Protein 8D2Y (pdb70)

Nearest PDB structures (foldseek):
  8d2y-assembly1_A-2  TM=1.002E+00  e=7.415E-95  Salmonella enterica subsp. enterica serovar Typhimurium
  8d4i-assembly1_C  TM=1.000E+00  e=2.898E-93  Salmonella enterica subsp. enterica serovar Typhimurium
  8d5r-assembly1_B  TM=9.984E-01  e=2.448E-92  Salmonella enterica subsp. enterica serovar Typhimurium
  8d88-assembly1_B  TM=1.001E+00  e=4.468E-92  Salmonella enterica subsp. enterica serovar Typhimurium
  6n2h-assembly1_A-2  TM=1.001E+00  e=3.792E-92  Salmonella enterica subsp. enterica serovar Typhimurium

Organism: Salmonella typhimurium (strain LT2 / SGSC1412 / ATCC 700720) (NCBI:txid99287)

Structure (mmCIF, N/CA/C/O backbone):
data_8D2Y
#
_entry.id   8D2Y
#
_cell.length_a   139.740
_cell.length_b   50.740
_cell.length_c   73.320
_cell.angle_alpha   90.000
_cell.angle_beta   120.800
_cell.angle_gamma   90.000
#
_symmetry.space_group_name_H-M   'C 1 2 1'
#
loop_
_entity.id
_entity.type
_entity.pdbx_description
1 polymer 'D-ornithine/D-lysine decarboxylase'
2 non-polymer 'DIMETHYL SULFOXIDE'
3 non-polymer 1,2-ETHANEDIOL
4 non-polymer '4-(2-HYDROXYETHYL)-1-PIPERAZINE ETHANESULFONIC ACID'
5 non-polymer 'ACETATE ION'
6 non-polymer GLYCEROL
7 non-polymer 'CHLORIDE ION'
8 non-polymer 'POTASSIUM ION'
9 water water
#
loop_
_atom_site.group_PDB
_atom_site.id
_atom_site.type_symbol
_atom_site.label_atom_id
_atom_site.label_alt_id
_atom_site.label_comp_id
_atom_site.label_asym_id
_atom_site.label_entity_id
_atom_site.label_seq_id
_atom_site.pdbx_PDB_ins_code
_atom_site.Cartn_x
_atom_site.Cartn_y
_atom_site.Cartn_z
_atom_site.occupancy
_atom_site.B_iso_or_equiv
_atom_site.auth_seq_id
_atom_site.auth_comp_id
_atom_site.auth_asym_id
_atom_site.auth_atom_id
_atom_site.pdbx_PDB_model_num
ATOM 1 N N . MET A 1 1 ? -18.27173 -32.79899 16.87664 1.000 77.26328 1 MET A N 1
ATOM 2 C CA . MET A 1 1 ? -19.46109 -31.99885 16.61732 1.000 82.19458 1 MET A CA 1
ATOM 3 C C . MET A 1 1 ? -19.12106 -30.57899 16.19666 1.000 87.31339 1 MET A C 1
ATOM 4 O O . MET A 1 1 ? -18.12562 -30.00089 16.65015 1.000 52.00517 1 MET A O 1
ATOM 9 N N . THR A 1 2 ? -19.97092 -30.01980 15.32948 1.000 99.67079 2 THR A N 1
ATOM 10 C CA . THR A 1 2 ? -20.00308 -28.57169 15.17247 1.000 83.85876 2 THR A CA 1
ATOM 11 C C . THR A 1 2 ? -20.71903 -27.90602 16.34253 1.000 71.20165 2 THR A C 1
ATOM 12 O O . THR A 1 2 ? -20.40882 -26.75913 16.67147 1.000 32.44120 2 THR A O 1
ATOM 23 N N . ASP A 1 3 ? -21.67268 -28.59700 16.98069 1.000 75.70943 3 ASP A N 1
ATOM 24 C CA . ASP A 1 3 ? -22.22906 -28.08922 18.23381 1.000 54.22536 3 ASP A CA 1
ATOM 25 C C . ASP A 1 3 ? -21.12100 -27.83974 19.25528 1.000 37.72482 3 ASP A C 1
ATOM 26 O O . ASP A 1 3 ? -21.08860 -26.78839 19.90557 1.000 36.04442 3 ASP A O 1
ATOM 35 N N . SER A 1 4 ? -20.18045 -28.78215 19.38420 1.000 36.42911 4 SER A N 1
ATOM 36 C CA A SER A 1 4 ? -19.07089 -28.60479 20.31373 0.428 36.26370 4 SER A CA 1
ATOM 37 C CA B SER A 1 4 ? -19.07083 -28.60258 20.31521 0.572 36.25723 4 SER A CA 1
ATOM 38 C C . SER A 1 4 ? -18.17327 -27.44447 19.89828 1.000 31.41358 4 SER A C 1
ATOM 39 O O . SER A 1 4 ? -17.70555 -26.67928 20.74758 1.000 28.95040 4 SER A O 1
ATOM 52 N N . ILE A 1 5 ? -17.89537 -27.31448 18.59747 1.000 30.91215 5 ILE A N 1
ATOM 53 C CA . ILE A 1 5 ? -17.11492 -26.16897 18.13235 1.000 31.11507 5 ILE A CA 1
ATOM 54 C C . ILE A 1 5 ? -17.85494 -24.87719 18.45311 1.000 25.63110 5 ILE A C 1
ATOM 55 O O . ILE A 1 5 ? -17.25462 -23.89153 18.89832 1.000 25.19082 5 ILE A O 1
ATOM 71 N N . MET A 1 6 ? -19.17373 -24.87067 18.25753 1.000 25.93638 6 MET A N 1
ATOM 72 C CA . MET A 1 6 ? -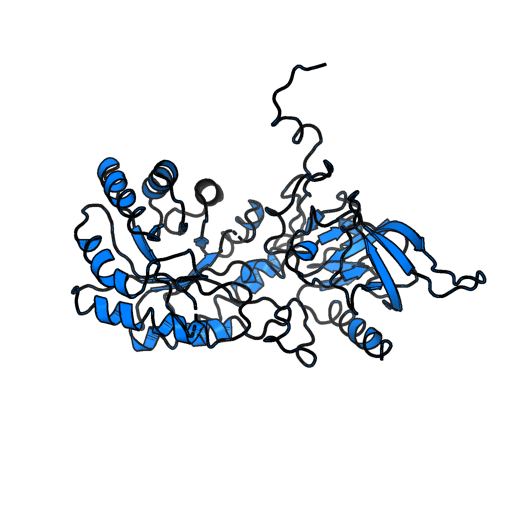19.95429 -23.67205 18.53469 1.000 25.93476 6 MET A CA 1
ATOM 73 C C . MET A 1 6 ? -19.97171 -23.37600 20.02753 1.000 27.02188 6 MET A C 1
ATOM 74 O O . MET A 1 6 ? -19.84139 -22.21566 20.44068 1.000 24.69335 6 MET A O 1
ATOM 88 N N . GLN A 1 7 ? -20.10798 -24.41534 20.85285 1.000 27.08494 7 GLN A N 1
ATOM 89 C CA . GLN A 1 7 ? -20.09010 -24.21483 22.29664 1.000 27.58521 7 GLN A CA 1
ATOM 90 C C . GLN A 1 7 ? -18.75722 -23.63132 22.73021 1.000 27.93899 7 GLN A C 1
ATOM 91 O O . GLN A 1 7 ? -18.69842 -22.68590 23.52563 1.000 26.55910 7 GLN A O 1
ATOM 105 N N . ASN A 1 8 ? -17.66877 -24.19325 22.21182 1.000 25.85794 8 ASN A N 1
ATOM 106 C CA . ASN A 1 8 ? -16.34554 -23.70947 22.57051 1.000 24.95634 8 ASN A CA 1
ATOM 107 C C . ASN A 1 8 ? -16.14919 -22.26039 22.15044 1.000 24.48708 8 ASN A C 1
ATOM 108 O O . ASN A 1 8 ? -15.58481 -21.46318 22.91016 1.000 22.93080 8 ASN A O 1
ATOM 119 N N . TYR A 1 9 ? -16.60632 -21.89529 20.94641 1.000 23.21986 9 TYR A N 1
ATOM 120 C CA . TYR A 1 9 ? -16.40548 -20.52587 20.48735 1.000 22.58021 9 TYR A CA 1
ATOM 121 C C . TYR A 1 9 ? -17.18210 -19.54887 21.35989 1.000 21.50292 9 TYR A C 1
ATOM 122 O O . TYR A 1 9 ? -16.69844 -18.44974 21.65292 1.000 21.99485 9 TYR A O 1
ATOM 140 N N . ASN A 1 10 ? -18.36984 -19.94054 21.81710 1.000 22.55849 10 ASN A N 1
ATOM 141 C CA . ASN A 1 10 ? -19.12781 -19.03490 22.67177 1.000 23.07967 10 ASN A CA 1
ATOM 142 C C . ASN A 1 10 ? -18.55284 -18.95081 24.07447 1.000 24.29372 10 ASN A C 1
ATOM 143 O O . ASN A 1 10 ? -18.67575 -17.90591 24.71822 1.000 24.11682 10 ASN A O 1
ATOM 154 N N . GLN A 1 11 ? -17.91505 -20.01705 24.56060 1.000 23.88692 11 GLN A N 1
ATOM 155 C CA A GLN A 1 11 ? -17.13896 -19.90112 25.79231 0.600 24.58661 11 GLN A CA 1
ATOM 156 C CA B GLN A 1 11 ? -17.13405 -19.90397 25.79025 0.400 24.63193 11 GLN A CA 1
ATOM 157 C C . GLN A 1 11 ? -15.98516 -18.91190 25.62203 1.000 22.98749 11 GLN A C 1
ATOM 158 O O . GLN A 1 11 ? -15.72683 -18.08654 26.50337 1.000 23.25754 11 GLN A O 1
ATOM 185 N N . LEU A 1 12 ? -15.27763 -18.97255 24.49014 1.000 22.63213 12 LEU A N 1
ATOM 186 C CA . LEU A 1 12 ? -14.23981 -17.98035 24.22720 1.000 22.44593 12 LEU A CA 1
ATOM 187 C C . LEU A 1 12 ? -14.82250 -16.57009 24.18862 1.000 21.85176 12 LEU A C 1
ATOM 188 O O . LEU A 1 12 ? -14.23640 -15.62588 24.72227 1.000 20.48973 12 LEU A O 1
ATOM 204 N N . ARG A 1 13 ? -15.99071 -16.41007 23.56826 1.000 21.23206 13 ARG A N 1
ATOM 205 C CA . ARG A 1 13 ? -16.61185 -15.09048 23.49454 1.000 22.74266 13 ARG A CA 1
ATOM 206 C C . ARG A 1 13 ? -16.91792 -14.55193 24.88468 1.000 22.38086 13 ARG A C 1
ATOM 207 O O . ARG A 1 13 ? -16.64407 -13.38166 25.18334 1.000 22.38031 13 ARG A O 1
ATOM 228 N N . GLU A 1 14 ? -17.48547 -15.39339 25.74171 1.000 22.82534 14 GLU A N 1
ATOM 229 C CA . GLU A 1 14 ? -17.76677 -14.97674 27.11094 1.000 23.69610 14 GLU A CA 1
ATOM 230 C C . GLU A 1 14 ? -16.49430 -14.58227 27.83852 1.000 24.16095 14 GLU A C 1
ATOM 231 O O . GLU A 1 14 ? -16.49431 -13.63971 28.63853 1.000 23.81696 14 GLU A O 1
ATOM 243 N N . GLN A 1 15 ? -15.39805 -15.29361 27.57832 1.000 22.81967 15 GLN A N 1
ATOM 244 C CA A GLN A 1 15 ? -14.13256 -14.97540 28.23199 0.553 24.02770 15 GLN A CA 1
ATOM 245 C CA B GLN A 1 15 ? -14.13300 -14.96354 28.22985 0.447 24.09493 15 GLN A CA 1
ATOM 246 C C . GLN A 1 15 ? -13.58637 -13.62926 27.76022 1.000 24.63008 15 GLN A C 1
ATOM 247 O O . GLN A 1 15 ? -12.92708 -12.92979 28.53322 1.000 25.82813 15 GLN A O 1
ATOM 272 N N . VAL A 1 16 ? -13.85070 -13.24664 26.50893 1.000 21.57717 16 VAL A N 1
ATOM 273 C CA . VAL A 1 16 ? -13.45329 -11.91582 26.06169 1.000 21.49880 16 VAL A CA 1
ATOM 274 C C . VAL A 1 16 ? -14.09362 -10.86162 26.94182 1.000 24.27797 16 VAL A C 1
ATOM 275 O O . VAL A 1 16 ? -13.44732 -9.89623 27.36796 1.000 25.18686 16 VAL A O 1
ATOM 288 N N . ILE A 1 17 ? -15.39630 -10.99371 27.18447 1.000 23.36525 17 ILE A N 1
ATOM 289 C CA . ILE A 1 17 ? -16.10168 -9.90939 27.84520 1.000 23.69794 17 ILE A CA 1
ATOM 290 C C . ILE A 1 17 ? -16.15975 -10.07832 29.35247 1.000 27.88019 17 ILE A C 1
ATOM 291 O O . ILE A 1 17 ? -16.64980 -9.17084 30.03623 1.000 28.31935 17 ILE A O 1
ATOM 307 N N A ASN A 1 18 ? -15.66036 -11.18145 29.94400 0.472 25.78870 18 ASN A N 1
ATOM 308 N N B ASN A 1 18 ? -15.69985 -11.23328 29.85274 0.528 25.58384 18 ASN A N 1
ATOM 309 C CA A ASN A 1 18 ? -15.67281 -11.26210 31.41570 0.472 27.20274 18 ASN A CA 1
ATOM 310 C CA B ASN A 1 18 ? -15.61997 -11.56839 31.25292 0.528 24.44360 18 ASN A CA 1
ATOM 311 C C A ASN A 1 18 ? -14.32371 -11.52284 32.08423 0.472 32.18835 18 ASN A C 1
ATOM 312 C C B ASN A 1 18 ? -14.37445 -12.45058 31.43070 0.528 23.99442 18 ASN A C 1
ATOM 313 O O A ASN A 1 18 ? -14.21701 -11.33783 33.30661 0.472 37.60402 18 ASN A O 1
ATOM 314 O O B ASN A 1 18 ? -14.44435 -13.67417 31.58151 0.528 24.43713 18 ASN A O 1
ATOM 335 N N A GLY A 1 19 ? -13.29931 -11.92752 31.33235 0.472 24.18856 19 GLY A N 1
ATOM 336 N N B GLY A 1 19 ? -13.21126 -11.81822 31.43164 0.528 24.63930 19 GLY A N 1
ATOM 337 C CA A GLY A 1 19 ? -12.02446 -12.31305 31.91302 0.472 26.25262 19 GLY A CA 1
ATOM 338 C CA B GLY A 1 19 ? -12.00090 -12.56828 31.67585 0.528 23.04003 19 GLY A CA 1
ATOM 339 C C A GLY A 1 19 ? -10.77109 -11.72636 31.28507 0.472 22.68227 19 GLY A C 1
ATOM 340 C C B GLY A 1 19 ? -10.80160 -12.09255 30.89494 0.528 24.34079 19 GLY A C 1
ATOM 341 O O A GLY A 1 19 ? -9.66583 -11.95387 31.77849 0.472 23.09281 19 GLY A O 1
ATOM 342 O O B GLY A 1 19 ? -9.75787 -12.74900 30.90004 0.528 27.86768 19 GLY A O 1
ATOM 349 N N . ASP A 1 20 ? -10.91757 -10.96018 30.21750 1.000 24.39881 20 ASP A N 1
ATOM 350 C CA . ASP A 1 20 ? -9.80683 -10.43414 29.43863 1.000 22.19298 20 ASP A CA 1
ATOM 351 C C . ASP A 1 20 ? -9.45264 -9.04129 29.92667 1.000 21.29003 20 ASP A C 1
ATOM 352 O O . ASP A 1 20 ? -10.31909 -8.17409 30.02265 1.000 22.95168 20 ASP A O 1
ATOM 362 N N . ARG A 1 21 ? -8.16372 -8.81748 30.18958 1.000 20.66322 21 ARG A N 1
ATOM 363 C CA . ARG A 1 21 ? -7.74788 -7.52807 30.72966 1.000 22.33034 21 ARG A CA 1
ATOM 364 C C . ARG A 1 21 ? -8.07593 -6.36072 29.80333 1.000 21.72581 21 ARG A C 1
ATOM 365 O O . ARG A 1 21 ? -8.10909 -5.21406 30.26383 1.000 23.70873 21 ARG A O 1
ATOM 386 N N . ARG A 1 22 ? -8.31915 -6.61648 28.51998 1.000 19.49607 22 ARG A N 1
ATOM 387 C CA . ARG A 1 22 ? -8.53047 -5.53792 27.56526 1.000 20.16493 22 ARG A CA 1
ATOM 388 C C . ARG A 1 22 ? -9.98792 -5.12339 27.39447 1.000 20.18111 22 ARG A C 1
ATOM 389 O O . ARG A 1 22 ? -10.24311 -4.00571 26.92339 1.000 20.07075 22 ARG A O 1
ATOM 410 N N . PHE A 1 23 ? -10.93362 -6.00221 27.69858 1.000 19.64563 23 PHE A N 1
ATOM 411 C CA . PHE A 1 23 ? -12.29106 -5.84690 27.18751 1.000 19.98269 23 PHE A CA 1
ATOM 412 C C . PHE A 1 23 ? -13.35234 -5.93286 28.27897 1.000 21.48192 23 PHE A C 1
ATOM 413 O O . PHE A 1 23 ? -13.14991 -6.52479 29.34294 1.000 24.06914 23 PHE A O 1
ATOM 430 N N . GLN A 1 24 ? -14.49546 -5.32487 27.97689 1.000 20.60023 24 GLN A N 1
ATOM 431 C CA . GLN A 1 24 ? -15.67811 -5.32956 28.82772 1.000 23.96940 24 GLN A CA 1
ATOM 432 C C . GLN A 1 24 ? -16.88623 -5.32921 27.89983 1.000 21.75279 24 GLN A C 1
ATOM 433 O O . GLN A 1 24 ? -16.74352 -5.38006 26.66835 1.000 20.87736 24 GLN A O 1
ATOM 447 N N . HIS A 1 25 ? -18.08619 -5.22568 28.47153 1.000 22.77514 25 HIS A N 1
ATOM 448 C CA . HIS A 1 25 ? -19.29581 -5.04615 27.67701 1.000 23.24375 25 HIS A CA 1
ATOM 449 C C . HIS A 1 25 ? -20.13499 -3.94257 28.29774 1.000 23.73351 25 HIS A C 1
ATOM 450 O O . HIS A 1 25 ? -20.12171 -3.72851 29.51820 1.000 24.57166 25 HIS A O 1
ATOM 464 N N . LYS A 1 26 ? -20.87283 -3.24374 27.44360 1.000 24.98358 26 LYS A N 1
ATOM 465 C CA . LYS A 1 26 ? -21.78483 -2.19066 27.86305 1.000 27.23993 26 LYS A CA 1
ATOM 466 C C . LYS A 1 26 ? -22.81425 -2.01199 26.76429 1.000 24.52449 26 LYS A C 1
ATOM 467 O O . LYS A 1 26 ? -22.46332 -1.95580 25.58487 1.000 23.96474 26 LYS A O 1
ATOM 486 N N . ASP A 1 27 ? -24.08461 -1.90965 27.13774 1.000 25.29703 27 ASP A N 1
ATOM 487 C CA . ASP A 1 27 ? -25.15470 -1.69753 26.16165 1.000 26.05582 27 ASP A CA 1
ATOM 488 C C . ASP A 1 27 ? -25.18515 -2.80399 25.10946 1.000 24.99514 27 ASP A C 1
ATOM 489 O O . ASP A 1 27 ? -25.61861 -2.58866 23.97169 1.000 25.70780 27 ASP A O 1
ATOM 498 N N . GLY A 1 28 ? -24.76600 -4.00777 25.50098 1.000 24.73807 28 GLY A N 1
ATOM 499 C CA . GLY A 1 28 ? -24.67725 -5.12277 24.58077 1.000 24.18183 28 GLY A CA 1
ATOM 500 C C . GLY A 1 28 ? -23.48607 -5.09063 23.64548 1.000 22.83820 28 GLY A C 1
ATOM 501 O O . GLY A 1 28 ? -23.41097 -5.93478 22.74625 1.000 24.61120 28 GLY A O 1
ATOM 505 N N . HIS A 1 29 ? -22.53662 -4.17827 23.85520 1.000 22.30432 29 HIS A N 1
ATOM 506 C CA . HIS A 1 29 ? -21.46887 -3.92530 22.90421 1.000 21.24416 29 HIS A CA 1
ATOM 507 C C . HIS A 1 29 ? -20.11881 -4.28849 23.50171 1.000 22.03206 29 HIS A C 1
ATOM 508 O O . HIS A 1 29 ? -19.89955 -4.18212 24.71140 1.000 21.88602 29 HIS A O 1
ATOM 522 N N . LEU A 1 30 ? -19.20322 -4.68783 22.63288 1.000 19.91981 30 LEU A N 1
ATOM 523 C CA . LEU A 1 30 ? -17.81648 -4.87638 23.02810 1.000 19.19360 30 LEU A CA 1
ATOM 524 C C . LEU A 1 30 ? -17.18887 -3.53136 23.36194 1.000 20.27602 30 LEU A C 1
ATOM 525 O O . LEU A 1 30 ? -17.26937 -2.58941 22.56328 1.000 20.20034 30 LEU A O 1
ATOM 541 N N . CYS A 1 31 ? -16.50469 -3.45839 24.51119 1.000 19.86392 31 CYS A N 1
ATOM 542 C CA . CYS A 1 31 ? -15.74223 -2.28758 24.90963 1.000 19.59865 31 CYS A CA 1
ATOM 543 C C . CYS A 1 31 ? -14.26968 -2.66511 25.03938 1.000 20.17038 31 CYS A C 1
ATOM 544 O O . CYS A 1 31 ? -13.94337 -3.77387 25.45087 1.000 20.52908 31 CYS A O 1
ATOM 552 N N . PHE A 1 32 ? -13.39184 -1.72509 24.69500 1.000 19.67064 32 PHE A N 1
ATOM 553 C CA . PHE A 1 32 ? -11.93517 -1.88340 24.72816 1.000 18.61201 32 PHE A CA 1
ATOM 554 C C . PHE A 1 32 ? -11.44789 -0.75750 25.61838 1.000 19.19276 32 PHE A C 1
ATOM 555 O O . PHE A 1 32 ? -11.63671 0.41671 25.28494 1.000 19.22377 32 PHE A O 1
ATOM 572 N N . GLU A 1 33 ? -10.84495 -1.10209 26.76092 1.000 20.70612 33 GLU A N 1
ATOM 573 C CA . GLU A 1 33 ? -10.39640 -0.10272 27.72462 1.000 21.97521 33 GLU A CA 1
ATOM 574 C C . GLU A 1 33 ? -11.52041 0.86757 28.07522 1.000 24.66362 33 GLU A C 1
ATOM 575 O O . GLU A 1 33 ? -11.30730 2.07624 28.19958 1.000 24.08132 33 GLU A O 1
ATOM 587 N N . GLY A 1 34 ? -12.73154 0.33796 28.19542 1.000 21.41540 34 GLY A N 1
ATOM 588 C CA . GLY A 1 34 ? -13.88389 1.13656 28.55643 1.000 24.05877 34 GLY A CA 1
ATOM 589 C C . GLY A 1 34 ? -14.54753 1.86843 27.41228 1.000 23.76202 34 GLY A C 1
ATOM 590 O O . GLY A 1 34 ? -15.58089 2.51901 27.62946 1.000 25.58086 34 GLY A O 1
ATOM 594 N N . VAL A 1 35 ? -14.00112 1.77039 26.20400 1.000 21.31060 35 VAL A N 1
ATOM 595 C CA . VAL A 1 35 ? -14.52347 2.46361 25.03310 1.000 23.08038 35 VAL A CA 1
ATOM 596 C C . VAL A 1 35 ? -15.47215 1.52173 24.29382 1.000 20.15603 35 VAL A C 1
ATOM 597 O O . VAL A 1 35 ? -15.05763 0.45679 23.82528 1.000 20.99679 35 VAL A O 1
ATOM 610 N N . ASP A 1 36 ? -16.75139 1.90336 24.20281 1.000 21.58801 36 ASP A N 1
ATOM 611 C CA . ASP A 1 36 ? -17.74875 1.15637 23.44438 1.000 19.72446 36 ASP A CA 1
ATOM 612 C C . ASP A 1 36 ? -17.37251 1.21022 21.96682 1.000 19.70426 36 ASP A C 1
ATOM 613 O O . ASP A 1 36 ? -17.36411 2.28484 21.35871 1.000 20.16277 36 ASP A O 1
ATOM 622 N N . LEU A 1 37 ? -17.03579 0.05668 21.38295 1.000 18.50894 37 LEU A N 1
ATOM 623 C CA . LEU A 1 37 ? -16.55644 0.02017 20.00279 1.000 17.99085 37 LEU A CA 1
ATOM 624 C C . LEU A 1 37 ? -17.66375 0.13369 18.96930 1.000 18.90430 37 LEU A C 1
ATOM 625 O O . LEU A 1 37 ? -17.39897 0.55019 17.83267 1.000 19.70286 37 LEU A O 1
ATOM 641 N N . ASP A 1 38 ? -18.89578 -0.22654 19.31362 1.000 18.98278 38 ASP A N 1
ATOM 642 C CA . ASP A 1 38 ? -20.00066 0.10007 18.42623 1.000 19.37855 38 ASP A CA 1
ATOM 643 C C . ASP A 1 38 ? -20.13810 1.60955 18.29307 1.000 21.35338 38 ASP A C 1
ATOM 644 O O . ASP A 1 38 ? -20.17199 2.14625 17.18516 1.000 22.58007 38 ASP A O 1
ATOM 653 N N . ALA A 1 39 ? -20.17029 2.31458 19.42595 1.000 21.34130 39 ALA A N 1
ATOM 654 C CA . ALA A 1 39 ? -20.26605 3.77141 19.39556 1.000 20.27302 39 ALA A CA 1
ATOM 655 C C . ALA A 1 39 ? -19.06823 4.39764 18.68958 1.000 19.75864 39 ALA A C 1
ATOM 656 O O . ALA A 1 39 ? -19.23072 5.32180 17.87865 1.000 23.25263 39 ALA A O 1
ATOM 663 N N . LEU A 1 40 ? -17.86353 3.90321 18.96307 1.000 19.29568 40 LEU A N 1
ATOM 664 C CA . LEU A 1 40 ? -16.68681 4.45562 18.30554 1.000 21.71598 40 LEU A CA 1
ATOM 665 C C . LEU A 1 40 ? -16.80429 4.35100 16.79033 1.000 19.52095 40 LEU A C 1
ATOM 666 O O . LEU A 1 40 ? -16.41305 5.27458 16.06720 1.000 19.76306 40 LEU A O 1
ATOM 682 N N . ALA A 1 41 ? -17.33197 3.23089 16.28813 1.000 19.49457 41 ALA A N 1
ATOM 683 C CA . ALA A 1 41 ? -17.45156 2.99851 14.85159 1.000 18.24058 41 ALA A CA 1
ATOM 684 C C . ALA A 1 41 ? -18.60424 3.76687 14.22875 1.000 22.37640 41 ALA A C 1
ATOM 685 O O . ALA A 1 41 ? -18.78401 3.69534 12.99868 1.000 27.16050 41 ALA A O 1
ATOM 692 N N . ARG A 1 42 ? -19.38626 4.49018 15.02690 1.000 21.84842 42 ARG A N 1
ATOM 693 C CA A ARG A 1 42 ? -20.34010 5.45578 14.49574 0.759 22.49494 42 ARG A CA 1
ATOM 694 C CA B ARG A 1 42 ? -20.33547 5.45267 14.49039 0.241 22.75544 42 ARG A CA 1
ATOM 695 C C . ARG A 1 42 ? -19.77580 6.86838 14.46747 1.000 29.71400 42 ARG A C 1
ATOM 696 O O . ARG A 1 42 ? -20.33026 7.73307 13.77888 1.000 33.77436 42 ARG A O 1
ATOM 735 N N . GLN A 1 43 ? -18.70620 7.12245 15.21713 1.000 25.01702 43 GLN A N 1
ATOM 736 C CA A GLN A 1 43 ? -18.05115 8.42324 15.22649 0.484 29.64256 43 GLN A CA 1
ATOM 737 C CA B GLN A 1 43 ? -18.06260 8.42408 15.21696 0.516 29.61521 43 GLN A CA 1
ATOM 738 C C . GLN A 1 43 ? -17.02228 8.55407 14.11787 1.000 24.97116 43 GLN A C 1
ATOM 739 O O . GLN A 1 43 ? -16.80682 9.65797 13.60481 1.000 31.71075 43 GLN A O 1
ATOM 766 N N . TYR A 1 44 ? -16.35392 7.45266 13.76619 1.000 23.65913 44 TYR A N 1
ATOM 767 C CA . TYR A 1 44 ? -15.39687 7.40478 12.68958 1.000 22.24684 44 TYR A CA 1
ATOM 768 C C . TYR A 1 44 ? -15.86756 6.43710 11.61320 1.000 23.63328 44 TYR A C 1
ATOM 769 O O . TYR A 1 44 ? -16.41833 5.37601 11.93249 1.000 24.29848 44 TYR A O 1
ATOM 787 N N . PRO A 1 45 ? -15.64845 6.75861 10.34245 1.000 23.04337 45 PRO A N 1
ATOM 788 C CA . PRO A 1 45 ? -16.05677 5.83965 9.27173 1.000 23.89522 45 PRO A CA 1
ATOM 789 C C . PRO A 1 45 ? -15.21925 4.56894 9.24637 1.000 23.35742 45 PRO A C 1
ATOM 790 O O . PRO A 1 45 ? -13.98685 4.59646 9.33966 1.000 21.60937 45 PRO A O 1
ATOM 801 N N . THR A 1 46 ? -15.91439 3.45689 9.10745 1.000 19.29483 46 THR A N 1
ATOM 802 C CA . THR A 1 46 ? -15.30375 2.15697 8.97100 1.000 17.20393 46 THR A CA 1
ATOM 803 C C . THR A 1 46 ? -14.82403 1.96037 7.54406 1.000 17.00166 46 THR A C 1
ATOM 804 O O . THR A 1 46 ? -15.32576 2.59177 6.60087 1.000 16.83051 46 THR A O 1
ATOM 815 N N . PRO A 1 47 ? -13.85304 1.08419 7.35345 1.000 13.08824 47 PRO A N 1
ATOM 816 C CA . PRO A 1 47 ? -13.14824 0.33112 8.39875 1.000 13.72704 47 PRO A CA 1
ATOM 817 C C . PRO A 1 47 ? -12.00419 1.12717 8.99249 1.000 13.49798 47 PRO A C 1
ATOM 818 O O . PRO A 1 47 ? -11.39352 1.94319 8.29824 1.000 13.46893 47 PRO A O 1
ATOM 829 N N . PHE A 1 48 ? -11.67550 0.90694 10.25353 1.000 12.80583 48 PHE A N 1
ATOM 830 C CA . PHE A 1 48 ? -10.51204 1.53705 10.86320 1.000 13.18249 48 PHE A CA 1
ATOM 831 C C . PHE A 1 48 ? -9.98054 0.64157 11.96890 1.000 14.20434 48 PHE A C 1
ATOM 832 O O . PHE A 1 48 ? -10.67775 -0.23406 12.48970 1.000 14.38313 48 PHE A O 1
ATOM 849 N N . TYR A 1 49 ? -8.71746 0.85323 12.29141 1.000 12.66888 49 TYR A N 1
ATOM 850 C CA . TYR A 1 49 ? -8.06602 0.19197 13.41307 1.000 12.95995 49 TYR A CA 1
ATOM 851 C C . TYR A 1 49 ? -8.09578 1.08589 14.64484 1.000 13.95753 49 TYR A C 1
ATOM 852 O O . TYR A 1 49 ? -7.89303 2.30029 14.55256 1.000 15.95587 49 TYR A O 1
ATOM 870 N N . VAL A 1 50 ? -8.30686 0.47503 15.80364 1.000 14.16226 50 VAL A N 1
ATOM 871 C CA . VAL A 1 50 ? -8.21380 1.18028 17.07881 1.000 14.69331 50 VAL A CA 1
ATOM 872 C C . VAL A 1 50 ? -7.15345 0.50765 17.93891 1.000 14.66130 50 VAL A C 1
ATOM 873 O O . VAL A 1 50 ? -7.24750 -0.69371 18.22200 1.000 15.04395 50 VAL A O 1
ATOM 886 N N . PHE A 1 51 ? -6.14888 1.27939 18.33656 1.000 14.59284 51 PHE A N 1
ATOM 887 C CA . PHE A 1 51 ? -5.06946 0.81183 19.20040 1.000 15.32695 51 PHE A CA 1
ATOM 888 C C . PHE A 1 51 ? -5.32479 1.22980 20.64207 1.000 16.16969 51 PHE A C 1
ATOM 889 O O . PHE A 1 51 ? -6.02078 2.20864 20.92363 1.000 17.89169 51 PHE A O 1
ATOM 906 N N . SER A 1 52 ? -4.71459 0.48426 21.56462 1.000 16.07833 52 SER A N 1
ATOM 907 C CA . SER A 1 52 ? -4.80133 0.74878 22.99490 1.000 16.74137 52 SER A CA 1
ATOM 908 C C . SER A 1 52 ? -3.41682 1.03672 23.55538 1.000 17.43972 52 SER A C 1
ATOM 909 O O . SER A 1 52 ? -2.55866 0.14248 23.61487 1.000 17.11269 52 SER A O 1
ATOM 917 N N . GLU A 1 53 ? -3.18830 2.27498 23.97845 1.000 17.17970 53 GLU A N 1
ATOM 918 C CA . GLU A 1 53 ? -1.94584 2.56198 24.69308 1.000 17.19330 53 GLU A CA 1
ATOM 919 C C . GLU A 1 53 ? -1.85417 1.73941 25.97396 1.000 17.45865 53 GLU A C 1
ATOM 920 O O . GLU A 1 53 ? -0.77899 1.19086 26.25428 1.000 18.20995 53 GLU A O 1
ATOM 932 N N . PRO A 1 54 ? -2.92439 1.55178 26.74921 1.000 16.53409 54 PRO A N 1
ATOM 933 C CA . PRO A 1 54 ? -2.78836 0.68382 27.93636 1.000 17.70314 54 PRO A CA 1
ATOM 934 C C . PRO A 1 54 ? -2.30023 -0.72410 27.62007 1.000 19.21787 54 PRO A C 1
ATOM 935 O O . PRO A 1 54 ? -1.46213 -1.26572 28.35190 1.000 17.94962 54 PRO A O 1
ATOM 946 N N . GLU A 1 55 ? -2.77522 -1.33674 26.53770 1.000 18.27626 55 GLU A N 1
ATOM 947 C CA . GLU A 1 55 ? -2.33756 -2.70044 26.25685 1.000 16.60343 55 GLU A CA 1
ATOM 948 C C . GLU A 1 55 ? -0.90546 -2.75337 25.73240 1.000 16.95730 55 GLU A C 1
ATOM 949 O O . GLU A 1 55 ? -0.17755 -3.69657 26.06164 1.000 16.97818 55 GLU A O 1
ATOM 961 N N . ILE A 1 56 ? -0.46846 -1.75641 24.95393 1.000 16.35426 56 ILE A N 1
ATOM 962 C CA . ILE A 1 56 ? 0.94361 -1.66680 24.57108 1.000 16.25272 56 ILE A CA 1
ATOM 963 C C . ILE A 1 56 ? 1.80862 -1.64848 25.81750 1.000 17.81447 56 ILE A C 1
ATOM 964 O O . ILE A 1 56 ? 2.81587 -2.36052 25.91840 1.000 17.56146 56 ILE A O 1
ATOM 980 N N . ILE A 1 57 ? 1.41463 -0.83967 26.79816 1.000 17.33211 57 ILE A N 1
ATOM 981 C CA . ILE A 1 57 ? 2.16595 -0.74340 28.04743 1.000 18.89899 57 IL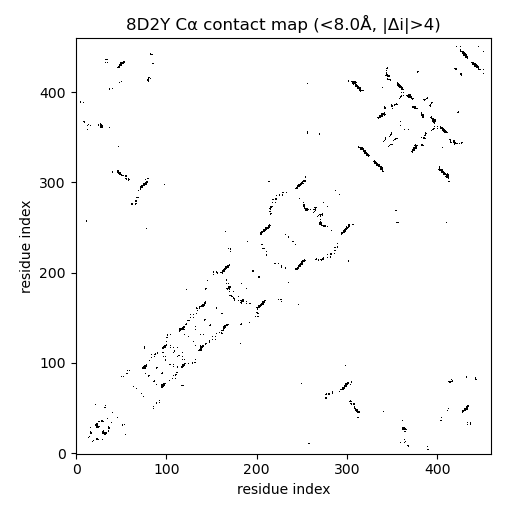E A CA 1
ATOM 982 C C . ILE A 1 57 ? 2.19325 -2.08084 28.77340 1.000 17.61911 57 ILE A C 1
ATOM 983 O O . ILE A 1 57 ? 3.23417 -2.49126 29.30363 1.000 18.25356 57 ILE A O 1
ATOM 999 N N . ARG A 1 58 ? 1.05726 -2.78446 28.82600 1.000 18.08290 58 ARG A N 1
ATOM 1000 C CA . ARG A 1 58 ? 1.04290 -4.08855 29.47884 1.000 18.59249 58 ARG A CA 1
ATOM 1001 C C . ARG A 1 58 ? 1.95759 -5.07712 28.76521 1.000 17.62316 58 ARG A C 1
ATOM 1002 O O . ARG A 1 58 ? 2.65135 -5.87534 29.41660 1.000 17.59245 58 ARG A O 1
ATOM 1023 N N . ASN A 1 59 ? 1.99641 -5.03419 27.43006 1.000 17.99354 59 ASN A N 1
ATOM 1024 C CA . ASN A 1 59 ? 2.85918 -5.94823 26.69276 1.000 17.24784 59 ASN A CA 1
ATOM 1025 C C . ASN A 1 59 ? 4.32841 -5.64443 26.96111 1.000 18.03968 59 ASN A C 1
ATOM 1026 O O . ASN A 1 59 ? 5.14691 -6.55988 27.14528 1.000 17.65870 59 ASN A O 1
ATOM 1037 N N . ILE A 1 60 ? 4.69022 -4.36026 26.97019 1.000 17.55988 60 ILE A N 1
ATOM 1038 C CA . ILE A 1 60 ? 6.07422 -3.97631 27.26653 1.000 16.86181 60 ILE A CA 1
ATOM 1039 C C . ILE A 1 60 ? 6.45915 -4.42777 28.66724 1.000 19.26735 60 ILE A C 1
ATOM 1040 O O . ILE A 1 60 ? 7.57627 -4.90964 28.89603 1.000 18.44234 60 ILE A O 1
ATOM 1056 N N . HIS A 1 61 ? 5.53543 -4.31618 29.60869 1.000 17.93664 61 HIS A N 1
ATOM 1057 C CA . HIS A 1 61 ? 5.79703 -4.79397 30.95736 1.000 19.23167 61 HIS A CA 1
ATOM 1058 C C . HIS A 1 61 ? 6.06792 -6.29781 30.98577 1.000 18.68882 61 HIS A C 1
ATOM 1059 O O . HIS A 1 61 ? 6.98634 -6.74475 31.67920 1.000 20.28070 61 HIS A O 1
ATOM 1073 N N A GLU A 1 62 ? 5.26973 -7.08946 30.26433 0.713 19.35827 62 GLU A N 1
ATOM 1074 N N B GLU A 1 62 ? 5.30995 -7.10098 30.23055 0.287 19.53126 62 GLU A N 1
ATOM 1075 C CA A GLU A 1 62 ? 5.54825 -8.51979 30.20007 0.713 19.23497 62 GLU A CA 1
ATOM 1076 C CA B GLU A 1 62 ? 5.58747 -8.53893 30.24948 0.287 19.21461 62 GLU A CA 1
ATOM 1077 C C A GLU A 1 62 ? 6.97866 -8.75736 29.73965 0.713 18.20645 62 GLU A C 1
ATOM 1078 C C B GLU A 1 62 ? 6.95294 -8.85509 29.64948 0.287 17.72090 62 GLU A C 1
ATOM 1079 O O A GLU A 1 62 ? 7.73192 -9.51648 30.36734 0.713 20.21514 62 GLU A O 1
ATOM 1080 O O B GLU A 1 62 ? 7.61820 -9.81354 30.06638 0.287 17.62069 62 GLU A O 1
ATOM 1103 N N . ILE A 1 63 ? 7.37864 -8.07591 28.66329 1.000 18.53065 63 ILE A N 1
ATOM 1104 C CA . ILE A 1 63 ? 8.70062 -8.27100 28.09381 1.000 17.68858 63 ILE A CA 1
ATOM 1105 C C . ILE A 1 63 ? 9.77529 -7.88395 29.09853 1.000 19.38629 63 ILE A C 1
ATOM 1106 O O . ILE A 1 63 ? 10.72324 -8.63718 29.34672 1.000 20.35470 63 ILE A O 1
ATOM 1123 N N . GLN A 1 64 ? 9.66309 -6.69307 29.67988 1.000 19.62900 64 GLN A N 1
ATOM 1124 C CA . GLN A 1 64 ? 10.73320 -6.23906 30.56541 1.000 20.90586 64 GLN A CA 1
ATOM 1125 C C . GLN A 1 64 ? 10.78153 -7.05789 31.84369 1.000 21.79162 64 GLN A C 1
ATOM 1126 O O . GLN A 1 64 ? 11.87566 -7.37179 32.34063 1.000 23.21911 64 GLN A O 1
ATOM 1140 N N . GLN A 1 65 ? 9.62655 -7.42311 32.39850 1.000 21.57702 65 GLN A N 1
ATOM 1141 C CA A GLN A 1 65 ? 9.63300 -8.25699 33.59458 0.609 22.23560 65 GLN A CA 1
ATOM 1142 C CA B GLN A 1 65 ? 9.63078 -8.25924 33.59264 0.391 22.29311 65 GLN A CA 1
ATOM 1143 C C . GLN A 1 65 ? 10.25251 -9.61596 33.30757 1.000 22.31219 65 GLN A C 1
ATOM 1144 O O . GLN A 1 65 ? 10.92326 -10.18894 34.18125 1.000 21.59966 65 GLN A O 1
ATOM 1169 N N . ALA A 1 66 ? 10.05119 -10.13865 32.08625 1.000 21.15249 66 ALA A N 1
ATOM 1170 C CA . ALA A 1 66 ? 10.64987 -11.41954 31.72879 1.000 19.53508 66 ALA A CA 1
ATOM 1171 C C . ALA A 1 66 ? 12.16536 -11.38007 31.86504 1.000 22.25308 66 ALA A C 1
ATOM 1172 O O . ALA A 1 66 ? 12.76952 -12.40325 32.18831 1.000 21.19743 66 ALA A O 1
ATOM 1179 N N . PHE A 1 67 ? 12.78506 -10.21257 31.65770 1.000 21.04391 67 PHE A N 1
ATOM 1180 C CA . PHE A 1 67 ? 14.24135 -10.06758 31.70006 1.000 19.84042 67 PHE A CA 1
ATOM 1181 C C . PHE A 1 67 ? 14.75349 -9.59166 33.05954 1.000 25.34698 67 PHE A C 1
ATOM 1182 O O . PHE A 1 67 ? 15.90291 -9.15150 33.16742 1.000 22.41239 67 PHE A O 1
ATOM 1199 N N . ALA A 1 68 ? 13.95708 -9.75131 34.11601 1.000 24.25108 68 ALA A N 1
ATOM 1200 C CA . ALA A 1 68 ? 14.36242 -9.25617 35.42592 1.000 24.57172 68 ALA A CA 1
ATOM 1201 C C . ALA A 1 68 ? 15.69077 -9.84226 35.89169 1.000 23.36802 68 ALA A C 1
ATOM 1202 O O . ALA A 1 68 ? 16.41015 -9.20043 36.67237 1.000 25.84014 68 ALA A O 1
ATOM 1209 N N . ALA A 1 69 ? 16.03579 -11.06106 35.47327 1.000 23.70504 69 ALA A N 1
ATOM 1210 C CA . ALA A 1 69 ? 17.28072 -11.66357 35.93878 1.000 27.74593 69 ALA A CA 1
ATOM 1211 C C . ALA A 1 69 ? 18.52499 -11.08194 35.27199 1.000 22.43451 69 ALA A C 1
ATOM 1212 O O . ALA A 1 69 ? 19.64319 -11.40258 35.69304 1.000 25.45511 69 ALA A O 1
ATOM 1219 N N . HIS A 1 70 ? 18.35815 -10.25055 34.24569 1.000 22.40859 70 HIS A N 1
ATOM 1220 C CA . HIS A 1 70 ? 19.48259 -9.60588 33.57029 1.000 22.48532 70 HIS A CA 1
ATOM 1221 C C . HIS A 1 70 ? 19.24743 -8.09476 33.54075 1.000 22.62729 70 HIS A C 1
ATOM 1222 O O . HIS A 1 70 ? 18.52990 -7.58630 32.67437 1.000 23.81171 70 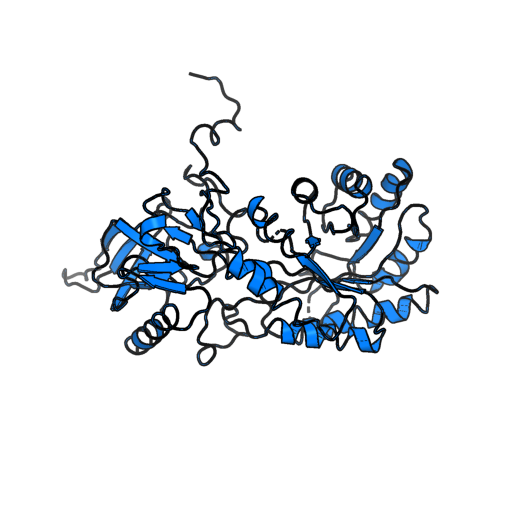HIS A O 1
ATOM 1236 N N . LYS A 1 71 ? 19.92382 -7.37701 34.44630 1.000 26.84719 71 LYS A N 1
ATOM 1237 C CA . LYS A 1 71 ? 19.69883 -5.94038 34.59173 1.000 28.37303 71 LYS A CA 1
ATOM 1238 C C . LYS A 1 71 ? 20.01147 -5.18962 33.30633 1.000 23.85651 71 LYS A C 1
ATOM 1239 O O . LYS A 1 71 ? 19.27619 -4.27467 32.91140 1.000 27.60175 71 LYS A O 1
ATOM 1258 N N A ASN A 1 72 ? 21.13084 -5.51637 32.66598 0.573 23.65116 72 ASN A N 1
ATOM 1259 N N B ASN A 1 72 ? 21.05139 -5.61136 32.60725 0.427 22.82903 72 ASN A N 1
ATOM 1260 C CA A ASN A 1 72 ? 21.58871 -4.76775 31.49757 0.573 21.35917 72 ASN A CA 1
ATOM 1261 C CA B ASN A 1 72 ? 21.58424 -4.85682 31.48402 0.427 21.78762 72 ASN A CA 1
ATOM 1262 C C A ASN A 1 72 ? 20.95453 -5.35359 30.23721 0.573 19.24631 72 ASN A C 1
ATOM 1263 C C B ASN A 1 72 ? 20.94588 -5.31401 30.17541 0.427 19.45739 72 ASN A C 1
ATOM 1264 O O A ASN A 1 72 ? 21.62888 -5.95596 29.39710 0.573 18.31268 72 ASN A O 1
ATOM 1265 O O B ASN A 1 72 ? 21.60141 -5.75358 29.23029 0.427 19.51190 72 ASN A O 1
ATOM 1286 N N . THR A 1 73 ? 19.63398 -5.18650 30.13655 1.000 18.33660 73 THR A N 1
ATOM 1287 C CA . THR A 1 73 ? 18.85245 -5.53781 28.95581 1.000 18.31530 73 THR A CA 1
ATOM 1288 C C . THR A 1 73 ? 18.30317 -4.25969 28.32635 1.000 18.86859 73 THR A C 1
ATOM 1289 O O . THR A 1 73 ? 17.73899 -3.41102 29.02889 1.000 23.71650 73 THR A O 1
ATOM 1301 N N . LYS A 1 74 ? 18.44214 -4.13694 27.00742 1.000 16.62550 74 LYS A N 1
ATOM 1302 C CA . LYS A 1 74 ? 17.94515 -2.99606 26.25134 1.000 17.65897 74 LYS A CA 1
ATOM 1303 C C . LYS A 1 74 ? 16.95425 -3.52562 25.22788 1.000 15.87001 74 LYS A C 1
ATOM 1304 O O . LYS A 1 74 ? 17.26197 -4.47870 24.49972 1.000 16.11210 74 LYS A O 1
ATOM 1323 N N . THR A 1 75 ? 15.76865 -2.92239 25.16809 1.000 15.68412 75 THR A N 1
ATOM 1324 C CA . THR A 1 75 ? 14.65676 -3.43788 24.37727 1.000 15.32531 75 THR A CA 1
ATOM 1325 C C . THR A 1 75 ? 14.35289 -2.47586 23.23728 1.000 14.88392 75 THR A C 1
ATOM 1326 O O . THR A 1 75 ? 14.03913 -1.29967 23.47908 1.000 16.95691 75 THR A O 1
ATOM 1337 N N . PHE A 1 76 ? 14.43579 -2.96995 21.99961 1.000 14.27305 76 PHE A N 1
ATOM 1338 C CA . PHE A 1 76 ? 14.21343 -2.16910 20.79880 1.000 13.43131 76 PHE A CA 1
ATOM 1339 C C . PHE A 1 76 ? 12.97029 -2.66932 20.06348 1.000 14.91379 76 PHE A C 1
ATOM 1340 O O . PHE A 1 76 ? 12.97606 -3.77272 19.51467 1.000 16.20758 76 PHE A O 1
ATOM 1357 N N . PHE A 1 77 ? 11.90077 -1.88278 20.06915 1.000 12.31316 77 PHE A N 1
ATOM 1358 C CA . PHE A 1 77 ? 10.70902 -2.27815 19.32797 1.000 13.70480 77 PHE A CA 1
ATOM 1359 C C . PHE A 1 77 ? 10.99053 -2.31788 17.83398 1.000 11.15141 77 PHE A C 1
ATOM 1360 O O . PHE A 1 77 ? 11.45381 -1.32898 17.26881 1.000 12.36560 77 PHE A O 1
ATOM 1377 N N . ALA A 1 78 ? 10.68694 -3.45421 17.20211 1.000 12.15710 78 ALA A N 1
ATOM 1378 C CA . ALA A 1 78 ? 10.90367 -3.64842 15.76204 1.000 11.57163 78 ALA A CA 1
ATOM 1379 C C . ALA A 1 78 ? 9.82740 -2.86048 15.02075 1.000 11.78500 78 ALA A C 1
ATOM 1380 O O . ALA A 1 78 ? 8.67689 -3.30990 14.87134 1.000 12.47172 78 ALA A O 1
ATOM 1387 N N A SER A 1 79 ? 10.21198 -1.66512 14.56018 0.418 13.03100 79 SER A N 1
ATOM 1388 N N B SER A 1 79 ? 10.16944 -1.67097 14.55055 0.582 13.00498 79 SER A N 1
ATOM 1389 C CA A SER A 1 79 ? 9.29436 -0.66391 14.01462 0.418 11.87914 79 SER A CA 1
ATOM 1390 C CA B SER A 1 79 ? 9.12750 -0.75663 14.09129 0.582 12.81240 79 SER A CA 1
ATOM 1391 C C A SER A 1 79 ? 8.47419 -1.16775 12.82424 0.418 12.87195 79 SER A C 1
ATOM 1392 C C B SER A 1 79 ? 8.49239 -1.09003 12.73413 0.582 11.02666 79 SER A C 1
ATOM 1393 O O A SER A 1 79 ? 7.34077 -0.72181 12.62193 0.418 12.15419 79 SER A O 1
ATOM 1394 O O B SER A 1 79 ? 7.53576 -0.43912 12.32486 0.582 12.94354 79 SER A O 1
ATOM 1451 N N . THR A 1 81 ? 6.82265 -3.54476 12.56080 1.000 11.95503 81 THR A N 1
ATOM 1452 C CA . THR A 1 81 ? 5.57576 -4.11083 13.07190 1.000 12.56538 81 THR A CA 1
ATOM 1453 C C . THR A 1 81 ? 4.42175 -3.11304 12.98457 1.000 12.06423 81 THR A C 1
ATOM 1454 O O . THR A 1 81 ? 3.26863 -3.48264 12.69624 1.000 12.51937 81 THR A O 1
ATOM 1465 N N . CYS A 1 82 ? 4.72868 -1.85131 13.26230 1.000 11.64670 82 CYS A N 1
ATOM 1466 C CA . CYS A 1 82 ? 3.76920 -0.75843 13.18836 1.000 13.80775 82 CYS A CA 1
ATOM 1467 C C . CYS A 1 82 ? 4.51786 0.53477 13.44724 1.000 12.97605 82 CYS A C 1
ATOM 1468 O O . CYS A 1 82 ? 5.09117 0.69515 14.53168 1.000 15.51038 82 CYS A O 1
ATOM 1476 N N . SER A 1 83 ? 4.52347 1.46589 12.49329 1.000 13.48608 83 SER A N 1
ATOM 1477 C CA . SER A 1 83 ? 5.23175 2.72813 12.64914 1.000 14.18813 83 SER A CA 1
ATOM 1478 C C . SER A 1 83 ? 4.32832 3.94765 12.51720 1.000 14.47526 83 SER A C 1
ATOM 1479 O O . SER A 1 83 ? 4.81585 5.05294 12.27459 1.000 14.54133 83 SER A O 1
ATOM 1487 N N . VAL A 1 84 ? 3.01455 3.79591 12.71092 1.000 13.60991 84 VAL A N 1
ATOM 1488 C CA . VAL A 1 84 ? 2.17890 4.98080 12.84020 1.000 15.03355 84 VAL A CA 1
ATOM 1489 C C . VAL A 1 84 ? 2.75828 5.85026 13.94864 1.000 13.48329 84 VAL A C 1
ATOM 1490 O O . VAL A 1 84 ? 3.10696 5.34495 15.02805 1.000 13.96825 84 VAL A O 1
ATOM 1503 N N . MET A 1 85 ? 2.87303 7.16083 13.70988 1.000 13.11797 85 MET A N 1
ATOM 1504 C CA . MET A 1 85 ? 3.65389 7.99510 14.62348 1.000 15.56097 85 MET A CA 1
ATOM 1505 C C . MET A 1 85 ? 3.08467 7.96657 16.03660 1.000 15.23822 85 MET A C 1
ATOM 1506 O O . MET A 1 85 ? 3.84803 7.89960 17.00124 1.000 16.54991 85 MET A O 1
ATOM 1520 N N . GLY A 1 86 ? 1.75877 7.96341 16.19444 1.000 15.92266 86 GLY A N 1
ATOM 1521 C CA . GLY A 1 86 ? 1.21760 7.89938 17.54706 1.000 16.84215 86 GLY A CA 1
ATOM 1522 C C . GLY A 1 86 ? 1.43841 6.57448 18.24861 1.000 14.14979 86 GLY A C 1
ATOM 1523 O O . GLY A 1 86 ? 1.47425 6.54079 19.49518 1.000 16.08573 86 GLY A O 1
ATOM 1527 N N . VAL A 1 87 ? 1.59435 5.49028 17.48917 1.000 15.10508 87 VAL A N 1
ATOM 1528 C CA . VAL A 1 87 ? 1.97132 4.20992 18.07963 1.000 14.25493 87 VAL A CA 1
ATOM 1529 C C . VAL A 1 87 ? 3.42191 4.25304 18.53116 1.000 13.82224 87 VAL A C 1
ATOM 1530 O O . VAL A 1 87 ? 3.74122 3.87607 19.66538 1.000 15.13801 87 VAL A O 1
ATOM 1543 N N . LEU A 1 88 ? 4.31778 4.76566 17.68313 1.000 14.40040 88 LEU A N 1
ATOM 1544 C CA . LEU A 1 88 ? 5.70714 4.92496 18.10283 1.000 14.90426 88 LEU A CA 1
ATOM 1545 C C . LEU A 1 88 ? 5.82492 5.82985 19.32739 1.000 16.25244 88 LEU A C 1
ATOM 1546 O O . LEU A 1 88 ? 6.65155 5.58103 20.21598 1.000 15.07904 88 LEU A O 1
ATOM 1562 N N . LYS A 1 89 ? 5.01412 6.88970 19.40033 1.000 15.41320 89 LYS A N 1
ATOM 1563 C CA A LYS A 1 89 ? 5.06815 7.79797 20.53999 0.345 17.89815 89 LYS A CA 1
ATOM 1564 C CA B LYS A 1 89 ? 5.07367 7.79501 20.54239 0.655 17.79479 89 LYS A CA 1
ATOM 1565 C C . LYS A 1 89 ? 4.68684 7.08280 21.82993 1.000 15.74221 89 LYS A C 1
ATOM 1566 O O . LYS A 1 89 ? 5.31932 7.28417 22.87314 1.000 16.36580 89 LYS A O 1
ATOM 1601 N N . ALA A 1 90 ? 3.64676 6.25837 21.78319 1.000 16.59810 90 ALA A N 1
ATOM 1602 C CA . ALA A 1 90 ? 3.26165 5.49206 22.96202 1.000 17.55862 90 ALA A CA 1
ATOM 1603 C C . ALA A 1 90 ? 4.39506 4.57253 23.40381 1.000 16.99106 90 ALA A C 1
ATOM 1604 O O . ALA A 1 90 ? 4.64558 4.41919 24.60327 1.000 17.58898 90 ALA A O 1
ATOM 1611 N N . ILE A 1 91 ? 5.08536 3.95458 22.44513 1.000 16.48891 91 ILE A N 1
ATOM 1612 C CA . ILE A 1 91 ? 6.17691 3.04152 22.76172 1.000 16.29015 91 ILE A CA 1
ATOM 1613 C C . ILE A 1 91 ? 7.35954 3.80760 23.34946 1.000 14.35041 91 ILE A C 1
ATOM 1614 O O . ILE A 1 91 ? 7.95377 3.38766 24.34900 1.000 16.37809 91 ILE A O 1
ATOM 1630 N N A ARG A 1 92 ? 7.71355 4.94174 22.73665 0.382 15.66232 92 ARG A N 1
ATOM 1631 N N B ARG A 1 92 ?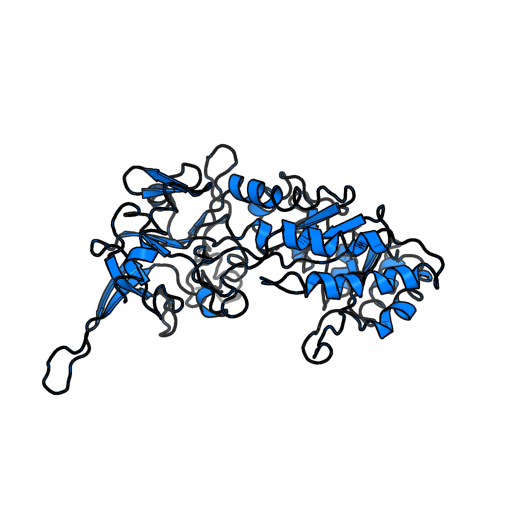 7.68106 4.97537 22.78207 0.618 15.74206 92 ARG A N 1
ATOM 1632 C CA A ARG A 1 92 ? 8.71812 5.83858 23.29843 0.382 16.86646 92 ARG A CA 1
ATOM 1633 C CA B ARG A 1 92 ? 8.74825 5.81114 23.32795 0.618 16.90522 92 ARG A CA 1
ATOM 1634 C C A ARG A 1 92 ? 8.38825 6.19245 24.74372 0.382 16.50425 92 ARG A C 1
ATOM 1635 C C B ARG A 1 92 ? 8.41762 6.29024 24.73951 0.618 16.28558 92 ARG A C 1
ATOM 1636 O O A ARG A 1 92 ? 9.21326 6.01708 25.64797 0.382 15.38082 92 ARG A O 1
ATOM 1637 O O B ARG A 1 92 ? 9.28959 6.32531 25.61759 0.618 17.68879 92 ARG A O 1
ATOM 1678 N N . ASP A 1 93 ? 7.16223 6.65352 24.98151 1.000 15.47707 93 ASP A N 1
ATOM 1679 C CA . ASP A 1 93 ? 6.74867 7.14928 26.28822 1.000 16.90953 93 ASP A CA 1
ATOM 1680 C C . ASP A 1 93 ? 6.70310 6.01994 27.31222 1.000 16.96846 93 ASP A C 1
ATOM 1681 O O . ASP A 1 93 ? 6.76992 6.28338 28.51879 1.000 18.78021 93 ASP A O 1
ATOM 1690 N N . ALA A 1 94 ? 6.60581 4.76602 26.85508 1.000 17.53755 94 ALA A N 1
ATOM 1691 C CA . ALA A 1 94 ? 6.63885 3.61573 27.75314 1.000 17.44171 94 ALA A CA 1
ATOM 1692 C C . ALA A 1 94 ? 8.05407 3.23553 28.14441 1.000 16.49774 94 ALA A C 1
ATOM 1693 O O . ALA A 1 94 ? 8.23175 2.36599 29.00785 1.000 20.58005 94 ALA A O 1
ATOM 1700 N N . GLY A 1 95 ? 9.05215 3.86176 27.53452 1.000 17.32118 95 GLY A N 1
ATOM 1701 C CA . GLY A 1 95 ? 10.40389 3.81645 28.04429 1.000 18.17332 95 GLY A CA 1
ATOM 1702 C C . GLY A 1 95 ? 11.37377 2.89413 27.34353 1.000 18.73052 95 GLY A C 1
ATOM 1703 O O . GLY A 1 95 ? 12.48037 2.69558 27.87164 1.000 19.28808 95 GLY A O 1
ATOM 1707 N N . ILE A 1 96 ? 11.02012 2.33197 26.18607 1.000 16.00557 96 ILE A N 1
ATOM 1708 C CA . ILE A 1 96 ? 11.92270 1.44198 25.45607 1.000 16.81579 96 ILE A CA 1
ATOM 1709 C C . ILE A 1 96 ? 12.48368 2.13520 24.21640 1.000 16.17393 96 ILE A C 1
ATOM 1710 O O . ILE A 1 96 ? 12.24979 3.32849 23.99176 1.000 16.77689 96 ILE A O 1
ATOM 1726 N N . CYS A 1 97 ? 13.25805 1.39765 23.44319 1.000 14.84684 97 CYS A N 1
ATOM 1727 C CA . CYS A 1 97 ? 13.99071 1.90988 22.29305 1.000 14.53674 97 CYS A CA 1
ATOM 1728 C C . CYS A 1 97 ? 13.34380 1.40968 21.00307 1.000 14.70481 97 CYS A C 1
ATOM 1729 O O . CYS A 1 97 ? 12.25942 0.81892 21.03555 1.000 14.27509 97 CYS A O 1
ATOM 1737 N N . ALA A 1 98 ? 14.02141 1.62584 19.87271 1.000 13.29940 98 ALA A N 1
ATOM 1738 C CA . ALA A 1 98 ? 13.44182 1.33117 18.57389 1.000 13.24873 98 ALA A CA 1
ATOM 1739 C C . ALA A 1 98 ? 14.43957 0.70507 17.60738 1.000 13.09353 98 ALA A C 1
ATOM 1740 O O . ALA A 1 98 ? 15.58879 1.14278 17.51502 1.000 13.90211 98 ALA A O 1
ATOM 1747 N N . GLU A 1 99 ? 13.98093 -0.31659 16.90458 1.000 11.92852 99 GLU A N 1
ATOM 1748 C CA . GLU A 1 99 ? 14.69905 -0.92189 15.79618 1.000 12.31485 99 GLU A CA 1
ATOM 1749 C C . GLU A 1 99 ? 14.03075 -0.47438 14.51076 1.000 12.60890 99 GLU A C 1
ATOM 1750 O O . GLU A 1 99 ? 12.80082 -0.34415 14.43690 1.000 12.71080 99 GLU A O 1
ATOM 1762 N N . ALA A 1 100 ? 14.84945 -0.17228 13.53094 1.000 12.96742 100 ALA A N 1
ATOM 1763 C CA . ALA A 1 100 ? 14.40554 0.39861 12.27315 1.000 11.95274 100 ALA A CA 1
ATOM 1764 C C . ALA A 1 100 ? 14.95881 -0.39924 11.10156 1.000 12.22579 100 ALA A C 1
ATOM 1765 O O . ALA A 1 100 ? 16.05740 -0.94940 11.17370 1.000 12.68238 100 ALA A O 1
ATOM 1772 N N . ASN A 1 101 ? 14.20988 -0.38394 9.99550 1.000 12.88961 101 ASN A N 1
ATOM 1773 C CA . ASN A 1 101 ? 14.37691 -1.31793 8.88502 1.000 12.27658 101 ASN A CA 1
ATOM 1774 C C . ASN A 1 101 ? 14.50573 -0.62276 7.53112 1.000 13.30711 101 ASN A C 1
ATOM 1775 O O . ASN A 1 101 ? 14.42713 -1.29257 6.49500 1.000 14.90808 101 ASN A O 1
ATOM 1786 N N . SER A 1 102 ? 14.70839 0.68597 7.52985 1.000 12.86129 102 SER A N 1
ATOM 1787 C CA . SER A 1 102 ? 14.94704 1.46585 6.32305 1.000 12.50425 102 SER A CA 1
ATOM 1788 C C . SER A 1 102 ? 15.38264 2.85397 6.76342 1.000 12.96773 102 SER A C 1
ATOM 1789 O O . SER A 1 102 ? 15.24942 3.23650 7.93487 1.000 13.46544 102 SER A O 1
ATOM 1797 N N . GLN A 1 103 ? 15.90904 3.61560 5.80703 1.000 13.56004 103 GLN A N 1
ATOM 1798 C CA . GLN A 1 103 ? 16.25271 5.00645 6.06779 1.000 14.61178 103 GLN A CA 1
ATOM 1799 C C . GLN A 1 103 ? 15.04923 5.79326 6.58899 1.000 13.38879 103 GLN A C 1
ATOM 1800 O O . GLN A 1 103 ? 15.16551 6.56270 7.54841 1.000 13.68229 103 GLN A O 1
ATOM 1814 N N . TYR A 1 104 ? 13.88032 5.62765 5.96947 1.000 13.52449 104 TYR A N 1
ATOM 1815 C CA . TYR A 1 104 ? 12.72330 6.40262 6.41325 1.000 12.64264 104 TYR A CA 1
ATOM 1816 C C . TYR A 1 104 ? 12.22735 5.95556 7.78959 1.000 14.04050 104 TYR A C 1
ATOM 1817 O O . TYR A 1 104 ? 11.70326 6.78549 8.54525 1.000 14.76166 104 TYR A O 1
ATOM 1835 N N . GLU A 1 105 ? 12.36344 4.66792 8.14196 1.000 13.13377 105 GLU A N 1
ATOM 1836 C CA . GLU A 1 105 ? 12.07510 4.25122 9.51453 1.000 13.82726 105 GLU A CA 1
ATOM 1837 C C . GLU A 1 105 ? 13.01719 4.91755 10.49880 1.000 15.50329 105 GLU A C 1
ATOM 1838 O O . GLU A 1 105 ? 12.59618 5.34582 11.58049 1.000 16.02308 105 GLU A O 1
ATOM 1850 N N . VAL A 1 106 ? 14.31823 4.94225 10.20275 1.000 13.61407 106 VAL A N 1
ATOM 1851 C CA . VAL A 1 106 ? 15.24428 5.65772 11.07574 1.000 15.34222 106 VAL A CA 1
ATOM 1852 C C . VAL A 1 106 ? 14.77753 7.09654 11.25968 1.000 15.39087 106 VAL A C 1
ATOM 1853 O O . VAL A 1 106 ? 14.69941 7.61809 12.38548 1.000 15.24712 106 VAL A O 1
ATOM 1866 N N . ARG A 1 107 ? 14.45230 7.76308 10.15267 1.000 14.32764 107 ARG A N 1
ATOM 1867 C CA . ARG A 1 107 ? 14.07209 9.16479 10.21867 1.000 14.55265 107 ARG A CA 1
ATOM 1868 C C . ARG A 1 107 ? 12.80847 9.37145 11.04137 1.000 16.46674 107 ARG A C 1
ATOM 1869 O O . ARG A 1 107 ? 12.73194 10.31138 11.84160 1.000 15.93802 107 ARG A O 1
ATOM 1890 N N . LYS A 1 108 ? 11.79716 8.52396 10.87329 1.000 14.88537 108 LYS A N 1
ATOM 1891 C CA A LYS A 1 108 ? 10.58093 8.76368 11.63840 0.597 16.46182 108 LYS A CA 1
ATOM 1892 C CA B LYS A 1 108 ? 10.56671 8.71513 11.64138 0.403 16.31854 108 LYS A CA 1
ATOM 1893 C C . LYS A 1 108 ? 10.79817 8.47218 13.11931 1.000 16.95048 108 LYS A C 1
ATOM 1894 O O . LYS A 1 108 ? 10.19380 9.14172 13.96655 1.000 15.69528 108 LYS A O 1
ATOM 1929 N N . CYS A 1 109 ? 11.64770 7.50422 13.45267 1.000 14.61719 109 CYS A N 1
ATOM 1930 C CA . CYS A 1 109 ? 11.95059 7.26205 14.85794 1.000 13.28241 109 CYS A CA 1
ATOM 1931 C C . CYS A 1 109 ? 12.63903 8.46206 15.48380 1.000 15.02346 109 CYS A C 1
ATOM 1932 O O . CYS A 1 109 ? 12.32464 8.85236 16.61249 1.000 16.21009 109 CYS A O 1
ATOM 1940 N N . LEU A 1 110 ? 13.60399 9.05695 14.78394 1.000 15.11518 110 LEU A N 1
ATOM 1941 C CA . LEU A 1 110 ? 14.21903 10.28399 15.26734 1.000 17.06043 110 LEU A CA 1
ATOM 1942 C C . LEU A 1 110 ? 13.18622 11.39795 15.39992 1.000 17.29270 110 LEU A C 1
ATOM 1943 O O . LEU A 1 110 ? 13.17456 12.13135 16.39559 1.000 18.36318 110 LEU A O 1
ATOM 1959 N N A GLU A 1 111 ? 12.31168 11.53283 14.40312 0.539 15.94271 111 GLU A N 1
ATOM 1960 N N B GLU A 1 111 ? 12.28781 11.52823 14.42121 0.461 16.06220 111 GLU A N 1
ATOM 1961 C CA A GLU A 1 111 ? 11.33763 12.61450 14.41911 0.539 17.18800 111 GLU A CA 1
ATOM 1962 C CA B GLU A 1 111 ? 11.34231 12.64252 14.42612 0.461 17.09888 111 GLU A CA 1
ATOM 1963 C C A GLU A 1 111 ? 10.40228 12.50696 15.62204 0.539 18.49000 111 GLU A C 1
ATOM 1964 C C B GLU A 1 111 ? 10.25687 12.51193 15.49455 0.461 17.73989 111 GLU A C 1
ATOM 1965 O O A GLU A 1 111 ? 10.10951 13.51225 16.27586 0.539 16.84482 111 GLU A O 1
ATOM 1966 O O B GLU A 1 111 ? 9.67498 13.52443 15.88621 0.461 22.48996 111 GLU A O 1
ATOM 1989 N N . ILE A 1 112 ? 9.91938 11.29384 15.92571 1.000 16.73582 112 ILE A N 1
ATOM 1990 C CA . ILE A 1 112 ? 8.98327 11.11144 17.04441 1.000 17.81086 112 ILE A CA 1
ATOM 1991 C C . ILE A 1 112 ? 9.65371 11.18232 18.39897 1.000 19.94412 112 ILE A C 1
ATOM 1992 O O . ILE A 1 112 ? 8.95453 11.23712 19.42084 1.000 21.70510 112 ILE A O 1
ATOM 2008 N N . GLY A 1 113 ? 10.97840 11.21130 18.43668 1.000 17.55244 113 GLY A N 1
ATOM 2009 C CA . GLY A 1 113 ? 11.67317 11.48633 19.67159 1.000 20.30927 113 GLY A CA 1
ATOM 2010 C C . GLY A 1 113 ? 12.55928 10.38324 20.20737 1.000 19.24030 113 GLY A C 1
ATOM 2011 O O . GLY A 1 113 ? 13.09503 10.53845 21.31205 1.000 20.99117 113 GLY A O 1
ATOM 2015 N N . PHE A 1 114 ? 12.73722 9.27576 19.48509 1.000 18.41789 114 PHE A N 1
ATOM 2016 C CA . PHE A 1 114 ? 13.79692 8.34529 19.86165 1.000 17.78347 114 PHE A CA 1
ATOM 2017 C C . PHE A 1 114 ? 15.14386 9.00678 19.57602 1.000 18.33712 114 PHE A C 1
ATOM 2018 O O . PHE A 1 114 ? 15.35297 9.58240 18.50393 1.000 19.09575 114 PHE A O 1
ATOM 2035 N N . ARG A 1 115 ? 16.05730 8.95444 20.53347 1.000 18.12602 115 ARG A N 1
ATOM 2036 C CA A ARG A 1 115 ? 17.39006 9.47956 20.29067 0.574 18.75274 115 ARG A CA 1
ATOM 2037 C CA B ARG A 1 115 ? 17.39328 9.47925 20.28735 0.426 18.79458 115 ARG A CA 1
ATOM 2038 C C . ARG A 1 115 ? 18.19333 8.50589 19.43335 1.000 16.18554 115 ARG A C 1
ATOM 2039 O O . ARG A 1 115 ? 17.89050 7.31626 19.34842 1.000 16.83576 115 ARG A O 1
ATOM 2078 N N . GLY A 1 116 ? 19.25817 9.03086 18.81468 1.000 18.69382 116 GLY A N 1
ATOM 2079 C CA . GLY A 1 116 ? 20.15966 8.16397 18.06956 1.000 18.64254 116 GLY A CA 1
ATOM 2080 C C . GLY A 1 116 ? 20.61276 6.97092 18.89026 1.000 16.45775 116 GLY A C 1
ATOM 2081 O O . GLY A 1 116 ? 20.63930 5.83763 18.39625 1.000 15.97314 116 GLY A O 1
ATOM 2085 N N . ASP A 1 117 ? 20.94958 7.20195 20.15886 1.000 18.43389 117 ASP A N 1
ATOM 2086 C CA . ASP A 1 117 ? 21.40806 6.12469 21.03104 1.000 17.72316 117 ASP A CA 1
ATOM 2087 C C . ASP A 1 117 ? 20.30233 5.17426 21.46131 1.000 18.20562 117 ASP A C 1
ATOM 2088 O O . ASP A 1 117 ? 20.57059 4.24518 22.23387 1.000 18.21446 117 ASP A O 1
ATOM 2097 N N . GLN A 1 118 ? 19.08551 5.36430 20.96145 1.000 15.09470 118 GLN A N 1
ATOM 2098 C CA . GLN A 1 118 ? 17.99635 4.43275 21.18282 1.000 15.87862 118 GLN A CA 1
ATOM 2099 C C . GLN A 1 118 ? 17.56226 3.73873 19.89592 1.000 15.49959 118 GLN A C 1
ATOM 2100 O O . GLN A 1 118 ? 16.47668 3.15507 19.87038 1.000 14.85970 118 GLN A O 1
ATOM 2114 N N . ILE A 1 119 ? 18.35684 3.79288 18.82482 1.000 14.00448 119 ILE A N 1
ATOM 2115 C CA . ILE A 1 119 ? 17.95748 3.23619 17.53724 1.000 13.92094 119 ILE A CA 1
ATOM 2116 C C . ILE A 1 119 ? 18.99069 2.23729 17.01336 1.000 13.63255 119 ILE A C 1
ATOM 2117 O O . ILE A 1 119 ? 20.20318 2.51239 17.03036 1.000 14.25594 119 ILE A O 1
ATOM 2133 N N A VAL A 1 120 ? 18.49491 1.10736 16.50993 0.241 14.56982 120 VAL A N 1
ATOM 2134 N N B VAL A 1 120 ? 18.50483 1.04973 16.64893 0.759 13.44988 120 VAL A N 1
ATOM 2135 C CA A VAL A 1 120 ? 19.30025 0.08334 15.84895 0.241 12.56724 120 VAL A CA 1
ATOM 2136 C CA B VAL A 1 120 ? 19.22951 0.05675 15.85847 0.759 12.23628 120 VAL A CA 1
ATOM 2137 C C A VAL A 1 120 ? 18.76123 -0.11870 14.43575 0.241 10.77350 120 VAL A C 1
ATOM 2138 C C B VAL A 1 120 ? 18.70445 0.10830 14.42558 0.759 11.93231 120 VAL A C 1
ATOM 2139 O O A VAL A 1 120 ? 17.59755 -0.50844 14.25288 0.241 10.19750 120 VAL A O 1
ATOM 2140 O O B VAL A 1 120 ? 17.48442 0.09433 14.20662 0.759 13.04191 120 VAL A O 1
ATOM 2165 N N . PHE A 1 121 ? 19.60527 0.15764 13.44335 1.000 12.62990 121 PHE A N 1
ATOM 2166 C CA . PHE A 1 121 ? 19.25553 0.08974 12.02137 1.000 11.88201 121 PHE A CA 1
ATOM 2167 C C . PHE A 1 121 ? 19.76051 -1.22353 11.43924 1.000 12.53370 121 PHE A C 1
ATOM 2168 O O . PHE A 1 121 ? 20.98136 -1.44351 11.36704 1.000 13.45809 121 PHE A O 1
ATOM 2186 N N . ASN A 1 122 ? 18.83540 -2.07280 11.01270 1.000 12.24655 122 ASN A N 1
ATOM 2187 C CA . ASN A 1 122 ? 19.15315 -3.35325 10.40112 1.000 12.60928 122 ASN A CA 1
ATOM 2188 C C . ASN A 1 122 ? 18.77159 -3.37631 8.92680 1.000 12.71846 122 ASN A C 1
ATOM 2189 O O . ASN A 1 122 ? 17.86457 -2.66894 8.47213 1.000 13.33622 122 ASN A O 1
ATOM 2200 N N . GLY A 1 123 ? 19.44390 -4.24714 8.18881 1.000 13.21221 123 GLY A N 1
ATOM 2201 C CA . GLY A 1 123 ? 19.07548 -4.42185 6.80080 1.000 14.60773 123 GLY A CA 1
ATOM 2202 C C . GLY A 1 123 ? 20.00196 -5.31318 6.01564 1.000 13.48440 123 GLY A C 1
ATOM 2203 O O . GLY A 1 123 ? 21.15345 -5.50253 6.38994 1.000 15.31511 123 GLY A O 1
ATOM 2207 N N . VAL A 1 124 ? 19.50892 -5.82725 4.90418 1.000 12.26819 124 VAL A N 1
ATOM 2208 C CA . VAL A 1 124 ? 20.31915 -6.54853 3.92202 1.000 14.17010 124 VAL A CA 1
ATOM 2209 C C . VAL A 1 124 ? 20.72106 -5.64428 2.75570 1.000 13.91275 124 VAL A C 1
ATOM 2210 O O . VAL A 1 124 ? 21.70921 -5.94187 2.06600 1.000 14.55578 124 VAL A O 1
ATOM 2223 N N . VAL A 1 125 ? 19.98385 -4.56005 2.51229 1.000 13.36814 125 VAL A N 1
ATOM 2224 C CA . VAL A 1 125 ? 20.30159 -3.59743 1.45928 1.000 13.55409 125 VAL A CA 1
ATOM 2225 C C . VAL A 1 125 ? 20.34699 -2.23113 2.13384 1.000 14.18759 125 VAL A C 1
ATOM 2226 O O . VAL A 1 125 ? 19.32336 -1.54339 2.25770 1.000 15.09221 125 VAL A O 1
ATOM 2239 N N . LYS A 1 126 ? 21.52010 -1.85411 2.61470 1.000 14.14363 126 LYS A N 1
ATOM 2240 C CA A LYS A 1 126 ? 21.74483 -0.52509 3.17801 0.566 15.23890 126 LYS A CA 1
ATOM 2241 C CA B LYS A 1 126 ? 21.78127 -0.53643 3.18123 0.434 15.22774 126 LYS A CA 1
ATOM 2242 C C . LYS A 1 126 ? 22.65647 0.19732 2.18010 1.000 13.98139 126 LYS A C 1
ATOM 2243 O O . LYS A 1 126 ? 23.87640 0.04202 2.17890 1.000 16.60263 126 LYS A O 1
ATOM 2280 N N . LYS A 1 127 ? 22.03859 0.97614 1.29310 1.000 14.71147 127 LYS A N 1
ATOM 2281 C CA . LYS A 1 127 ? 22.77394 1.67693 0.25605 1.000 16.52029 127 LYS A CA 1
ATOM 2282 C C . LYS A 1 127 ? 23.61564 2.79950 0.86417 1.000 16.19334 127 LYS A C 1
ATOM 2283 O O . LYS A 1 127 ? 23.37018 3.23077 1.98620 1.000 15.34906 127 LYS A O 1
ATOM 2302 N N . PRO A 1 128 ? 24.59895 3.30453 0.12535 1.000 16.10378 128 PRO A N 1
ATOM 2303 C CA . PRO A 1 128 ? 25.38456 4.44516 0.63998 1.000 16.71278 128 PRO A CA 1
ATOM 2304 C C . PRO A 1 128 ? 24.54947 5.57119 1.22819 1.000 17.61630 128 PRO A C 1
ATOM 2305 O O . PRO A 1 128 ? 24.87890 6.05282 2.31941 1.000 18.19902 128 PRO A O 1
ATOM 2316 N N . ALA A 1 129 ? 23.44617 5.97339 0.58959 1.000 17.20910 129 ALA A N 1
ATOM 2317 C CA . ALA A 1 129 ? 22.67004 7.07416 1.15167 1.000 18.46971 129 ALA A CA 1
ATOM 2318 C C . ALA A 1 129 ? 22.05968 6.69097 2.49303 1.000 17.93180 129 ALA A C 1
ATOM 2319 O O . ALA A 1 129 ? 21.96229 7.52638 3.40394 1.000 18.42160 129 ALA A O 1
ATOM 2326 N N . ASP A 1 130 ? 21.60990 5.43533 2.62463 1.000 15.15549 130 ASP A N 1
ATOM 2327 C CA . ASP A 1 130 ? 21.05618 4.96617 3.88877 1.000 14.68456 130 ASP A CA 1
ATOM 2328 C C . ASP A 1 130 ? 22.11718 4.97847 4.98438 1.000 15.33209 130 ASP A C 1
ATOM 2329 O O . ASP A 1 130 ? 21.84228 5.34925 6.13370 1.000 15.81389 130 ASP A O 1
ATOM 2338 N N . LEU A 1 131 ? 23.31818 4.50773 4.65226 1.000 14.90936 131 LEU A N 1
ATOM 2339 C CA . LEU A 1 131 ? 24.39017 4.40151 5.63896 1.000 16.06139 131 LEU A CA 1
ATOM 2340 C C . LEU A 1 131 ? 24.87713 5.77692 6.05093 1.000 17.63075 131 LEU A C 1
ATOM 2341 O O . LEU A 1 131 ? 25.15818 6.01243 7.24030 1.000 17.15573 131 LEU A O 1
ATOM 2357 N N . GLU A 1 132 ? 24.97080 6.69801 5.09530 1.000 16.98127 132 GLU A N 1
ATOM 2358 C CA . GLU A 1 132 ? 25.38595 8.05595 5.41650 1.000 18.51161 132 GLU A CA 1
ATOM 2359 C C . GLU A 1 132 ? 24.40634 8.70134 6.38664 1.000 17.25439 132 GLU A C 1
ATOM 2360 O O . GLU A 1 132 ? 24.81646 9.31405 7.37957 1.000 19.44001 132 GLU A O 1
ATOM 2372 N N . TYR A 1 133 ? 23.10511 8.52471 6.15068 1.000 17.19013 133 TYR A N 1
ATOM 2373 C CA . TYR A 1 133 ? 22.10764 9.10386 7.04141 1.000 17.97656 133 TYR A CA 1
ATOM 2374 C C . TYR A 1 133 ? 22.19709 8.50918 8.43794 1.000 16.02051 133 TYR A C 1
ATOM 2375 O O . TYR A 1 133 ? 22.16634 9.23567 9.44759 1.000 17.33903 133 TYR A O 1
ATOM 2393 N N . ALA A 1 134 ? 22.31549 7.18413 8.52121 1.000 15.46809 134 ALA A N 1
ATOM 2394 C CA . ALA A 1 134 ? 22.43234 6.51542 9.81121 1.000 15.46892 134 ALA A CA 1
ATOM 2395 C C . ALA A 1 134 ? 23.69404 6.93936 10.56500 1.000 16.01891 134 ALA A C 1
ATOM 2396 O O . ALA A 1 134 ? 23.63731 7.24858 11.76116 1.000 16.84245 134 ALA A O 1
ATOM 2403 N N . ILE A 1 135 ? 24.84999 6.92266 9.89325 1.000 15.30357 135 ILE A N 1
ATOM 2404 C CA . ILE A 1 135 ? 26.10092 7.24371 10.57773 1.000 16.21646 135 ILE A CA 1
ATOM 2405 C C . ILE A 1 135 ? 26.08802 8.68892 11.04934 1.000 16.60741 135 ILE A C 1
ATOM 2406 O O . ILE A 1 135 ? 26.54243 9.00679 12.16091 1.000 17.40162 135 ILE A O 1
ATOM 2422 N N . ALA A 1 136 ? 25.54433 9.58749 10.22563 1.000 17.33632 136 ALA A N 1
ATOM 2423 C CA . ALA A 1 136 ? 25.47253 10.99258 10.58661 1.000 17.15620 136 ALA A CA 1
ATOM 2424 C C . ALA A 1 136 ? 24.60001 11.22459 11.80822 1.000 18.52458 136 ALA A C 1
ATOM 2425 O O . ALA A 1 136 ? 24.77850 12.23198 12.50288 1.000 21.61606 136 ALA A O 1
ATOM 2432 N N . ASN A 1 137 ? 23.68214 10.30741 12.10139 1.000 17.17664 137 ASN A N 1
ATOM 2433 C CA . ASN A 1 137 ? 22.77452 10.45110 13.22705 1.000 17.24101 137 ASN A CA 1
ATOM 2434 C C . ASN A 1 137 ? 23.19275 9.65226 14.45564 1.000 19.73224 137 ASN A C 1
ATOM 2435 O O . ASN A 1 137 ? 22.40648 9.53336 15.39853 1.000 19.12998 137 ASN A O 1
ATOM 2446 N N . ASP A 1 138 ? 24.42619 9.15247 14.49277 1.000 17.80988 138 ASP A N 1
ATOM 2447 C CA A ASP A 1 138 ? 24.99621 8.59232 15.72446 0.769 17.10277 138 ASP A CA 1
ATOM 2448 C CA B ASP A 1 138 ? 24.99759 8.59062 15.71967 0.231 17.26708 138 ASP A CA 1
ATOM 2449 C C . ASP A 1 138 ? 24.12557 7.46647 16.28134 1.000 17.29635 138 ASP A C 1
ATOM 2450 O O . ASP A 1 138 ? 23.84986 7.40298 17.48064 1.000 18.91992 138 ASP A O 1
ATOM 2465 N N . LEU A 1 139 ? 23.70152 6.55307 15.40896 1.000 16.26321 139 LEU A N 1
ATOM 2466 C CA . LEU A 1 139 ? 22.84713 5.47075 15.87207 1.000 13.90050 139 LEU A CA 1
ATOM 2467 C C . LEU A 1 139 ? 23.57711 4.53195 16.82738 1.000 15.62800 139 LEU A C 1
ATOM 2468 O O . LEU A 1 139 ? 24.78990 4.31566 16.73328 1.000 15.38281 139 LEU A O 1
ATOM 2484 N N . TYR A 1 140 ? 22.80880 3.95562 17.75157 1.000 15.40145 140 TYR A N 1
ATOM 2485 C CA . TYR A 1 140 ? 23.36276 3.02346 18.72705 1.000 14.12130 140 TYR A CA 1
ATOM 2486 C C . TYR A 1 140 ? 23.99521 1.82191 18.03883 1.000 14.06371 140 TYR A C 1
ATOM 2487 O O . TYR A 1 140 ? 25.06989 1.36908 18.44149 1.000 14.69576 140 TYR A O 1
ATOM 2505 N N . LEU A 1 141 ? 23.32621 1.29174 17.02145 1.000 13.34820 141 LEU A N 1
ATOM 2506 C CA . LEU A 1 141 ? 23.82391 0.17640 16.23354 1.000 13.20256 141 LEU A CA 1
ATOM 2507 C C . LEU A 1 141 ? 23.35201 0.29224 14.79656 1.000 13.67463 141 LEU A C 1
ATOM 2508 O O . LEU A 1 141 ? 22.21187 0.67769 14.52953 1.000 13.56024 141 LEU A O 1
ATOM 2524 N N . ILE A 1 142 ? 24.25017 -0.06513 13.88434 1.000 12.73103 142 ILE A N 1
ATOM 2525 C CA . ILE A 1 142 ? 23.95851 -0.39781 12.49942 1.000 12.86764 142 ILE A CA 1
ATOM 2526 C C . ILE A 1 142 ? 24.45489 -1.83151 12.31746 1.000 12.88016 142 ILE A C 1
ATOM 2527 O O . ILE A 1 142 ? 25.63180 -2.11000 12.58372 1.000 13.63056 142 ILE A O 1
ATOM 2543 N N . ASN A 1 143 ? 23.60255 -2.74699 11.89133 1.000 13.22539 143 ASN A N 1
ATOM 2544 C CA . ASN A 1 143 ? 24.11139 -4.11274 11.75671 1.000 14.07722 143 ASN A CA 1
ATOM 2545 C C . ASN A 1 143 ? 24.94142 -4.26271 10.48409 1.000 11.89375 143 ASN A C 1
ATOM 2546 O O . ASN A 1 143 ? 24.83016 -3.47246 9.53372 1.000 13.98302 143 ASN A O 1
ATOM 2557 N N . VAL A 1 144 ? 25.86937 -5.21185 10.51678 1.000 14.21920 144 VAL A N 1
ATOM 2558 C CA . VAL A 1 144 ? 26.69604 -5.57014 9.37024 1.000 13.36507 144 VAL A CA 1
ATOM 2559 C C . VAL A 1 144 ? 26.16467 -6.90106 8.86825 1.000 14.31694 144 VAL A C 1
ATOM 2560 O O . VAL A 1 144 ? 26.20670 -7.91540 9.57022 1.000 14.65043 144 VAL A O 1
ATOM 2573 N N . ASP A 1 145 ? 25.58811 -6.88772 7.67108 1.000 13.52752 145 ASP A N 1
ATOM 2574 C CA . ASP A 1 145 ? 24.91013 -8.05158 7.12158 1.000 14.75155 145 ASP A CA 1
ATOM 2575 C C . ASP A 1 145 ? 25.72403 -8.79347 6.06869 1.000 12.90617 145 ASP A C 1
ATOM 2576 O O . ASP A 1 145 ? 25.47206 -9.98500 5.83181 1.000 14.31918 145 ASP A O 1
ATOM 2585 N N . SER A 1 146 ? 26.71483 -8.12981 5.46366 1.000 13.35184 146 SER A N 1
ATOM 2586 C CA . SER A 1 146 ? 27.52182 -8.71327 4.40527 1.000 14.02909 146 SER A CA 1
ATOM 2587 C C . SER A 1 146 ? 28.86107 -7.99281 4.35007 1.000 14.52180 146 SER A C 1
ATOM 2588 O O . SER A 1 146 ? 28.99034 -6.84200 4.78204 1.000 15.40200 146 SER A O 1
ATOM 2596 N N . LEU A 1 147 ? 29.82493 -8.66722 3.73699 1.000 15.49133 147 LEU A N 1
ATOM 2597 C CA . LEU A 1 147 ? 31.13208 -8.07102 3.49869 1.000 16.23519 147 LEU A CA 1
ATOM 2598 C C . LEU A 1 147 ? 31.04775 -6.90990 2.51644 1.000 19.24624 147 LEU A C 1
ATOM 2599 O O . LEU A 1 147 ? 31.78327 -5.92146 2.65675 1.000 18.08412 147 LEU A O 1
ATOM 2615 N N . TYR A 1 148 ? 30.17374 -7.01114 1.50703 1.000 16.49922 148 TYR A N 1
ATOM 2616 C CA . TYR A 1 148 ? 30.02779 -5.92505 0.54508 1.000 16.73977 148 TYR A CA 1
ATOM 2617 C C . TYR A 1 148 ? 29.58907 -4.64857 1.25332 1.000 16.08513 148 TYR A C 1
ATOM 2618 O O . TYR A 1 148 ? 30.18558 -3.57655 1.07917 1.000 17.77118 148 TYR A O 1
ATOM 2636 N N . GLU A 1 149 ? 28.54995 -4.75020 2.07251 1.000 15.97265 149 GLU A N 1
ATOM 2637 C CA . GLU A 1 149 ? 28.04985 -3.60439 2.81631 1.000 16.58223 149 GLU A CA 1
ATOM 2638 C C . GLU A 1 149 ? 29.11319 -3.02915 3.73774 1.000 17.14644 149 GLU A C 1
ATOM 2639 O O . GLU A 1 149 ? 29.19915 -1.80344 3.92313 1.000 17.01306 149 GLU A O 1
ATOM 2651 N N . LEU A 1 150 ? 29.89988 -3.89619 4.37561 1.000 16.89888 150 LEU A N 1
ATOM 2652 C CA . LEU A 1 150 ? 30.92337 -3.42519 5.29975 1.000 17.25705 150 LEU A CA 1
ATOM 2653 C C . LEU A 1 150 ? 31.89004 -2.46033 4.62383 1.000 18.12026 150 LEU A C 1
ATOM 2654 O O . LEU A 1 150 ? 32.36359 -1.49945 5.24832 1.000 17.14150 150 LEU A O 1
ATOM 2670 N N . GLU A 1 151 ? 32.20233 -2.68441 3.35552 1.000 17.32814 151 GLU A N 1
ATOM 2671 C CA A GLU A 1 151 ? 33.10187 -1.76378 2.66946 0.532 17.54920 151 GLU A CA 1
ATOM 2672 C CA B GLU A 1 151 ? 33.09680 -1.76521 2.65555 0.468 17.50362 151 GLU A CA 1
ATOM 2673 C C . GLU A 1 151 ? 32.49665 -0.36662 2.58848 1.000 17.91861 151 GLU A C 1
ATOM 2674 O O . GLU A 1 151 ? 33.21171 0.63436 2.72999 1.000 19.11069 151 GLU A O 1
ATOM 2695 N N . HIS A 1 152 ? 31.18213 -0.27109 2.38121 1.000 17.51609 152 HIS A N 1
ATOM 2696 C CA . HIS A 1 152 ? 30.55301 1.04233 2.38373 1.000 17.93997 152 HIS A CA 1
ATOM 2697 C C . HIS A 1 152 ? 30.58102 1.66824 3.77991 1.000 17.38501 152 HIS A C 1
ATOM 2698 O O . HIS A 1 152 ? 30.79692 2.87992 3.90885 1.000 16.63205 152 HIS A O 1
ATOM 2712 N N . ILE A 1 153 ? 30.36476 0.86892 4.82813 1.000 15.83592 153 ILE A N 1
ATOM 2713 C CA . ILE A 1 153 ? 30.42152 1.40927 6.19133 1.000 15.86285 153 ILE A CA 1
ATOM 2714 C C . ILE A 1 153 ? 31.79997 2.00252 6.47795 1.000 15.84756 153 ILE A C 1
ATOM 2715 O O . ILE A 1 153 ? 31.91255 3.10366 7.02427 1.000 17.04196 153 ILE A O 1
ATOM 2731 N N . ASP A 1 154 ? 32.86570 1.29582 6.09943 1.000 17.01762 154 ASP A N 1
ATOM 2732 C CA . ASP A 1 154 ? 34.22467 1.80943 6.29368 1.000 17.39359 154 ASP A CA 1
ATOM 2733 C C . ASP A 1 154 ? 34.43014 3.10795 5.52767 1.000 18.43932 154 ASP A C 1
ATOM 2734 O O . ASP A 1 154 ? 34.87611 4.11599 6.08403 1.000 19.33981 154 ASP A O 1
ATOM 2743 N N . ALA A 1 155 ? 34.08327 3.11078 4.23892 1.000 17.48902 155 ALA A N 1
ATOM 2744 C CA . ALA A 1 155 ? 34.35138 4.28308 3.42011 1.000 17.85760 155 ALA A CA 1
ATOM 2745 C C . ALA A 1 155 ? 33.55197 5.49448 3.88434 1.000 18.96579 155 ALA A C 1
ATOM 2746 O O . ALA A 1 155 ? 34.06684 6.61749 3.89022 1.000 19.36216 155 ALA A O 1
ATOM 2753 N N . ILE A 1 156 ? 32.29124 5.29615 4.25885 1.000 17.40372 156 ILE A N 1
ATOM 2754 C CA . ILE A 1 156 ? 31.43764 6.43065 4.59885 1.000 18.77430 156 ILE A CA 1
ATOM 2755 C C . ILE A 1 156 ? 31.75633 6.97999 5.98357 1.000 18.12528 156 ILE A C 1
ATOM 2756 O O . ILE A 1 156 ? 31.77077 8.19870 6.19114 1.000 18.83512 156 ILE A O 1
ATOM 2772 N N . SER A 1 157 ? 32.01015 6.10471 6.95753 1.000 18.43553 157 SER A N 1
ATOM 2773 C CA . SER A 1 157 ? 32.44406 6.57843 8.26779 1.000 18.47916 157 SER A CA 1
ATOM 2774 C C . SER A 1 157 ? 33.73244 7.38795 8.15827 1.000 20.66168 157 SER A C 1
ATOM 2775 O O . SER A 1 157 ? 33.87405 8.42590 8.81087 1.000 19.19076 157 SER A O 1
ATOM 2783 N N . ARG A 1 158 ? 34.66168 6.96229 7.29885 1.000 19.75921 158 ARG A N 1
ATOM 2784 C CA . ARG A 1 158 ? 35.87232 7.74944 7.07432 1.000 20.51371 158 ARG A CA 1
ATOM 2785 C C . ARG A 1 158 ? 35.54685 9.12054 6.48455 1.000 20.59403 158 ARG A C 1
ATOM 2786 O O . ARG A 1 158 ? 36.09879 10.14062 6.91126 1.000 22.73419 158 ARG A O 1
ATOM 2807 N N . LYS A 1 159 ? 34.64729 9.15923 5.50442 1.000 23.03104 159 LYS A N 1
ATOM 2808 C CA . LYS A 1 159 ? 34.31639 10.42031 4.84835 1.000 21.52193 159 LYS A CA 1
ATOM 2809 C C . LYS A 1 159 ? 33.70175 11.40341 5.83229 1.000 20.59981 159 LYS A C 1
ATOM 2810 O O . LYS A 1 159 ? 34.04470 12.59248 5.83073 1.000 23.70753 159 LYS A O 1
ATOM 2829 N N . LEU A 1 160 ? 32.77827 10.92146 6.66900 1.000 20.65645 160 LEU A N 1
ATOM 2830 C CA . LEU A 1 160 ? 32.07448 11.76279 7.62619 1.000 23.01291 160 LEU A CA 1
ATOM 2831 C C . LEU A 1 160 ? 32.90233 12.07496 8.86436 1.000 24.96281 160 LEU A C 1
ATOM 2832 O O . LEU A 1 160 ? 32.56660 13.01817 9.58959 1.000 24.83621 160 LEU A O 1
ATOM 2848 N N . LYS A 1 161 ? 33.98022 11.32625 9.10271 1.000 22.50776 161 LYS A N 1
ATOM 2849 C CA A LYS A 1 161 ? 34.74156 11.41146 10.35132 0.399 22.70863 161 LYS A CA 1
ATOM 2850 C CA B LYS A 1 161 ? 34.73775 11.40862 10.35407 0.601 22.71455 161 LYS A CA 1
ATOM 2851 C C . LYS A 1 161 ? 33.80720 11.25531 11.54938 1.000 25.66526 161 LYS A C 1
ATOM 2852 O O . LYS A 1 161 ? 33.81345 12.05080 12.49459 1.000 29.34114 161 LYS A O 1
ATOM 2887 N N . LYS A 1 162 ? 32.99471 10.21173 11.48632 1.000 23.87215 162 LYS A N 1
ATOM 2888 C CA A LYS A 1 162 ? 32.03758 9.89637 12.53309 0.610 23.88871 162 LYS A CA 1
ATOM 2889 C CA B LYS A 1 162 ? 32.03129 9.89711 12.52467 0.390 23.93817 162 LYS A CA 1
ATOM 2890 C C . LYS A 1 162 ? 32.05649 8.39494 12.73589 1.000 22.63583 162 LYS A C 1
ATOM 2891 O O . LYS A 1 162 ? 32.01733 7.62949 11.76496 1.000 21.02533 162 LYS A O 1
ATOM 2928 N N . VAL A 1 163 ? 32.11795 7.98325 13.99666 1.000 22.34909 163 VAL A N 1
ATOM 2929 C CA . VAL A 1 163 ? 32.21121 6.56806 14.29974 1.000 19.65252 163 VAL A CA 1
ATOM 2930 C C . VAL A 1 163 ? 30.87204 5.90769 14.04746 1.000 18.18486 163 VAL A C 1
ATOM 2931 O O . VAL A 1 163 ? 29.83604 6.36192 14.55566 1.000 20.32281 163 VAL A O 1
ATOM 2944 N N . ALA A 1 164 ? 30.89666 4.81752 13.27441 1.000 17.46489 164 ALA A N 1
ATOM 2945 C CA . ALA A 1 164 ? 29.74574 3.95077 13.06316 1.000 16.19500 164 ALA A CA 1
ATOM 2946 C C . ALA A 1 164 ? 29.79060 2.81506 14.08081 1.000 16.58852 164 ALA A C 1
ATOM 2947 O O . ALA A 1 164 ? 30.76936 2.06709 14.14066 1.000 16.81512 164 ALA A O 1
ATOM 2954 N N . ASN A 1 165 ? 28.73194 2.67945 14.87245 1.000 15.24002 165 ASN A N 1
ATOM 2955 C CA . ASN A 1 165 ? 28.64930 1.63304 15.87958 1.000 15.38646 165 ASN A CA 1
ATOM 2956 C C . ASN A 1 165 ? 27.96793 0.42838 15.26052 1.000 14.40623 165 ASN A C 1
ATOM 2957 O O . ASN A 1 165 ? 26.83920 0.55128 14.77510 1.000 14.77466 165 ASN A O 1
ATOM 2968 N N . VAL A 1 166 ? 28.62144 -0.73292 15.28125 1.000 13.74158 166 VAL A N 1
ATOM 2969 C CA . VAL A 1 166 ? 28.09578 -1.87965 14.55819 1.000 13.56347 166 VAL A CA 1
ATOM 2970 C C . VAL A 1 166 ? 27.97865 -3.15167 15.39287 1.000 13.30080 166 VAL A C 1
ATOM 2971 O O . VAL A 1 166 ? 28.68437 -3.37215 16.37019 1.000 14.28113 166 VAL A O 1
ATOM 2984 N N . CYS A 1 167 ? 27.06321 -4.01123 14.95940 1.000 13.06834 167 CYS A N 1
ATOM 2985 C CA . CYS A 1 167 ? 26.96681 -5.38950 15.41177 1.000 14.65717 167 CYS A CA 1
ATOM 2986 C C . CYS A 1 167 ? 26.95947 -6.27809 14.17953 1.000 14.34006 167 CYS A C 1
ATOM 2987 O O . CYS A 1 167 ? 26.25758 -5.98562 13.19916 1.000 15.70888 167 CYS A O 1
ATOM 2995 N N . VAL A 1 168 ? 27.70749 -7.36415 14.21375 1.000 13.46610 168 VAL A N 1
ATOM 2996 C CA . VAL A 1 168 ? 27.86386 -8.24357 13.05393 1.000 13.96847 168 VAL A CA 1
ATOM 2997 C C . VAL A 1 168 ? 26.78621 -9.32119 13.12504 1.000 13.71437 168 VAL A C 1
ATOM 2998 O O . VAL A 1 168 ? 26.72781 -10.09930 14.08561 1.000 13.04637 168 VAL A O 1
ATOM 3011 N N . ARG A 1 169 ? 25.92493 -9.37871 12.10714 1.000 12.45944 169 ARG A N 1
ATOM 3012 C CA . ARG A 1 169 ? 24.86286 -10.37411 12.11928 1.000 12.83002 169 ARG A CA 1
ATOM 3013 C C . ARG A 1 169 ? 25.39689 -11.70641 11.61777 1.000 14.01267 169 ARG A C 1
ATOM 3014 O O . ARG A 1 169 ? 25.96202 -11.78391 10.51731 1.000 14.26673 169 ARG A O 1
ATOM 3035 N N . VAL A 1 170 ? 25.20046 -12.75494 12.41287 1.000 14.26973 170 VAL A N 1
ATOM 3036 C CA . VAL A 1 170 ? 25.66806 -14.10510 12.13553 1.000 16.19979 170 VAL A CA 1
ATOM 3037 C C . VAL A 1 170 ? 24.45842 -15.00889 12.21547 1.000 25.09406 170 VAL A C 1
ATOM 3038 O O . VAL A 1 170 ? 23.81181 -15.08249 13.26887 1.000 25.00486 170 VAL A O 1
ATOM 3051 N N . GLU A 1 171 ? 24.14994 -15.70419 11.12605 1.000 20.38659 171 GLU A N 1
ATOM 3052 C CA . GLU A 1 171 ? 23.01694 -16.60983 11.17341 1.000 22.58803 171 GLU A CA 1
ATOM 3053 C C . GLU A 1 171 ? 23.48873 -18.04841 11.28431 1.000 25.72770 171 GLU A C 1
ATOM 3054 O O . GLU A 1 171 ? 24.08063 -18.59072 10.33011 1.000 25.59022 171 GLU A O 1
ATOM 3066 N N . PRO A 1 172 ? 23.29591 -18.67184 12.44525 1.000 25.96230 172 PRO A N 1
ATOM 3067 C CA . PRO A 1 172 ? 23.78456 -20.03112 12.66551 1.000 29.68110 172 PRO A CA 1
ATOM 3068 C C . PRO A 1 172 ? 23.00491 -21.04702 11.86211 1.000 31.80427 172 PRO A C 1
ATOM 3069 O O . PRO A 1 172 ? 21.79096 -20.93118 11.67469 1.000 35.01503 172 PRO A O 1
ATOM 3080 N N . ASN A 1 173 ? 23.71576 -22.07962 11.43312 1.000 29.74397 173 ASN A N 1
ATOM 3081 C CA . ASN A 1 173 ? 23.09508 -23.26854 10.86057 1.000 39.64923 173 ASN A CA 1
ATOM 3082 C C . ASN A 1 173 ? 22.67345 -24.16076 12.02374 1.000 44.17560 173 ASN A C 1
ATOM 3083 O O . ASN A 1 173 ? 23.48225 -24.91380 12.56889 1.000 55.09062 173 ASN A O 1
ATOM 3094 N N . VAL A 1 174 ? 21.41174 -24.05944 12.42883 1.000 54.63702 174 VAL A N 1
ATOM 3095 C CA . VAL A 1 174 ? 20.84494 -24.89525 13.48081 1.000 80.08093 174 VAL A CA 1
ATOM 3096 C C . VAL A 1 174 ? 19.93246 -25.92362 12.81162 1.000 88.39389 174 VAL A C 1
ATOM 3097 O O . VAL A 1 174 ? 18.86648 -25.55691 12.29225 1.000 93.92350 174 VAL A O 1
ATOM 3110 N N . PRO A 1 175 ? 20.30938 -27.21654 12.77771 1.000 76.65779 175 PRO A N 1
ATOM 3111 C CA . PRO A 1 175 ? 19.45124 -28.24379 12.16810 1.000 80.49535 175 PRO A CA 1
ATOM 3112 C C . PRO A 1 175 ? 18.09961 -28.39671 12.86172 1.000 72.85261 175 PRO A C 1
ATOM 3113 O O . PRO A 1 175 ? 18.05929 -28.90107 13.98430 1.000 78.70299 175 PRO A O 1
ATOM 3124 N N . VAL A 1 183 ? 17.83106 -25.41152 5.77189 1.000 59.65701 183 VAL A N 1
ATOM 3125 C CA . VAL A 1 183 ? 19.23385 -25.23041 5.39845 1.000 77.99862 183 VAL A CA 1
ATOM 3126 C C . VAL A 1 183 ? 19.59999 -23.74198 5.27694 1.000 68.24708 183 VAL A C 1
ATOM 3127 O O . VAL A 1 183 ? 19.10490 -23.04064 4.39589 1.000 43.04396 183 VAL A O 1
ATOM 3139 N N . THR A 1 184 ? 20.48393 -23.26649 6.16050 1.000 59.92620 184 THR A N 1
ATOM 3140 C CA . THR A 1 184 ? 20.68617 -21.82424 6.30168 1.000 53.36428 184 THR A CA 1
ATOM 3141 C C . THR A 1 184 ? 21.16820 -21.18712 4.99945 1.000 56.98763 184 THR A C 1
ATOM 3142 O O . THR A 1 184 ? 20.69357 -20.10785 4.62152 1.000 41.16395 184 THR A O 1
ATOM 3153 N N . ALA A 1 185 ? 22.08641 -21.84502 4.28115 1.000 49.67598 185 ALA A N 1
ATOM 3154 C CA . ALA A 1 185 ? 22.62385 -21.23167 3.06879 1.000 36.06363 185 ALA A CA 1
ATOM 3155 C C . ALA A 1 185 ? 21.52985 -21.02158 2.03639 1.000 48.23329 185 ALA A C 1
ATOM 3156 O O . ALA A 1 185 ? 21.55637 -20.04583 1.27610 1.000 37.38179 185 ALA A O 1
ATOM 3163 N N . PHE A 1 186 ? 20.56844 -21.93986 1.98314 1.000 34.57014 186 PHE A N 1
ATOM 3164 C CA . PHE A 1 186 ? 19.52643 -21.88452 0.97513 1.000 36.94021 186 PHE A CA 1
ATOM 3165 C C . PHE A 1 186 ? 18.31487 -21.07349 1.40198 1.000 56.99215 186 PHE A C 1
ATOM 3166 O O . PHE A 1 186 ? 17.61793 -20.52047 0.54455 1.000 40.73599 186 PHE A O 1
ATOM 3183 N N . HIS A 1 187 ? 18.01242 -21.01544 2.69527 1.000 36.19189 187 HIS A N 1
ATOM 3184 C CA A HIS A 1 187 ? 16.77265 -20.41131 3.15127 0.772 50.43271 187 HIS A CA 1
ATOM 3185 C CA B HIS A 1 187 ? 16.77052 -20.41058 3.15839 0.228 50.78720 187 HIS A CA 1
ATOM 3186 C C . HIS A 1 187 ? 16.96087 -19.10731 3.91496 1.000 45.84121 187 HIS A C 1
ATOM 3187 O O . HIS A 1 187 ? 15.97982 -18.38207 4.10556 1.000 39.88243 187 HIS A O 1
ATOM 3212 N N . ALA A 1 188 ? 18.17834 -18.77123 4.33441 1.000 28.23536 188 ALA A N 1
ATOM 3213 C CA . ALA A 1 188 ? 18.39985 -17.54317 5.09310 1.000 24.00569 188 ALA A CA 1
ATOM 3214 C C . ALA A 1 188 ? 19.21522 -16.53976 4.28916 1.000 18.73225 188 ALA A C 1
ATOM 3215 O O . ALA A 1 188 ? 20.44124 -16.67079 4.18340 1.000 20.05339 188 ALA A O 1
ATOM 3222 N N . LYS A 1 189 ? 18.55747 -15.49396 3.79354 1.000 17.49852 189 LYS A N 1
ATOM 3223 C CA . LYS A 1 189 ? 19.27647 -14.48230 3.02614 1.000 16.78074 189 LYS A CA 1
ATOM 3224 C C . LYS A 1 189 ? 20.12964 -13.58969 3.91738 1.000 16.48609 189 LYS A C 1
ATOM 3225 O O . LYS A 1 189 ? 21.09309 -12.97984 3.43606 1.000 15.68480 189 LYS A O 1
ATOM 3244 N N . SER A 1 190 ? 19.78572 -13.47618 5.19466 1.000 15.53147 190 SER A N 1
ATOM 3245 C CA . SER A 1 190 ? 20.36005 -12.44975 6.05230 1.000 14.99043 190 SER A CA 1
ATOM 3246 C C . SER A 1 190 ? 21.59001 -12.93987 6.80557 1.000 15.87729 190 SER A C 1
ATOM 3247 O O . SER A 1 190 ? 21.74398 -14.12991 7.09367 1.000 15.58928 190 SER A O 1
ATOM 3255 N N . GLY A 1 191 ? 22.46722 -11.99390 7.12435 1.000 14.85189 191 GLY A N 1
ATOM 3256 C CA . GLY A 1 191 ? 23.61552 -12.25485 7.96632 1.000 14.71157 191 GLY A CA 1
ATOM 3257 C C . GLY A 1 191 ? 24.76427 -12.92540 7.23725 1.000 15.69539 191 GLY A C 1
ATOM 3258 O O . GLY A 1 191 ? 24.69475 -13.30651 6.06804 1.000 16.60129 191 GLY A O 1
ATOM 3262 N N . LEU A 1 192 ? 25.86548 -13.04268 7.97005 1.000 15.49315 192 LEU A N 1
ATOM 3263 C CA . LEU A 1 192 ? 27.05032 -13.77706 7.57731 1.000 15.69387 192 LEU A CA 1
ATOM 3264 C C . LEU A 1 192 ? 26.98305 -15.19588 8.12007 1.000 15.43203 192 LEU A C 1
ATOM 3265 O O . LEU A 1 192 ? 26.23567 -15.50011 9.05802 1.000 16.33575 192 LEU A O 1
ATOM 3281 N N . ASP A 1 193 ? 27.77873 -16.07177 7.51077 1.000 16.97883 193 ASP A N 1
ATOM 3282 C CA . ASP A 1 193 ? 27.99169 -17.39992 8.05298 1.000 17.32464 193 ASP A CA 1
ATOM 3283 C C . ASP A 1 193 ? 28.86194 -17.30089 9.30720 1.000 18.38662 193 ASP A C 1
ATOM 3284 O O . ASP A 1 193 ? 29.72203 -16.42068 9.42565 1.000 18.30726 193 ASP A O 1
ATOM 3293 N N . LEU A 1 194 ? 28.61891 -18.21956 10.25047 1.000 18.24226 194 LEU A N 1
ATOM 3294 C CA . LEU A 1 194 ? 29.44721 -18.30286 11.45178 1.000 17.75636 194 LEU A CA 1
ATOM 3295 C C . LEU A 1 194 ? 30.91697 -18.29478 11.08297 1.000 18.98262 194 LEU A C 1
ATOM 3296 O O . LEU A 1 194 ? 31.73067 -17.60733 11.71491 1.000 20.71855 194 LEU A O 1
ATOM 3312 N N . GLU A 1 195 ? 31.27658 -19.04631 10.04457 1.000 20.11317 195 GLU A N 1
ATOM 3313 C CA . GLU A 1 195 ? 32.66582 -19.16445 9.63256 1.000 21.52065 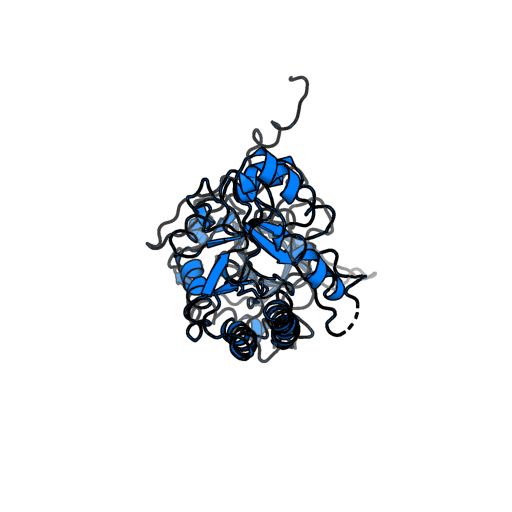195 GLU A CA 1
ATOM 3314 C C . GLU A 1 195 ? 33.28578 -17.83384 9.21083 1.000 24.61074 195 GLU A C 1
ATOM 3315 O O . GLU A 1 195 ? 34.51928 -17.72484 9.19127 1.000 24.51711 195 GLU A O 1
ATOM 3327 N N . GLN A 1 196 ? 32.48178 -16.83004 8.87280 1.000 20.71103 196 GLN A N 1
ATOM 3328 C CA . GLN A 1 196 ? 32.99633 -15.53012 8.45842 1.000 19.19756 196 GLN A CA 1
ATOM 3329 C C . GLN A 1 196 ? 33.11643 -14.53740 9.60383 1.000 20.19349 196 GLN A C 1
ATOM 3330 O O . GLN A 1 196 ? 33.64991 -13.44274 9.40358 1.000 22.00243 196 GLN A O 1
ATOM 3344 N N . ALA A 1 197 ? 32.65273 -14.88205 10.79959 1.000 20.51654 197 ALA A N 1
ATOM 3345 C CA . ALA A 1 197 ? 32.58490 -13.88005 11.86117 1.000 20.94765 197 ALA A CA 1
ATOM 3346 C C . ALA A 1 197 ? 33.96991 -13.40859 12.29885 1.000 20.30476 197 ALA A C 1
ATOM 3347 O O . ALA A 1 197 ? 34.16972 -12.21214 12.55011 1.000 20.76364 197 ALA A O 1
ATOM 3354 N N . GLU A 1 198 ? 34.93269 -14.32047 12.41817 1.000 20.50735 198 GLU A N 1
ATOM 3355 C CA . GLU A 1 198 ? 36.23652 -13.93468 12.95224 1.000 21.05431 198 GLU A CA 1
ATOM 3356 C C . GLU A 1 198 ? 36.91405 -12.90261 12.05918 1.000 24.89081 198 GLU A C 1
ATOM 3357 O O . GLU A 1 198 ? 37.34464 -11.84346 12.52742 1.000 24.55800 198 GLU A O 1
ATOM 3369 N N . GLU A 1 199 ? 37.03516 -13.19924 10.76930 1.000 27.46203 199 GLU A N 1
ATOM 3370 C CA . GLU A 1 199 ? 37.76055 -12.26951 9.90865 1.000 28.11504 199 GLU A CA 1
ATOM 3371 C C . GLU A 1 199 ? 37.01724 -10.94501 9.78405 1.000 26.58613 199 GLU A C 1
ATOM 3372 O O . GLU A 1 199 ? 37.65866 -9.88867 9.74138 1.000 28.56320 199 GLU A O 1
ATOM 3384 N N . THR A 1 200 ? 35.67985 -10.97296 9.78388 1.000 23.96633 200 THR A N 1
ATOM 3385 C CA . THR A 1 200 ? 34.90907 -9.73331 9.70023 1.000 22.22787 200 THR A CA 1
ATOM 3386 C C . THR A 1 200 ? 35.15643 -8.86180 10.92126 1.000 21.94025 200 THR A C 1
ATOM 3387 O O . THR A 1 200 ? 35.38869 -7.65447 10.79649 1.000 21.99444 200 THR A O 1
ATOM 3398 N N . CYS A 1 201 ? 35.14198 -9.46888 12.10580 1.000 19.95848 201 CYS A N 1
ATOM 3399 C CA . CYS A 1 201 ? 35.44347 -8.73142 13.32621 1.000 20.90296 201 CYS A CA 1
ATOM 3400 C C . CYS A 1 201 ? 36.87471 -8.20586 13.32447 1.000 22.34883 201 CYS A C 1
ATOM 3401 O O . CYS A 1 201 ? 37.11719 -7.05643 13.71015 1.000 19.40810 201 CYS A O 1
ATOM 3409 N N . ARG A 1 202 ? 37.84492 -9.03950 12.93391 1.000 22.43626 202 ARG A N 1
ATOM 3410 C CA A ARG A 1 202 ? 39.22864 -8.57785 12.88382 0.557 25.73091 202 ARG A CA 1
ATOM 3411 C CA B ARG A 1 202 ? 39.23135 -8.58417 12.86014 0.235 25.72590 202 ARG A CA 1
ATOM 3412 C CA C ARG A 1 202 ? 39.23234 -8.59139 12.87557 0.207 25.72053 202 ARG A CA 1
ATOM 3413 C C . ARG A 1 202 ? 39.34141 -7.34448 11.99638 1.000 26.81668 202 ARG A C 1
ATOM 3414 O O . ARG A 1 202 ? 40.00962 -6.37115 12.36125 1.000 28.49108 202 ARG A O 1
ATOM 3471 N N . ARG A 1 203 ? 38.68553 -7.36189 10.83818 1.000 25.33485 203 ARG A N 1
ATOM 3472 C CA A ARG A 1 203 ? 38.75612 -6.22643 9.92183 0.470 29.36008 203 ARG A CA 1
ATOM 3473 C CA B ARG A 1 203 ? 38.78623 -6.21808 9.94225 0.530 29.37125 203 ARG A CA 1
ATOM 3474 C C . ARG A 1 203 ? 38.14467 -4.97313 10.54105 1.000 24.74000 203 ARG A C 1
ATOM 3475 O O . ARG A 1 203 ? 38.68596 -3.87044 10.40178 1.000 23.63933 203 ARG A O 1
ATOM 3516 N N . ILE A 1 204 ? 36.99736 -5.11460 11.20654 1.000 20.46852 204 ILE A N 1
ATOM 3517 C CA . ILE A 1 204 ? 36.36177 -3.95314 11.81119 1.000 18.51610 204 ILE A CA 1
ATOM 3518 C C . ILE A 1 204 ? 37.26509 -3.33839 12.86977 1.000 18.78235 204 ILE A C 1
ATOM 3519 O O . ILE A 1 204 ? 37.37502 -2.11040 12.97945 1.000 18.47054 204 ILE A O 1
ATOM 3535 N N . LEU A 1 205 ? 37.93952 -4.17812 13.65826 1.000 20.08754 205 LEU A N 1
ATOM 3536 C CA . LEU A 1 205 ? 38.80030 -3.64157 14.70690 1.000 19.80829 205 LEU A CA 1
ATOM 3537 C C . LEU A 1 205 ? 39.83771 -2.69309 14.13347 1.000 21.67310 205 LEU A C 1
ATOM 3538 O O . LEU A 1 205 ? 40.20743 -1.70537 14.78062 1.000 24.22887 205 LEU A O 1
ATOM 3554 N N . ALA A 1 206 ? 40.30861 -2.96509 12.91994 1.000 23.20502 206 ALA A N 1
ATOM 3555 C CA . ALA A 1 206 ? 41.32339 -2.14757 12.26992 1.000 24.35137 206 ALA A CA 1
ATOM 3556 C C . ALA A 1 206 ? 40.77060 -0.89343 11.59575 1.000 24.20464 206 ALA A C 1
ATOM 3557 O O . ALA A 1 206 ? 41.55289 -0.02388 11.20779 1.000 26.12662 206 ALA A O 1
ATOM 3564 N N . MET A 1 207 ? 39.46077 -0.75346 11.46615 1.000 20.41569 207 MET A N 1
ATOM 3565 C CA . MET A 1 207 ? 38.91465 0.44448 10.83479 1.000 19.46346 207 MET A CA 1
ATOM 3566 C C . MET A 1 207 ? 38.90463 1.62809 11.80463 1.000 19.40562 207 MET A C 1
ATOM 3567 O O . MET A 1 207 ? 38.50385 1.47381 12.96455 1.000 20.86299 207 MET A O 1
ATOM 3581 N N . PRO A 1 208 ? 39.31861 2.81833 11.34819 1.000 19.75974 208 PRO A N 1
ATOM 3582 C CA . PRO A 1 208 ? 39.43466 3.95613 12.28086 1.000 19.73026 208 PRO A CA 1
ATOM 3583 C C . PRO A 1 208 ? 38.09930 4.47320 12.77658 1.000 20.31568 208 PRO A C 1
ATOM 3584 O O . PRO A 1 208 ? 38.00736 4.94185 13.92043 1.000 23.13071 208 PRO A O 1
ATOM 3595 N N . TYR A 1 209 ? 37.04941 4.38786 11.97060 1.000 18.10269 209 TYR A N 1
ATOM 3596 C CA A TYR A 1 209 ? 35.77489 5.00978 12.31101 0.620 18.36740 209 TYR A CA 1
ATOM 3597 C CA B TYR A 1 209 ? 35.77486 5.00539 12.29820 0.380 18.40240 209 TYR A CA 1
ATOM 3598 C C . TYR A 1 209 ? 34.63157 3.99599 12.37609 1.000 17.52480 209 TYR A C 1
ATOM 3599 O O . TYR A 1 209 ? 33.47306 4.35144 12.16797 1.000 18.17886 209 TYR A O 1
ATOM 3634 N N . VAL A 1 210 ? 34.93232 2.73571 12.67957 1.000 17.06622 210 VAL A N 1
ATOM 3635 C CA . VAL A 1 210 ? 33.90767 1.72296 12.92728 1.000 16.69579 210 VAL A CA 1
ATOM 3636 C C . VAL A 1 210 ? 34.20673 1.08721 14.27280 1.000 17.79508 210 VAL A C 1
ATOM 3637 O O . VAL A 1 210 ? 35.35486 0.69781 14.54023 1.000 19.66338 210 VAL A O 1
ATOM 3650 N N . HIS A 1 211 ? 33.19011 1.01330 15.13244 1.000 16.81627 211 HIS A N 1
ATOM 3651 C CA . HIS A 1 211 ? 33.30379 0.48589 16.48725 1.000 15.84440 211 HIS A CA 1
ATOM 3652 C C . HIS A 1 211 ? 32.50885 -0.81247 16.56047 1.000 15.52123 211 HIS A C 1
ATOM 3653 O O . HIS A 1 211 ? 31.27248 -0.79656 16.44348 1.000 15.31402 211 HIS A O 1
ATOM 3667 N N . LEU A 1 212 ? 33.20765 -1.93085 16.74117 1.000 16.20801 212 LEU A N 1
ATOM 3668 C CA . LEU A 1 212 ? 32.56178 -3.23136 16.91539 1.000 14.72576 212 LEU A CA 1
ATOM 3669 C C . LEU A 1 212 ? 31.97814 -3.38152 18.31564 1.000 14.11057 212 LEU A C 1
ATOM 3670 O O . LEU A 1 212 ? 32.71791 -3.40386 19.29368 1.000 16.50864 212 LEU A O 1
ATOM 3686 N N . ARG A 1 213 ? 30.66958 -3.58609 18.40687 1.000 15.68283 213 ARG A N 1
ATOM 3687 C CA A ARG A 1 213 ? 30.01570 -3.70237 19.69972 0.466 14.42071 213 ARG A CA 1
ATOM 3688 C CA B ARG A 1 213 ? 29.98717 -3.69783 19.69473 0.534 14.47323 213 ARG A CA 1
ATOM 3689 C C . ARG A 1 213 ? 29.58006 -5.11416 20.06289 1.000 13.26079 213 ARG A C 1
ATOM 3690 O O . ARG A 1 213 ? 29.44521 -5.39996 21.26319 1.000 14.56601 213 ARG A O 1
ATOM 3729 N N . GLY A 1 214 ? 29.40511 -6.00273 19.09249 1.000 13.90912 214 GLY A N 1
ATOM 3730 C CA . GLY A 1 214 ? 28.97939 -7.35709 19.38906 1.000 13.71746 214 GLY A CA 1
ATOM 3731 C C . GLY A 1 214 ? 28.41076 -8.02406 18.14815 1.000 13.87681 214 GLY A C 1
ATOM 3732 O O . GLY A 1 214 ? 28.50162 -7.50005 17.04150 1.000 14.81773 214 GLY A O 1
ATOM 3736 N N . LEU A 1 215 ? 27.80984 -9.19785 18.37132 1.000 13.92818 215 LEU A N 1
ATOM 3737 C CA . LEU A 1 215 ? 27.16165 -9.98274 17.32879 1.000 13.18022 215 LEU A CA 1
ATOM 3738 C C . LEU A 1 215 ? 25.63750 -9.88797 17.44697 1.000 14.03921 215 LEU A C 1
ATOM 3739 O O . LEU A 1 215 ? 25.09042 -9.54432 18.49656 1.000 14.16179 215 LEU A O 1
ATOM 3755 N N . HIS A 1 216 ? 24.96374 -10.22199 16.34650 1.000 13.54716 216 HIS A N 1
ATOM 3756 C CA . HIS A 1 216 ? 23.51245 -10.09797 16.20220 1.000 12.73150 216 HIS A CA 1
ATOM 3757 C C . HIS A 1 216 ? 22.96869 -11.32981 15.50706 1.000 13.15675 216 HIS A C 1
ATOM 3758 O O . HIS A 1 216 ? 23.59677 -11.87715 14.59592 1.000 13.42260 216 HIS A O 1
ATOM 3772 N N . MET A 1 217 ? 21.76843 -11.74612 15.92320 1.000 15.07590 217 MET A N 1
ATOM 3773 C CA A MET A 1 217 ? 20.99470 -12.70996 15.16716 0.537 13.62081 217 MET A CA 1
ATOM 3774 C CA B MET A 1 217 ? 20.99441 -12.70152 15.14509 0.463 13.79933 217 MET A CA 1
ATOM 3775 C C . MET A 1 217 ? 19.52048 -12.37576 15.33327 1.000 15.71047 217 MET A C 1
ATOM 3776 O O . MET A 1 217 ? 19.13604 -11.61340 16.22453 1.000 15.63985 217 MET A O 1
ATOM 3803 N N . HIS A 1 218 ? 18.69558 -12.98403 14.49847 1.000 14.65845 218 HIS A N 1
ATOM 3804 C CA . HIS A 1 218 ? 17.24398 -12.90932 14.65351 1.000 15.51879 218 HIS A CA 1
ATOM 3805 C C . HIS A 1 218 ? 16.68655 -14.21272 14.10241 1.000 16.31947 218 HIS A C 1
ATOM 3806 O O . HIS A 1 218 ? 16.91449 -14.52740 12.93033 1.000 16.77392 218 HIS A O 1
ATOM 3820 N N . VAL A 1 219 ? 15.98851 -14.97024 14.95860 1.000 15.15780 219 VAL A N 1
ATOM 3821 C CA . VAL A 1 219 ? 15.57286 -16.34222 14.66038 1.000 17.63156 219 VAL A CA 1
ATOM 3822 C C . VAL A 1 219 ? 14.38736 -16.38621 13.70507 1.000 17.11422 219 VAL A C 1
ATOM 3823 O O . VAL A 1 219 ? 14.30196 -17.28107 12.85897 1.000 19.52392 219 VAL A O 1
ATOM 3836 N N . GLY A 1 220 ? 13.41782 -15.50455 13.88298 1.000 16.71074 220 GLY A N 1
ATOM 3837 C CA . GLY A 1 220 ? 12.19851 -15.56473 13.09875 1.000 18.20221 220 GLY A CA 1
ATOM 3838 C C . GLY A 1 220 ? 11.04798 -14.92041 13.84469 1.000 16.27609 220 GLY A C 1
ATOM 3839 O O . GLY A 1 220 ? 11.25040 -14.16827 14.78439 1.000 17.17460 220 GLY A O 1
ATOM 3844 N N . ASP A 1 221 ? 9.83410 -15.23308 13.39188 1.000 17.32149 221 ASP A N 1
ATOM 3845 C CA . ASP A 1 221 ? 8.61340 -14.56641 13.82831 1.000 15.93405 221 ASP A CA 1
ATOM 3846 C C . ASP A 1 221 ? 7.62042 -15.60615 14.31961 1.000 17.04095 221 ASP A C 1
ATOM 3847 O O . ASP A 1 221 ? 7.51295 -16.69402 13.74321 1.000 20.59189 221 ASP A O 1
ATOM 3856 N N . GLN A 1 222 ? 6.86995 -15.26214 15.37087 1.000 18.14126 222 GLN A N 1
ATOM 3857 C CA . GLN A 1 222 ? 5.82239 -16.13869 15.90588 1.000 19.06490 222 GLN A CA 1
ATOM 3858 C C . GLN A 1 222 ? 6.39089 -17.53945 16.14332 1.000 19.86196 222 GLN A C 1
ATOM 3859 O O . GLN A 1 222 ? 5.86230 -18.55142 15.67689 1.000 25.00559 222 GLN A O 1
ATOM 3873 N N . VAL A 1 223 ? 7.49788 -17.57907 16.87066 1.000 22.36892 223 VAL A N 1
ATOM 3874 C CA . VAL A 1 223 ? 8.23596 -18.81900 17.10160 1.000 22.93158 223 VAL A CA 1
ATOM 3875 C C . VAL A 1 223 ? 7.57256 -19.61123 18.21999 1.000 20.97443 223 VAL A C 1
ATOM 3876 O O . VAL A 1 223 ? 7.41981 -19.09126 19.33412 1.000 25.24449 223 VAL A O 1
ATOM 3889 N N . PRO A 1 224 ? 7.14356 -20.87006 17.97979 1.000 28.27587 224 PRO A N 1
ATOM 3890 C CA . PRO A 1 224 ? 6.31719 -21.55156 18.98258 1.000 24.07959 224 PRO A CA 1
ATOM 3891 C C . PRO A 1 224 ? 7.09062 -22.47534 19.91660 1.000 28.54764 224 PRO A C 1
ATOM 3892 O O . PRO A 1 224 ? 6.46902 -23.30364 20.58442 1.000 27.13848 224 PRO A O 1
ATOM 3903 N N . GLU A 1 225 ? 8.41575 -22.35425 19.99763 1.000 28.60699 225 GLU A N 1
ATOM 3904 C CA A GLU A 1 225 ? 9.20175 -23.21337 20.86892 0.578 29.96938 225 GLU A CA 1
ATOM 3905 C CA B GLU A 1 225 ? 9.24145 -23.24117 20.81241 0.422 30.17477 225 GLU A CA 1
ATOM 3906 C C . GLU A 1 225 ? 10.42885 -22.44428 21.33461 1.000 26.58444 225 GLU A C 1
ATOM 3907 O O . GLU A 1 225 ? 10.89112 -21.51405 20.67309 1.000 25.79580 225 GLU A O 1
ATOM 3930 N N A SER A 1 226 ? 10.91721 -22.82391 22.52238 0.233 24.67789 226 SER A N 1
ATOM 3931 N N B SER A 1 226 ? 10.92141 -22.80278 22.51826 0.767 24.21110 226 SER A N 1
ATOM 3932 C CA A SER A 1 226 ? 12.04927 -22.13870 23.13404 0.233 24.56775 226 SER A CA 1
ATOM 3933 C CA B SER A 1 226 ? 12.07484 -22.09629 23.08454 0.767 24.47327 226 SER A CA 1
ATOM 3934 C C A SER A 1 226 ? 13.38129 -22.64568 22.59832 0.233 26.67977 226 SER A C 1
ATOM 3935 C C B SER A 1 226 ? 13.40301 -22.61895 22.52127 0.767 26.61529 226 SER A C 1
ATOM 3936 O O A SER A 1 226 ? 14.36908 -21.90429 22.59656 0.233 26.00400 226 SER A O 1
ATOM 3937 O O B SER A 1 226 ? 14.38119 -21.87406 22.41679 0.767 25.43441 226 SER A O 1
ATOM 3952 N N . GLU A 1 227 ? 13.42375 -23.89208 22.14044 1.000 29.37753 227 GLU A N 1
ATOM 3953 C CA A GLU A 1 227 ? 14.69048 -24.48391 21.70663 0.432 31.75524 227 GLU A CA 1
ATOM 3954 C CA C GLU A 1 227 ? 14.67487 -24.48646 21.70197 0.568 31.89831 227 GLU A CA 1
ATOM 3955 C C . GLU A 1 227 ? 15.37989 -23.69403 20.59930 1.000 30.46961 227 GLU A C 1
ATOM 3956 O O . GLU A 1 227 ? 16.60589 -23.50649 20.67617 1.000 29.61007 227 GLU A O 1
ATOM 3978 N N . PRO A 1 228 ? 14.68191 -23.19970 19.57081 1.000 26.03890 228 PRO A N 1
ATOM 3979 C CA . PRO A 1 228 ? 15.42214 -22.46055 18.52711 1.000 27.31601 228 PRO A CA 1
ATOM 3980 C C . PRO A 1 228 ? 16.18400 -21.26852 19.07238 1.000 28.77867 228 PRO A C 1
ATOM 3981 O O . PRO A 1 228 ? 17.26741 -20.92252 18.57473 1.000 25.62281 228 PRO A O 1
ATOM 3992 N N . PHE A 1 229 ? 15.60191 -20.59053 20.05837 1.000 22.03237 229 PHE A N 1
ATOM 3993 C CA . PHE A 1 229 ? 16.26721 -19.44065 20.63718 1.000 25.41843 229 PHE A CA 1
ATOM 3994 C C . PHE A 1 229 ? 17.45140 -19.89122 21.46839 1.000 22.64649 229 PHE A C 1
ATOM 3995 O O . PHE A 1 229 ? 18.51723 -19.27650 21.42292 1.000 24.04170 229 PHE A O 1
ATOM 4012 N N . ALA A 1 230 ? 17.27376 -20.95561 22.24256 1.000 20.89690 230 ALA A N 1
ATOM 4013 C CA . ALA A 1 230 ? 18.37582 -21.40954 23.08396 1.000 23.25023 230 ALA A CA 1
ATOM 4014 C C . ALA A 1 230 ? 19.54787 -21.87078 22.23510 1.000 24.50271 230 ALA A C 1
ATOM 4015 O O . ALA A 1 230 ? 20.69958 -21.50194 22.49131 1.000 21.73306 230 ALA A O 1
ATOM 4022 N N . LYS A 1 231 ? 19.27828 -22.69438 21.22248 1.000 24.03864 231 LYS A N 1
ATOM 4023 C CA . LYS A 1 231 ? 20.35864 -23.21695 20.39172 1.000 25.07446 231 LYS A CA 1
ATOM 4024 C C . LYS A 1 231 ? 21.06465 -22.10980 19.61884 1.000 24.99921 231 LYS A C 1
ATOM 4025 O O . LYS A 1 231 ? 22.29992 -22.09066 19.54287 1.000 22.57531 231 LYS A O 1
ATOM 4044 N N . ALA A 1 232 ? 20.30136 -21.19531 18.99972 1.000 22.55941 232 ALA A N 1
ATOM 4045 C CA . ALA A 1 232 ? 20.91531 -20.11648 18.22960 1.000 18.25695 232 ALA A CA 1
ATOM 4046 C C . ALA A 1 232 ? 21.68529 -19.15792 19.13529 1.000 19.75468 232 ALA A C 1
ATOM 4047 O O . ALA A 1 232 ? 22.78792 -18.72203 18.79022 1.000 18.98370 232 ALA A O 1
ATOM 4054 N N . THR A 1 233 ? 21.11521 -18.81981 20.29394 1.000 20.34035 233 THR A N 1
ATOM 4055 C CA . THR A 1 233 ? 21.82844 -17.96084 21.22848 1.000 18.16869 233 THR A CA 1
ATOM 4056 C C . THR A 1 233 ? 23.14483 -18.60166 21.66025 1.000 18.71824 233 THR A C 1
ATOM 4057 O O . THR A 1 233 ? 24.17997 -17.93050 21.69976 1.000 19.88423 233 THR A O 1
ATOM 4068 N N . LYS A 1 234 ? 23.12896 -19.90559 21.96834 1.000 19.55118 234 LYS A N 1
ATOM 4069 C CA . LYS A 1 234 ? 24.36796 -20.58128 22.35320 1.000 18.57684 234 LYS A CA 1
ATOM 4070 C C . LYS A 1 234 ? 25.42857 -20.44870 21.26402 1.000 18.33365 234 LYS A C 1
ATOM 4071 O O . LYS A 1 234 ? 26.59990 -20.21529 21.56043 1.000 19.78986 234 LYS A O 1
ATOM 4090 N N . VAL A 1 235 ? 25.03335 -20.57245 19.99002 1.000 19.21468 235 VAL A N 1
ATOM 4091 C CA . VAL A 1 235 ? 26.01978 -20.43874 18.92047 1.000 21.42778 235 VAL A CA 1
ATOM 4092 C C . VAL A 1 235 ? 26.66444 -19.05652 18.96761 1.000 18.30913 235 VAL A C 1
ATOM 4093 O O . VAL A 1 235 ? 27.89324 -18.91629 18.90502 1.000 19.26111 235 VAL A O 1
ATOM 4106 N N . LEU A 1 236 ? 25.83529 -18.01965 19.10540 1.000 18.98258 236 LEU A N 1
ATOM 4107 C CA A LEU A 1 236 ? 26.30515 -16.63695 19.12518 0.546 19.70010 236 LEU A CA 1
ATOM 4108 C CA B LEU A 1 236 ? 26.39082 -16.67634 19.08994 0.454 19.77924 236 LEU A CA 1
ATOM 4109 C C . LEU A 1 236 ? 27.14471 -16.35785 20.36460 1.000 18.21867 236 LEU A C 1
ATOM 4110 O O . LEU A 1 236 ? 28.13082 -15.62194 20.31202 1.000 19.84804 236 LEU A O 1
ATOM 4141 N N . VAL A 1 237 ? 26.71807 -16.91058 21.50161 1.000 17.69320 237 VAL A N 1
ATOM 4142 C CA . VAL A 1 237 ? 27.46884 -16.73799 22.74363 1.000 18.03659 237 VAL A CA 1
ATOM 4143 C C . VAL A 1 237 ? 28.81465 -17.43735 22.65253 1.000 19.18748 237 VAL A C 1
ATOM 4144 O O . VAL A 1 237 ? 29.84664 -16.88450 23.05186 1.000 18.93651 237 VAL A O 1
ATOM 4157 N N . ASP A 1 238 ? 28.82708 -18.68445 22.17044 1.000 18.35006 238 ASP A N 1
ATOM 4158 C CA . ASP A 1 238 ? 30.09710 -19.39036 22.06442 1.000 21.80746 238 ASP A CA 1
ATOM 4159 C C . ASP A 1 238 ? 31.06308 -18.64184 21.14961 1.000 21.39195 238 ASP A C 1
ATOM 4160 O O . ASP A 1 238 ? 32.25345 -18.53949 21.44633 1.000 20.58996 238 ASP A O 1
ATOM 4169 N N . GLU A 1 239 ? 30.56845 -18.09687 20.03511 1.000 18.96643 239 GLU A N 1
ATOM 4170 C CA . GLU A 1 239 ? 31.47411 -17.36228 19.15391 1.000 19.39182 239 GLU A CA 1
ATOM 4171 C C . GLU A 1 239 ? 31.88872 -16.02464 19.76349 1.000 18.67262 239 GLU A C 1
ATOM 4172 O O . GLU A 1 239 ? 33.03328 -15.59850 19.58050 1.000 19.98361 239 GLU A O 1
ATOM 4184 N N . SER A 1 240 ? 30.99602 -15.36761 20.50971 1.000 17.88031 240 SER A N 1
ATOM 4185 C CA . SER A 1 240 ? 31.38680 -14.14516 21.21181 1.000 18.30152 240 SER A CA 1
ATOM 4186 C C . SER A 1 240 ? 32.51151 -14.42962 22.20078 1.000 17.63105 240 SER A C 1
ATOM 4187 O O . SER A 1 240 ? 33.52302 -13.71705 22.23710 1.000 18.59147 240 SER A O 1
ATOM 4195 N N . ARG A 1 241 ? 32.34985 -15.47551 23.01739 1.000 18.64102 241 ARG A N 1
ATOM 4196 C CA . ARG A 1 241 ? 33.38921 -15.84404 23.97335 1.000 20.02370 241 ARG A CA 1
ATOM 4197 C C . ARG A 1 241 ? 34.69697 -16.13388 23.25500 1.000 19.80721 241 ARG A C 1
ATOM 4198 O O . ARG A 1 241 ? 35.77854 -15.70937 23.68820 1.000 20.74820 241 ARG A O 1
ATOM 4219 N N . ARG A 1 242 ? 34.61932 -16.89149 22.16886 1.000 21.65166 242 ARG A N 1
ATOM 4220 C CA . ARG A 1 242 ? 35.83070 -17.29153 21.47264 1.000 19.91577 242 ARG A CA 1
ATOM 4221 C C . ARG A 1 242 ? 36.55143 -16.08598 20.88564 1.000 21.01185 242 ARG A C 1
ATOM 4222 O O . ARG A 1 242 ? 37.78018 -15.98750 20.97767 1.000 21.90095 242 ARG A O 1
ATOM 4243 N N . LEU A 1 243 ? 35.80070 -15.16295 20.28149 1.000 19.87344 243 LEU A N 1
ATOM 4244 C CA . LEU A 1 243 ? 36.40536 -13.98270 19.66698 1.000 21.60036 243 LEU A CA 1
ATOM 4245 C C . LEU A 1 243 ? 36.98308 -13.02595 20.70216 1.000 21.23084 243 LEU A C 1
ATOM 4246 O O . LEU A 1 243 ? 37.99632 -12.37080 20.43446 1.000 21.59972 243 LEU A O 1
ATOM 4262 N N . GLU A 1 244 ? 36.37740 -12.92874 21.88556 1.000 20.25889 244 GLU A N 1
ATOM 4263 C CA . GLU A 1 244 ? 36.99580 -12.12895 22.93608 1.000 19.56371 244 GLU A CA 1
ATOM 4264 C C . GLU A 1 244 ? 38.39346 -12.63308 23.23280 1.000 22.04707 244 GLU A C 1
ATOM 4265 O O . GLU A 1 244 ? 39.32871 -11.84033 23.40154 1.000 23.05366 244 GLU A O 1
ATOM 4277 N N . GLU A 1 245 ? 38.55261 -13.95618 23.28939 1.000 21.62033 245 GLU A N 1
ATOM 4278 C CA A GLU A 1 245 ? 39.86445 -14.52528 23.56004 0.705 25.39358 245 GLU A CA 1
ATOM 4279 C CA B GLU A 1 245 ? 39.86454 -14.52924 23.56188 0.295 25.46586 245 GLU A CA 1
ATOM 4280 C C . GLU A 1 245 ? 40.80934 -14.32806 22.38220 1.000 27.30629 245 GLU A C 1
ATOM 4281 O O . GLU A 1 245 ? 41.93701 -13.85558 22.55131 1.000 27.18523 245 GLU A O 1
ATOM 4302 N N A VAL A 1 246 ? 40.38396 -14.68985 21.17284 0.255 24.04381 246 VAL A N 1
ATOM 4303 N N B VAL A 1 246 ? 40.36300 -14.70888 21.18289 0.745 23.97815 246 VAL A N 1
ATOM 4304 C CA A VAL A 1 246 ? 41.33689 -14.67283 20.06504 0.255 23.83188 246 VAL A CA 1
ATOM 4305 C CA B VAL A 1 246 ? 41.22893 -14.67537 20.00786 0.745 24.65346 246 VAL A CA 1
ATOM 4306 C C A VAL A 1 246 ? 41.63329 -13.26635 19.54681 0.255 25.78737 246 VAL A C 1
ATOM 4307 C C B VAL A 1 246 ? 41.67372 -13.25198 19.70808 0.745 27.23400 246 VAL A C 1
ATOM 4308 O O A VAL A 1 246 ? 42.66724 -13.06417 18.89828 0.255 23.88848 246 VAL A O 1
ATOM 4309 O O B VAL A 1 246 ? 42.85762 -12.99950 19.43458 0.745 25.44945 246 VAL A O 1
ATOM 4334 N N . LEU A 1 247 ? 40.73698 -12.30375 19.74880 1.000 23.11728 247 LEU A N 1
ATOM 4335 C CA . LEU A 1 247 ? 40.99433 -10.91570 19.37890 1.000 23.51463 247 LEU A CA 1
ATOM 4336 C C . LEU A 1 247 ? 41.38993 -10.01824 20.54375 1.000 26.96200 247 LEU A C 1
ATOM 4337 O O . LEU A 1 247 ? 41.83517 -8.88805 20.30594 1.000 26.74761 247 LEU A O 1
ATOM 4353 N N . GLY A 1 248 ? 41.26453 -10.49196 21.77833 1.000 25.23551 248 GLY A N 1
ATOM 4354 C CA . GLY A 1 248 ? 41.69707 -9.72120 22.92551 1.000 24.07752 248 GLY A CA 1
ATOM 4355 C C . GLY A 1 248 ? 40.80643 -8.52130 23.16777 1.000 25.03204 248 GLY A C 1
ATOM 4356 O O . GLY A 1 248 ? 41.29842 -7.42303 23.41911 1.000 28.20898 248 GLY A O 1
ATOM 4360 N N . ILE A 1 249 ? 39.48780 -8.71098 23.10074 1.000 22.38880 249 ILE A N 1
ATOM 4361 C CA . ILE A 1 249 ? 38.53270 -7.62477 23.25396 1.000 22.64758 249 ILE A CA 1
ATOM 4362 C C . ILE A 1 249 ? 37.45455 -8.05070 24.24677 1.000 21.91891 249 ILE A C 1
ATOM 4363 O O . ILE A 1 249 ? 37.36018 -9.21278 24.63879 1.000 23.99173 249 ILE A O 1
ATOM 4379 N N . LYS A 1 250 ? 36.62629 -7.08095 24.63134 1.000 22.45296 250 LYS A N 1
ATOM 4380 C CA . LYS A 1 250 ? 35.46589 -7.28991 25.49353 1.000 22.01485 250 LYS A CA 1
ATOM 4381 C C . LYS A 1 250 ? 34.28455 -6.66479 24.77290 1.000 20.80385 250 LYS A C 1
ATOM 4382 O O . LYS A 1 250 ? 34.25574 -5.44679 24.57942 1.000 22.61061 250 LYS A O 1
ATOM 4401 N N . PHE A 1 251 ? 33.32008 -7.47798 24.38174 1.000 19.67230 251 PHE A N 1
ATOM 4402 C CA . PHE A 1 251 ? 32.18553 -6.94122 23.64823 1.000 18.09334 251 PHE A CA 1
ATOM 4403 C C . PHE A 1 251 ? 31.25878 -6.11570 24.54546 1.000 18.88600 251 PHE A C 1
ATOM 4404 O O . PHE A 1 251 ? 31.03664 -6.44346 25.71820 1.000 19.72732 251 PHE A O 1
ATOM 4421 N N . ASP A 1 252 ? 30.70236 -5.04500 23.98069 1.000 16.46534 252 ASP A N 1
ATOM 4422 C CA . ASP A 1 252 ? 29.71331 -4.26351 24.71101 1.000 18.20023 252 ASP A CA 1
ATOM 4423 C C . ASP A 1 252 ? 28.43258 -5.06887 24.91146 1.000 17.20100 252 ASP A C 1
ATOM 4424 O O . ASP A 1 252 ? 27.74678 -4.92059 25.92979 1.000 18.08411 252 ASP A O 1
ATOM 4433 N N . LEU A 1 253 ? 28.05167 -5.87089 23.91421 1.000 14.91303 253 LEU A N 1
ATOM 4434 C CA . LEU A 1 253 ? 26.68920 -6.39609 23.88349 1.000 15.55745 253 LEU A CA 1
ATOM 4435 C C . LEU A 1 253 ? 26.57338 -7.65002 23.02645 1.000 13.67724 253 LEU A C 1
ATOM 4436 O O . LEU A 1 253 ? 27.50932 -8.05976 22.33426 1.000 14.24950 253 LEU A O 1
ATOM 4452 N N . ILE A 1 254 ? 25.38727 -8.25245 23.08789 1.000 14.64515 254 ILE A N 1
ATOM 4453 C CA . ILE A 1 254 ? 24.93205 -9.29310 22.17008 1.000 13.44513 254 ILE A CA 1
ATOM 4454 C C . ILE A 1 254 ? 23.48622 -8.94811 21.82816 1.000 14.82534 254 ILE A C 1
ATOM 4455 O O . ILE A 1 254 ? 22.71272 -8.59377 22.72183 1.000 15.16429 254 ILE A O 1
ATOM 4471 N N . ASN A 1 255 ? 23.12217 -8.98448 20.54123 1.000 12.88217 255 ASN A N 1
ATOM 4472 C CA . ASN A 1 255 ? 21.76728 -8.65947 20.09238 1.000 12.60666 255 ASN A CA 1
ATOM 4473 C C . ASN A 1 255 ? 21.12040 -9.94445 19.60061 1.000 14.06386 255 ASN A C 1
ATOM 4474 O O . ASN A 1 255 ? 21.54662 -10.51648 18.59443 1.000 13.89733 255 ASN A O 1
ATOM 4485 N N . VAL A 1 256 ? 20.08655 -10.41238 20.31638 1.000 15.14442 256 VAL A N 1
ATOM 4486 C CA . VAL A 1 256 ? 19.47054 -11.71688 20.04069 1.000 14.60897 256 VAL A CA 1
ATOM 4487 C C . VAL A 1 256 ? 18.16134 -11.61495 19.25461 1.000 14.65717 256 VAL A C 1
ATOM 4488 O O . VAL A 1 256 ? 17.48405 -12.63846 19.05978 1.000 17.08733 256 VAL A O 1
ATOM 4501 N N . GLY A 1 257 ? 17.77476 -10.43280 18.81188 1.000 12.55515 257 GLY A N 1
ATOM 4502 C CA . GLY A 1 257 ? 16.65770 -10.33756 17.89844 1.000 12.66634 257 GLY A CA 1
ATOM 4503 C C . GLY A 1 257 ? 15.30266 -10.40457 18.58183 1.000 13.60712 257 GLY A C 1
ATOM 4504 O O . GLY A 1 257 ? 15.14130 -10.13715 19.77970 1.000 13.86730 257 GLY A O 1
ATOM 4508 N N . GLY A 1 258 ? 14.31074 -10.75295 17.76609 1.000 14.14319 258 GLY A N 1
ATOM 4509 C CA . GLY A 1 258 ? 12.92132 -10.79875 18.19495 1.000 15.27170 258 GLY A CA 1
ATOM 4510 C C . GLY A 1 258 ? 12.31000 -12.17700 18.06267 1.000 13.60560 258 GLY A C 1
ATOM 4511 O O . GLY A 1 258 ? 13.00484 -13.19230 18.13963 1.000 15.65449 258 GLY A O 1
ATOM 4515 N N . GLY A 1 259 ? 10.98284 -12.22421 17.88143 1.000 13.97979 259 GLY A N 1
ATOM 4516 C CA . GLY A 1 259 ? 10.27343 -13.46017 17.59581 1.000 16.29293 259 GLY A CA 1
ATOM 4517 C C . GLY A 1 259 ? 9.37035 -13.98208 18.70206 1.000 16.07459 259 GLY A C 1
ATOM 4518 O O . GLY A 1 259 ? 8.81941 -15.08177 18.55425 1.000 16.61531 259 GLY A O 1
ATOM 4522 N N . ILE A 1 260 ? 9.23955 -13.26279 19.81257 1.000 15.99408 260 ILE A N 1
ATOM 4523 C CA . ILE A 1 260 ? 8.30212 -13.66201 20.86667 1.000 15.00412 260 ILE A CA 1
ATOM 4524 C C . ILE A 1 260 ? 6.91449 -13.77130 20.24599 1.000 16.73979 260 ILE A C 1
ATOM 4525 O O . ILE A 1 260 ? 6.45020 -12.80486 19.61251 1.000 15.77679 260 ILE A O 1
ATOM 4541 N N . PRO A 1 261 ? 6.22446 -14.89636 20.37306 1.000 15.12401 261 PRO A N 1
ATOM 4542 C CA . PRO A 1 261 ? 4.91526 -15.03344 19.72472 1.000 15.95450 261 PRO A CA 1
ATOM 4543 C C . PRO A 1 261 ? 3.82681 -14.36175 20.54967 1.000 16.04839 261 PRO A C 1
ATOM 4544 O O . PRO A 1 261 ? 4.01552 -14.02248 21.72400 1.000 17.56340 261 PRO A O 1
ATOM 4555 N N . VAL A 1 262 ? 2.67491 -14.19242 19.89906 1.000 16.61673 262 VAL A N 1
ATOM 4556 C CA . VAL A 1 262 ? 1.45478 -13.65558 20.50010 1.000 17.06552 262 VAL A CA 1
ATOM 4557 C C . VAL A 1 262 ? 0.33755 -14.68572 20.33751 1.000 18.20195 262 VAL A C 1
ATOM 4558 O O . VAL A 1 262 ? 0.22989 -15.29988 19.26386 1.000 17.92638 262 VAL A O 1
ATOM 4571 N N . PRO A 1 263 ? -0.51957 -14.90156 21.33648 1.000 18.30771 263 PRO A N 1
ATOM 4572 C CA . PRO A 1 263 ? -1.65276 -15.82582 21.13692 1.000 18.44291 263 PRO A CA 1
ATOM 4573 C C . PRO A 1 263 ? -2.67305 -15.23911 20.16127 1.000 19.36452 263 PRO A C 1
ATOM 4574 O O . PRO A 1 263 ? -3.21552 -14.16289 20.40154 1.000 18.76723 263 PRO A O 1
ATOM 4585 N N . TYR A 1 264 ? -2.93575 -15.94636 19.05521 1.000 17.61186 264 TYR A N 1
ATOM 4586 C CA . TYR A 1 264 ? -4.05100 -15.61306 18.16038 1.000 16.44158 264 TYR A CA 1
ATOM 4587 C C . TYR A 1 264 ? -5.23111 -16.54780 18.35703 1.000 19.86063 264 TYR A C 1
ATOM 4588 O O . TYR A 1 264 ? -6.35885 -16.18270 18.01741 1.000 18.71198 264 TYR A O 1
ATOM 4606 N N . LYS A 1 265 ? -4.98654 -17.73225 18.89818 1.000 19.43735 265 LYS A N 1
ATOM 4607 C CA . LYS A 1 265 ? -6.01381 -18.59631 19.45535 1.000 20.43757 265 LYS A CA 1
ATOM 4608 C C . LYS A 1 265 ? -5.66545 -18.83965 20.91627 1.000 20.44523 265 LYS A C 1
ATOM 4609 O O . LYS A 1 265 ? -4.48440 -18.99353 21.25687 1.000 21.49620 265 LYS A O 1
ATOM 4628 N N . TYR A 1 266 ? -6.66696 -18.84102 21.78800 1.000 21.74161 266 TYR A N 1
ATOM 4629 C CA . TYR A 1 266 ? -6.41651 -18.80595 23.22143 1.000 24.14943 266 TYR A CA 1
ATOM 4630 C C . TYR A 1 266 ? -6.68650 -20.12437 23.93503 1.000 26.39560 266 TYR A C 1
ATOM 4631 O O . TYR A 1 266 ? -6.26058 -20.28196 25.09113 1.000 28.59519 266 TYR A O 1
ATOM 4649 N N . ASP A 1 267 ? -7.38997 -21.06143 23.30026 1.000 25.14889 267 ASP A N 1
ATOM 4650 C CA . ASP A 1 267 ? -7.78485 -22.31849 23.93737 1.000 27.70040 267 ASP A CA 1
ATOM 4651 C C . ASP A 1 267 ? -6.67149 -23.34927 23.75033 1.000 27.39428 267 ASP A C 1
ATOM 4652 O O . ASP A 1 267 ? -6.79340 -24.33437 23.01531 1.000 29.23220 267 ASP A O 1
ATOM 4661 N N . ASP A 1 268 ? -5.57470 -23.08912 24.48239 1.000 29.77415 268 ASP A N 1
ATOM 4662 C CA A ASP A 1 268 ? -4.34010 -23.85257 24.32200 0.773 33.13245 268 ASP A CA 1
ATOM 4663 C CA B ASP A 1 268 ? -4.34260 -23.85609 24.31876 0.227 32.90533 268 ASP A CA 1
ATOM 4664 C C . ASP A 1 268 ? -4.56407 -25.34596 24.53476 1.000 37.27814 268 ASP A C 1
ATOM 4665 O O . ASP A 1 268 ? -3.86862 -26.16926 23.92875 1.000 34.95679 268 ASP A O 1
ATOM 4680 N N . GLU A 1 269 ? -5.52362 -25.71162 25.38716 1.000 38.23891 269 GLU A N 1
ATOM 4681 C CA . GLU A 1 269 ? -5.84717 -27.11584 25.61191 1.000 39.56037 269 GLU A CA 1
ATOM 4682 C C . GLU A 1 269 ? -6.29453 -27.82092 24.33580 1.000 45.08049 269 GLU A C 1
ATOM 4683 O O . GLU A 1 269 ? -6.26492 -29.05609 24.27755 1.000 48.03087 269 GLU A O 1
ATOM 4695 N N . ASN A 1 270 ? -6.70433 -27.07060 23.31418 1.000 36.06623 270 ASN A N 1
ATOM 4696 C CA . ASN A 1 270 ? -7.18565 -27.64751 22.06858 1.000 34.68575 270 ASN A CA 1
ATOM 4697 C C . ASN A 1 270 ? -6.21758 -27.46976 20.90686 1.000 36.39489 270 ASN A C 1
ATOM 4698 O O . ASN A 1 270 ? -6.58402 -27.76921 19.76354 1.000 41.25351 270 ASN A O 1
ATOM 4709 N N . GLY A 1 271 ? -5.00566 -26.99431 21.16068 1.000 33.54244 271 GLY A N 1
ATOM 4710 C CA . GLY A 1 271 ? -4.09760 -26.62638 20.09234 1.000 35.95070 271 GLY A CA 1
ATOM 4711 C C . GLY A 1 271 ? -2.74005 -27.27973 20.23688 1.000 37.53170 271 GLY A C 1
ATOM 4712 O O . GLY A 1 271 ? -2.30482 -27.62669 21.33351 1.000 41.38197 271 GLY A O 1
ATOM 4716 N N . ASP A 1 272 ? -2.08308 -27.46718 19.09624 1.000 34.76556 272 ASP A N 1
ATOM 4717 C CA . ASP A 1 272 ? -0.67786 -27.88658 19.03846 1.000 34.53543 272 ASP A CA 1
ATOM 4718 C C . ASP A 1 272 ? 0.11064 -26.75677 18.39089 1.000 33.49634 272 ASP A C 1
ATOM 4719 O O . ASP A 1 272 ? 0.01218 -26.55763 17.16362 1.000 30.72073 272 ASP A O 1
ATOM 4728 N N . PRO A 1 273 ? 0.89675 -25.99514 19.15550 1.000 29.35983 273 PRO A N 1
ATOM 4729 C CA . PRO A 1 273 ? 1.61153 -24.85031 18.56595 1.000 27.39867 273 PRO A CA 1
ATOM 4730 C C . PRO A 1 273 ? 2.59492 -25.21750 17.46966 1.000 26.00899 273 PRO A C 1
ATOM 4731 O O . PRO A 1 273 ? 2.92783 -24.36158 16.64323 1.000 27.75253 273 PRO A O 1
ATOM 4742 N N . LEU A 1 274 ? 3.10937 -26.44336 17.45571 1.000 30.06741 274 LEU A N 1
ATOM 4743 C CA A LEU A 1 274 ? 4.04922 -26.83940 16.41638 0.385 30.37291 274 LEU A CA 1
ATOM 4744 C CA B LEU A 1 274 ? 4.04887 -26.83865 16.41608 0.615 30.24634 274 LEU A CA 1
ATOM 4745 C C . LEU A 1 274 ? 3.35766 -27.14533 15.09551 1.000 35.00133 274 LEU A C 1
ATOM 4746 O O . LEU A 1 274 ? 4.01389 -27.11689 14.04650 1.000 42.42778 274 LEU A O 1
ATOM 4775 N N . LYS A 1 275 ? 2.05610 -27.42976 15.12757 1.000 31.06816 275 LYS A N 1
ATOM 4776 C CA A LYS A 1 275 ? 1.26707 -27.65034 13.92353 0.612 32.21640 275 LYS A CA 1
ATOM 4777 C CA B LYS A 1 275 ? 1.26853 -27.65106 13.92234 0.388 32.28578 275 LYS A CA 1
ATOM 4778 C C . LYS A 1 275 ? 0.49372 -26.41392 13.48989 1.000 40.13730 275 LYS A C 1
ATOM 4779 O O . LYS A 1 275 ? 0.30647 -26.20300 12.28648 1.000 39.06993 275 LYS A O 1
ATOM 4814 N N . ASP A 1 276 ? 0.03473 -25.60635 14.44689 1.000 28.44383 276 ASP A N 1
ATOM 4815 C CA . ASP A 1 276 ? -0.77312 -24.40801 14.20655 1.000 26.38429 276 ASP A CA 1
ATOM 4816 C C . ASP A 1 276 ? -0.13690 -23.30112 15.04086 1.000 28.39642 276 ASP A C 1
ATOM 4817 O O . ASP A 1 276 ? -0.41745 -23.19132 16.23718 1.000 23.07071 276 ASP A O 1
ATOM 4826 N N . ASN A 1 277 ? 0.72848 -22.48053 14.44395 1.000 31.43400 277 ASN A N 1
ATOM 4827 C CA . ASN A 1 277 ? 1.38611 -21.48931 15.28858 1.000 28.92081 277 ASN A CA 1
ATOM 4828 C C . ASN A 1 277 ? 0.52346 -20.25398 15.54816 1.000 22.62507 277 ASN A C 1
ATOM 4829 O O . ASN A 1 277 ? 1.06466 -19.25553 16.02584 1.000 22.31641 277 ASN A O 1
ATOM 4840 N N . MET A 1 278 ? -0.78634 -20.27986 15.26484 1.000 20.59437 278 MET A N 1
ATOM 4841 C CA . MET A 1 278 ? -1.66443 -19.29875 15.89286 1.000 18.82745 278 MET A CA 1
ATOM 4842 C C . MET A 1 278 ? -1.74900 -19.51488 17.39963 1.000 20.85760 278 MET A C 1
ATOM 4843 O O . MET A 1 278 ? -2.05973 -18.57360 18.13819 1.000 20.18318 278 MET A O 1
ATOM 4857 N N . TYR A 1 279 ? -1.50713 -20.73287 17.86173 1.000 20.64243 279 TYR A N 1
ATOM 4858 C CA . TYR A 1 279 ? -1.28291 -20.97478 19.28027 1.000 20.22112 279 TYR A CA 1
ATOM 4859 C C . TYR A 1 279 ? 0.14280 -20.55255 19.60724 1.000 23.17733 279 TYR A C 1
ATOM 4860 O O . TYR A 1 279 ? 1.08656 -20.96519 18.92972 1.000 23.60518 279 TYR A O 1
ATOM 4878 N N A ALA A 1 280 ? 0.30769 -19.78352 20.68844 0.416 23.71564 280 ALA A N 1
ATOM 4879 N N B ALA A 1 280 ? 0.28680 -19.67032 20.58706 0.584 21.84089 280 ALA A N 1
ATOM 4880 C CA A ALA A 1 280 ? 1.58673 -19.11768 20.94928 0.416 22.21423 280 ALA A CA 1
ATOM 4881 C CA B ALA A 1 280 ? 1.61493 -19.26540 21.02681 0.584 21.67696 280 ALA A CA 1
ATOM 4882 C C A ALA A 1 280 ? 2.69212 -20.09077 21.35099 0.416 19.85438 280 ALA A C 1
ATOM 4883 C C B ALA A 1 280 ? 2.23302 -20.39973 21.83136 0.584 25.86075 280 ALA A C 1
ATOM 4884 O O A ALA A 1 280 ? 3.85446 -19.90867 20.96699 0.416 23.36402 280 ALA A O 1
ATOM 4885 O O B ALA A 1 280 ? 1.65175 -20.86787 22.81651 0.584 24.65354 280 ALA A O 1
ATOM 4898 N N A GLY A 1 281 ? 2.38028 -21.08155 22.16622 0.416 19.64808 281 GLY A N 1
ATOM 4899 N N B GLY A 1 281 ? 3.39669 -20.86361 21.39353 0.584 25.36128 281 GLY A N 1
ATOM 4900 C CA A GLY A 1 281 ? 3.41858 -22.05283 22.49810 0.416 23.54575 281 GLY A CA 1
ATOM 4901 C CA B GLY A 1 281 ? 4.00078 -22.03543 21.98391 0.584 24.62125 281 GLY A CA 1
ATOM 4902 C C A GLY A 1 281 ? 4.40713 -21.67756 23.58043 0.416 25.27925 281 GLY A C 1
ATOM 4903 C C B GLY A 1 281 ? 4.82090 -21.74749 23.20107 0.584 26.90707 281 GLY A C 1
ATOM 4904 O O A GLY A 1 281 ? 4.55074 -22.42067 24.55101 0.416 29.26641 281 GLY A O 1
ATOM 4905 O O B GLY A 1 281 ? 5.28453 -22.68345 23.86880 0.584 33.04563 281 GLY A O 1
ATOM 4912 N N . ILE A 1 282 ? 4.93237 -20.45936 23.55584 1.000 24.29873 282 ILE A N 1
ATOM 4913 C CA . ILE A 1 282 ? 5.93675 -20.01377 24.52237 1.000 26.28681 282 ILE A CA 1
ATOM 4914 C C . ILE A 1 282 ? 5.48673 -18.61586 24.92440 1.000 24.47422 282 ILE A C 1
ATOM 4915 O O . ILE A 1 282 ? 4.69542 -17.96779 24.22676 1.000 23.94358 282 ILE A O 1
ATOM 4931 N N . THR A 1 283 ? 6.01062 -18.14300 26.04396 1.000 23.28260 283 THR A N 1
ATOM 4932 C CA . THR A 1 283 ? 5.76602 -16.80332 26.54063 1.000 22.35866 283 THR A CA 1
ATOM 4933 C C . THR A 1 283 ? 7.05427 -15.99061 26.48313 1.000 22.32354 283 THR A C 1
ATOM 4934 O O . THR A 1 283 ? 8.15356 -16.51016 26.23781 1.000 21.81119 283 THR A O 1
ATOM 4945 N N . ALA A 1 284 ? 6.91638 -14.68838 26.74537 1.000 20.39333 284 ALA A N 1
ATOM 4946 C CA . ALA A 1 284 ? 8.09831 -13.84615 26.89295 1.000 19.41904 284 ALA A CA 1
ATOM 4947 C C . ALA A 1 284 ? 9.03773 -14.40577 27.95004 1.000 19.91063 284 ALA A C 1
ATOM 4948 O O . ALA A 1 284 ? 10.26362 -14.36076 27.78312 1.000 19.85499 284 ALA A O 1
ATOM 4955 N N . GLN A 1 285 ? 8.48871 -14.92846 29.05276 1.000 21.02445 285 GLN A N 1
ATOM 4956 C CA . GLN A 1 285 ? 9.34426 -15.47464 30.10045 1.000 19.19471 285 GLN A CA 1
ATOM 4957 C C . GLN A 1 285 ? 10.15066 -16.65800 29.58399 1.000 20.72739 285 GLN A C 1
ATOM 4958 O O . GLN A 1 285 ? 11.32950 -16.80769 29.92431 1.000 19.67892 285 GLN A O 1
ATOM 4972 N N . ASP A 1 286 ? 9.53046 -17.51994 28.76939 1.000 20.49455 286 ASP A N 1
ATOM 4973 C CA . ASP A 1 286 ? 10.27216 -18.62748 28.17348 1.000 20.60170 286 ASP A CA 1
ATOM 4974 C C . ASP A 1 286 ? 11.39876 -18.11651 27.27749 1.000 21.37708 286 ASP A C 1
ATOM 4975 O O . ASP A 1 286 ? 12.51211 -18.65627 27.30214 1.000 20.58335 286 ASP A O 1
ATOM 4984 N N . PHE A 1 287 ? 11.11415 -17.10334 26.45371 1.000 19.29447 287 PHE A N 1
ATOM 4985 C CA . PHE A 1 287 ? 12.13427 -16.49095 25.59724 1.000 18.55980 287 PHE A CA 1
ATOM 4986 C C . PHE A 1 287 ? 13.28563 -15.95315 26.43335 1.000 18.88366 287 PHE A C 1
ATOM 4987 O O . PHE A 1 287 ? 14.45209 -16.22752 26.13852 1.000 18.73196 287 PHE A O 1
ATOM 5004 N N . ALA A 1 288 ? 12.96903 -15.17721 27.47246 1.000 17.93564 288 ALA A N 1
ATOM 5005 C CA . ALA A 1 288 ? 14.00365 -14.60676 28.33051 1.000 18.29214 288 ALA A CA 1
ATOM 5006 C C . ALA A 1 288 ? 14.80551 -15.69172 29.02872 1.000 21.29462 288 ALA A C 1
ATOM 5007 O O . ALA A 1 288 ? 16.03663 -15.59050 29.11787 1.000 20.28508 288 ALA A O 1
ATOM 5014 N N . ASP A 1 289 ? 14.13549 -16.73600 29.54446 1.000 20.01008 289 ASP A N 1
ATOM 5015 C CA . ASP A 1 289 ? 14.85651 -17.80476 30.23300 1.000 23.20701 289 ASP A CA 1
ATOM 5016 C C . ASP A 1 289 ? 15.86816 -18.45023 29.29385 1.000 24.02832 289 ASP A C 1
ATOM 5017 O O . ASP A 1 289 ? 17.01626 -18.70471 29.67653 1.000 22.31491 289 ASP A O 1
ATOM 5026 N N . ALA A 1 290 ? 15.45884 -18.72049 28.05185 1.000 21.34221 290 ALA A N 1
ATOM 5027 C CA . ALA A 1 290 ? 16.37095 -19.33641 27.09402 1.000 26.28195 290 ALA A CA 1
ATOM 5028 C C . ALA A 1 290 ? 17.55899 -18.42581 26.81144 1.000 20.21270 290 ALA A C 1
ATOM 5029 O O . ALA A 1 290 ? 18.71635 -18.86106 26.85310 1.000 23.31893 290 ALA A O 1
ATOM 5036 N N . VAL A 1 291 ? 17.29439 -17.14904 26.54698 1.000 20.01511 291 VAL A N 1
ATOM 5037 C CA . VAL A 1 291 ? 18.36290 -16.22709 26.16869 1.000 19.38637 291 VAL A CA 1
ATOM 5038 C C . VAL A 1 291 ? 19.30281 -15.98658 27.34018 1.000 20.63095 291 VAL A C 1
ATOM 5039 O O . VAL A 1 291 ? 20.53512 -16.07573 27.20679 1.000 18.94048 291 VAL A O 1
ATOM 5052 N N . ILE A 1 292 ? 18.73914 -15.62003 28.49086 1.000 17.70689 292 ILE A N 1
ATOM 5053 C CA . ILE A 1 292 ? 19.56620 -15.24050 29.62656 1.000 21.24558 292 ILE A CA 1
ATOM 5054 C C . ILE A 1 292 ? 20.42084 -16.40893 30.05674 1.000 20.65130 292 ILE A C 1
ATOM 5055 O O . ILE A 1 292 ? 21.61097 -16.25392 30.36143 1.000 20.84136 292 ILE A O 1
ATOM 5071 N N . ARG A 1 293 ? 19.82857 -17.59890 30.14793 1.000 20.89959 293 ARG A N 1
ATOM 5072 C CA A ARG A 1 293 ? 20.60132 -18.75500 30.58394 0.581 24.45945 293 ARG A CA 1
ATOM 5073 C CA B ARG A 1 293 ? 20.60119 -18.75628 30.58399 0.419 24.44493 293 ARG A CA 1
ATOM 5074 C C . ARG A 1 293 ? 21.82450 -18.95292 29.69730 1.000 20.21671 293 ARG A C 1
ATOM 5075 O O . ARG A 1 293 ? 22.92829 -19.22368 30.18992 1.000 21.10229 293 ARG A O 1
ATOM 5114 N N . GLU A 1 294 ? 21.66567 -18.77332 28.38908 1.000 19.01754 294 GLU A N 1
ATOM 5115 C CA . GLU A 1 294 ? 22.79083 -19.00725 27.49736 1.000 21.35143 294 GLU A CA 1
ATOM 5116 C C . GLU A 1 294 ? 23.82175 -17.89489 27.61176 1.000 18.53252 294 GLU A C 1
ATOM 5117 O O . GLU A 1 294 ? 25.02195 -18.16587 27.64792 1.000 19.69849 294 GLU A O 1
ATOM 5129 N N . VAL A 1 295 ? 23.36944 -16.64014 27.69870 1.000 18.12164 295 VAL A N 1
ATOM 5130 C CA . VAL A 1 295 ? 24.32883 -15.53758 27.80024 1.000 18.26192 295 VAL A CA 1
ATOM 5131 C C . VAL A 1 295 ? 25.14494 -15.63193 29.08729 1.000 19.27273 295 VAL A C 1
ATOM 5132 O O . VAL A 1 295 ? 26.36311 -15.38788 29.08660 1.000 18.79630 295 VAL A O 1
ATOM 5145 N N . HIS A 1 296 ? 24.50953 -16.01665 30.20176 1.000 18.46522 296 HIS A N 1
ATOM 5146 C CA . HIS A 1 296 ? 25.20462 -16.03059 31.48763 1.000 20.05511 296 HIS A CA 1
ATOM 5147 C C . HIS A 1 296 ? 26.25543 -17.11988 31.58256 1.000 22.59316 296 HIS A C 1
ATOM 5148 O O . HIS A 1 296 ? 27.09274 -17.06422 32.48423 1.000 22.37261 296 HIS A O 1
ATOM 5162 N N . LYS A 1 297 ? 26.24217 -18.10276 30.68915 1.000 20.68139 297 LYS A N 1
ATOM 5163 C CA . LYS A 1 297 ? 27.34133 -19.04828 30.61130 1.000 22.71782 297 LYS A CA 1
ATOM 5164 C C . LYS A 1 297 ? 28.61252 -18.39428 30.10498 1.000 21.06919 297 LYS A C 1
ATOM 5165 O O . LYS A 1 297 ? 29.68329 -18.99717 30.17304 1.000 22.91332 297 LYS A O 1
ATOM 5184 N N . TRP A 1 298 ? 28.50150 -17.18075 29.58081 1.000 21.05807 298 TRP A N 1
ATOM 5185 C CA . TRP A 1 298 ? 29.64343 -16.40704 29.11900 1.000 19.99085 298 TRP A CA 1
ATOM 5186 C C . TRP A 1 298 ? 29.89973 -15.22008 30.03667 1.000 17.75351 298 TRP A C 1
ATOM 5187 O O . TRP A 1 298 ? 30.95504 -15.17327 30.68507 1.000 22.12356 298 TRP A O 1
ATOM 5208 N N . ARG A 1 299 ? 28.94884 -14.28944 30.13737 1.000 17.99483 299 ARG A N 1
ATOM 5209 C CA . ARG A 1 299 ? 29.09574 -13.09490 30.95634 1.000 21.09198 299 ARG A CA 1
ATOM 5210 C C . ARG A 1 299 ? 27.74607 -12.69760 31.52931 1.000 22.25672 299 ARG A C 1
ATOM 5211 O O . ARG A 1 299 ? 26.73968 -12.75570 30.82778 1.000 21.00899 299 ARG A O 1
ATOM 5232 N N . THR A 1 300 ? 27.73982 -12.24287 32.78489 1.000 20.51831 300 THR A N 1
ATOM 5233 C CA . THR A 1 300 ? 26.52293 -11.70748 33.38090 1.000 20.84041 300 THR A CA 1
ATOM 5234 C C . THR A 1 300 ? 26.40691 -10.19041 33.25260 1.000 21.20983 300 THR A C 1
ATOM 5235 O O . THR A 1 300 ? 25.32000 -9.65136 33.48010 1.000 23.08753 300 THR A O 1
ATOM 5246 N N . ASP A 1 301 ? 27.48483 -9.50095 32.87933 1.000 21.69944 301 ASP A N 1
ATOM 5247 C CA . ASP A 1 301 ? 27.50508 -8.04343 32.83260 1.000 24.24055 301 ASP A CA 1
ATOM 5248 C C . ASP A 1 301 ? 27.22354 -7.48379 31.44525 1.000 21.85295 301 ASP A C 1
ATOM 5249 O O . ASP A 1 301 ? 26.80164 -6.32616 31.32899 1.000 25.51263 301 ASP A O 1
ATOM 5258 N N . VAL A 1 302 ? 27.42922 -8.28119 30.39954 1.000 20.24231 302 VAL A N 1
ATOM 5259 C CA . VAL A 1 302 ? 27.27952 -7.78396 29.04379 1.000 16.72216 302 VAL A CA 1
ATOM 5260 C C . VAL A 1 302 ? 25.84783 -7.32343 28.81457 1.000 17.84685 302 VAL A C 1
ATOM 5261 O O . VAL A 1 302 ? 24.89337 -7.85332 29.39417 1.000 19.07356 302 VAL A O 1
ATOM 5274 N N . GLU A 1 303 ? 25.68486 -6.32433 27.96197 1.000 17.79291 303 GLU A N 1
ATOM 5275 C CA . GLU A 1 303 ? 24.33853 -5.89683 27.60945 1.000 16.69563 303 GLU A CA 1
ATOM 5276 C C . GLU A 1 303 ? 23.68529 -6.89135 26.65812 1.000 15.92040 303 GLU A C 1
ATOM 5277 O O . GLU A 1 303 ? 24.29986 -7.31721 25.67612 1.000 16.08200 303 GLU A O 1
ATOM 5289 N N . ILE A 1 304 ? 22.43206 -7.24649 26.92480 1.000 15.91473 304 ILE A N 1
ATOM 5290 C CA . ILE A 1 304 ? 21.63728 -8.03319 25.99016 1.000 15.61826 304 ILE A CA 1
ATOM 5291 C C . ILE A 1 304 ? 20.65635 -7.08418 25.32766 1.000 15.79737 304 ILE A C 1
ATOM 5292 O O . ILE A 1 304 ? 19.87296 -6.41688 26.01353 1.000 16.98037 304 ILE A O 1
ATOM 5308 N N . CYS A 1 305 ? 20.69889 -7.01976 24.00152 1.000 14.31507 305 CYS A N 1
ATOM 5309 C CA . CYS A 1 305 ? 19.71717 -6.28509 23.22079 1.000 13.51052 305 CYS A CA 1
ATOM 5310 C C . CYS A 1 305 ? 18.70956 -7.27128 22.64966 1.000 14.23281 305 CYS A C 1
ATOM 5311 O O . CYS A 1 305 ? 19.09109 -8.33849 22.15240 1.000 14.42316 305 CYS A O 1
ATOM 5319 N N . ILE A 1 306 ? 17.43127 -6.91413 22.74008 1.000 13.46447 306 ILE A N 1
ATOM 5320 C CA . ILE A 1 306 ? 16.34659 -7.67766 22.14275 1.000 13.70518 306 ILE A CA 1
ATOM 5321 C C . ILE A 1 306 ? 15.55476 -6.75671 21.22342 1.000 14.17789 306 ILE A C 1
ATOM 5322 O O . ILE A 1 306 ? 15.52648 -5.53384 21.41177 1.000 13.58867 306 ILE A O 1
ATOM 5338 N N . GLU A 1 307 ? 14.87068 -7.36882 20.23069 1.000 13.30244 307 GLU A N 1
ATOM 5339 C CA . GLU A 1 307 ? 14.18020 -6.63361 19.16740 1.000 12.55694 307 GLU A CA 1
ATOM 5340 C C . GLU A 1 307 ? 12.74803 -7.14786 18.97658 1.000 14.63534 307 GLU A C 1
ATOM 5341 O O . GLU A 1 307 ? 12.34660 -7.48676 17.86950 1.000 14.28670 307 GLU A O 1
ATOM 5353 N N . PRO A 1 308 ? 11.94186 -7.21355 20.03772 1.000 12.69683 308 PRO A N 1
ATOM 5354 C CA . PRO A 1 308 ? 10.55333 -7.66488 19.86346 1.000 14.18681 308 PRO A CA 1
ATOM 5355 C C . PRO A 1 308 ? 9.77780 -6.69667 18.98590 1.000 13.57783 308 PRO A C 1
ATOM 5356 O O . PRO A 1 308 ? 9.87223 -5.47980 19.14707 1.000 13.67070 308 PRO A O 1
ATOM 5367 N N . GLY A 1 309 ? 8.98796 -7.24880 18.06360 1.000 13.41931 309 GLY A N 1
ATOM 5368 C CA . GLY A 1 309 ? 8.07324 -6.47369 17.24338 1.000 13.43430 309 GLY A CA 1
ATOM 5369 C C . GLY A 1 309 ? 6.63955 -6.84695 17.57970 1.000 12.91418 309 GLY A C 1
ATOM 5370 O O . GLY A 1 309 ? 5.96617 -6.15510 18.35539 1.000 13.08405 309 GLY A O 1
ATOM 5374 N N . ARG A 1 310 ? 6.19586 -7.99510 17.06432 1.000 12.99732 310 ARG A N 1
ATOM 5375 C CA . ARG A 1 310 ? 4.81189 -8.44946 17.20904 1.000 12.24622 310 ARG A CA 1
ATOM 5376 C C . ARG A 1 310 ? 4.31610 -8.38919 18.64921 1.000 14.02415 310 ARG A C 1
ATOM 5377 O O . ARG A 1 310 ? 3.17363 -7.98175 18.90259 1.000 13.75029 310 ARG A O 1
ATOM 5398 N N . LYS A 1 311 ? 5.12785 -8.82119 19.61341 1.000 12.35935 311 LYS A N 1
ATOM 5399 C CA . LYS A 1 311 ? 4.63704 -8.90106 20.98161 1.000 14.66581 311 LYS A CA 1
ATOM 5400 C C . LYS A 1 311 ? 4.27629 -7.53084 21.54710 1.000 13.82390 311 LYS A C 1
ATOM 5401 O O . LYS A 1 311 ? 3.38488 -7.43810 22.39675 1.000 15.14094 311 LYS A O 1
ATOM 5420 N N . VAL A 1 312 ? 4.92495 -6.45771 21.07780 1.000 14.15546 312 VAL A N 1
ATOM 5421 C CA . VAL A 1 312 ? 4.63997 -5.13878 21.63873 1.000 14.69558 312 VAL A CA 1
ATOM 5422 C C . VAL A 1 312 ? 3.22538 -4.67762 21.28941 1.000 14.52433 312 VAL A C 1
ATOM 5423 O O . VAL A 1 312 ? 2.50645 -4.15941 22.15993 1.000 14.57272 312 VAL A O 1
ATOM 5436 N N . THR A 1 313 ? 2.79829 -4.84770 20.02693 1.000 13.52718 313 THR A N 1
ATOM 5437 C CA . THR A 1 313 ? 1.53577 -4.26277 19.57934 1.000 14.09492 313 THR A CA 1
ATOM 5438 C C . THR A 1 313 ? 0.46511 -5.25623 19.14803 1.000 14.35420 313 THR A C 1
ATOM 5439 O O . THR A 1 313 ? -0.69170 -4.83499 18.98513 1.000 13.53043 313 THR A O 1
ATOM 5450 N N . GLY A 1 314 ? 0.78742 -6.54186 18.97485 1.000 12.84730 314 GLY A N 1
ATOM 5451 C CA . GLY A 1 314 ? -0.15448 -7.45395 18.32637 1.000 14.83678 314 GLY A CA 1
ATOM 5452 C C . GLY A 1 314 ? -1.51711 -7.49668 18.98971 1.000 14.29750 314 GLY A C 1
ATOM 5453 O O . GLY A 1 314 ? -2.55499 -7.36779 18.32639 1.000 14.57371 314 GLY A O 1
ATOM 5457 N N . SER A 1 315 ? -1.54547 -7.68583 20.29668 1.000 13.35988 315 SER A N 1
ATOM 5458 C CA . SER A 1 315 ? -2.78810 -7.79394 21.04830 1.000 14.69713 315 SER A CA 1
ATOM 5459 C C . SER A 1 315 ? -3.46576 -6.45643 21.29746 1.000 14.42082 315 SER A C 1
ATOM 5460 O O . SER A 1 315 ? -4.56678 -6.41855 21.88913 1.000 15.83261 315 SER A O 1
ATOM 5468 N N . ALA A 1 316 ? -2.84821 -5.36351 20.85827 1.000 13.07288 316 ALA A N 1
ATOM 5469 C CA . ALA A 1 316 ? -3.23419 -4.03244 21.29193 1.000 13.82093 316 ALA A CA 1
ATOM 5470 C C . ALA A 1 316 ? -4.05821 -3.26225 20.26231 1.000 15.93299 316 ALA A C 1
ATOM 5471 O O . ALA A 1 316 ? -4.22252 -2.04679 20.41221 1.000 15.51635 316 ALA A O 1
ATOM 5478 N N . ALA A 1 317 ? -4.61663 -3.92729 19.25448 1.000 15.36944 317 ALA A N 1
ATOM 5479 C CA . ALA A 1 317 ? -5.51047 -3.24200 18.33588 1.000 14.12499 317 ALA A CA 1
ATOM 5480 C C . ALA A 1 317 ? -6.64922 -4.15962 17.94013 1.000 13.46424 317 ALA A C 1
ATOM 5481 O O . ALA A 1 317 ? -6.53473 -5.38645 18.00537 1.000 14.22024 317 ALA A O 1
ATOM 5488 N N A VAL A 1 318 ? -7.76152 -3.53134 17.54082 0.847 14.75667 318 VAL A N 1
ATOM 5489 N N B VAL A 1 318 ? -7.73825 -3.55284 17.47463 0.153 14.82565 318 VAL A N 1
ATOM 5490 C CA A VAL A 1 318 ? -8.93238 -4.17510 16.95695 0.847 14.41597 318 VAL A CA 1
ATOM 5491 C CA B VAL A 1 318 ? -8.86670 -4.29472 16.92942 0.153 14.89716 318 VAL A CA 1
ATOM 5492 C C A VAL A 1 318 ? -9.20141 -3.51684 15.61045 0.847 12.72837 318 VAL A C 1
ATOM 5493 C C B VAL A 1 318 ? -9.38295 -3.57040 15.69407 0.153 14.05965 318 VAL A C 1
ATOM 5494 O O A VAL A 1 318 ? -9.07978 -2.29064 15.47172 0.847 14.13189 318 VAL A O 1
ATOM 5495 O O B VAL A 1 318 ? -9.67064 -2.36840 15.73901 0.153 11.27810 318 VAL A O 1
ATOM 5520 N N . LEU A 1 319 ? -9.56899 -4.32761 14.62188 1.000 13.04147 319 LEU A N 1
ATOM 5521 C CA . LEU A 1 319 ? -10.07839 -3.81446 13.34867 1.000 12.69944 319 LEU A CA 1
ATOM 5522 C C . LEU A 1 319 ? -11.59942 -3.79261 13.45548 1.000 13.71266 319 LEU A C 1
ATOM 5523 O O . LEU A 1 319 ? -12.22432 -4.81094 13.78203 1.000 14.11936 319 LEU A O 1
ATOM 5539 N N . LEU A 1 320 ? -12.17666 -2.61722 13.26552 1.000 13.71495 320 LEU A N 1
ATOM 5540 C CA . LEU A 1 320 ? -13.62579 -2.44370 13.25393 1.000 13.22538 320 LEU A CA 1
ATOM 5541 C C . LEU A 1 320 ? -14.10357 -2.22856 11.82396 1.000 14.06486 320 LEU A C 1
ATOM 5542 O O . LEU A 1 320 ? -13.61020 -1.34795 11.11242 1.000 13.79463 320 LEU A O 1
ATOM 5558 N N . THR A 1 321 ? -15.09472 -3.01690 11.42546 1.000 13.71041 321 THR A N 1
ATOM 5559 C CA . THR A 1 321 ? -15.56802 -3.02273 10.04772 1.000 12.56731 321 THR A CA 1
ATOM 5560 C C . THR A 1 321 ? -17.07449 -3.24297 10.03995 1.000 14.00404 321 THR A C 1
ATOM 5561 O O . THR A 1 321 ? -17.58977 -4.11346 10.74767 1.000 14.80006 321 THR A O 1
ATOM 5572 N N . GLU A 1 322 ? -17.80082 -2.43759 9.28101 1.000 14.20150 322 GLU A N 1
ATOM 5573 C CA A GLU A 1 322 ? -19.25276 -2.53920 9.27322 0.415 15.07579 322 GLU A CA 1
ATOM 5574 C CA B GLU A 1 322 ? -19.25397 -2.53356 9.25835 0.585 14.88543 322 GLU A CA 1
ATOM 5575 C C . GLU A 1 322 ? -19.72523 -3.64353 8.33501 1.000 15.12808 322 GLU A C 1
ATOM 5576 O O . GLU A 1 322 ? -19.20076 -3.80766 7.22257 1.000 15.88000 322 GLU A O 1
ATOM 5597 N N . VAL A 1 323 ? -20.72677 -4.40330 8.78346 1.000 15.06632 323 VAL A N 1
ATOM 5598 C CA . VAL A 1 323 ? -21.46450 -5.30684 7.90308 1.000 14.16909 323 VAL A CA 1
ATOM 5599 C C . VAL A 1 323 ? -22.22945 -4.41763 6.93251 1.000 15.77542 323 VAL A C 1
ATOM 5600 O O . VAL A 1 323 ? -23.12437 -3.66741 7.33794 1.000 16.26895 323 VAL A O 1
ATOM 5613 N N . SER A 1 324 ? -21.85128 -4.46134 5.65712 1.000 15.12981 324 SER A N 1
ATOM 5614 C CA . SER A 1 324 ? -22.32262 -3.49038 4.68774 1.000 15.79298 324 SER A CA 1
ATOM 5615 C C . SER A 1 324 ? -23.24064 -4.09653 3.64007 1.000 16.39965 324 SER A C 1
ATOM 5616 O O . SER A 1 324 ? -23.88327 -3.34686 2.88874 1.000 18.15593 324 SER A O 1
ATOM 5624 N N . CYS A 1 325 ? -23.32938 -5.41819 3.57551 1.000 15.51196 325 CYS A N 1
ATOM 5625 C CA . CYS A 1 325 ? -24.24438 -6.10205 2.67222 1.000 15.90715 325 CYS A CA 1
ATOM 5626 C C . CYS A 1 325 ? -24.39344 -7.52666 3.18158 1.000 14.31406 325 CYS A C 1
ATOM 5627 O O . CYS A 1 325 ? -23.61817 -7.98269 4.03274 1.000 15.27454 325 CYS A O 1
ATOM 5635 N N . GLU A 1 326 ? -25.38206 -8.22910 2.64879 1.000 15.95741 326 GLU A N 1
ATOM 5636 C CA . GLU A 1 326 ? -25.61946 -9.62225 2.99896 1.000 16.91969 326 GLU A CA 1
ATOM 5637 C C . GLU A 1 326 ? -26.29568 -10.27378 1.80331 1.000 18.23718 326 GLU A C 1
ATOM 5638 O O . GLU A 1 326 ? -26.94599 -9.59602 1.00515 1.000 17.67855 326 GLU A O 1
ATOM 5650 N N . LYS A 1 327 ? -26.15483 -11.59383 1.69011 1.000 15.57013 327 LYS A N 1
ATOM 5651 C CA . LYS A 1 327 ? -26.91586 -12.37172 0.72224 1.000 15.62333 327 LYS A CA 1
ATOM 5652 C C . LYS A 1 327 ? -26.91688 -13.82682 1.16578 1.000 17.67529 327 LYS A C 1
ATOM 5653 O O . LYS A 1 327 ? -26.05782 -14.25774 1.94950 1.000 17.39010 327 LYS A O 1
ATOM 5672 N N . ARG A 1 328 ? -27.86201 -14.58551 0.62810 1.000 17.93497 328 ARG A N 1
ATOM 5673 C CA . ARG A 1 328 ? -27.91034 -16.03305 0.76382 1.000 16.14602 328 ARG A CA 1
ATOM 5674 C C . ARG A 1 328 ? -27.66664 -16.63392 -0.60818 1.000 18.59966 328 ARG A C 1
ATOM 5675 O O . ARG A 1 328 ? -28.30897 -16.22887 -1.58165 1.000 21.02095 328 ARG A O 1
ATOM 5696 N N . LYS A 1 329 ? -26.70965 -17.55183 -0.70437 1.000 18.12004 329 LYS A N 1
ATOM 5697 C CA . LYS A 1 329 ? -26.52486 -18.33999 -1.91110 1.000 20.22928 329 LYS A CA 1
ATOM 5698 C C . LYS A 1 329 ? -26.91668 -19.77434 -1.62836 1.000 24.57186 329 LYS A C 1
ATOM 5699 O O . LYS A 1 329 ? -26.64050 -20.31003 -0.55149 1.000 26.39401 329 LYS A O 1
ATOM 5718 N N . THR A 1 330 ? -27.58462 -20.38363 -2.58586 1.000 22.92697 330 THR A N 1
ATOM 5719 C CA . THR A 1 330 ? -28.11457 -21.71428 -2.40044 1.000 24.34449 330 THR A CA 1
ATOM 5720 C C . THR A 1 330 ? -27.62495 -22.58994 -3.53752 1.000 27.96341 330 THR A C 1
ATOM 5721 O O . THR A 1 330 ? -27.67440 -22.18393 -4.70170 1.000 30.44157 330 THR A O 1
ATOM 5732 N N . ASN A 1 331 ? -27.11707 -23.76646 -3.19212 1.000 27.96397 331 ASN A N 1
ATOM 5733 C CA A ASN A 1 331 ? -26.83833 -24.80590 -4.17041 0.619 33.67733 331 ASN A CA 1
ATOM 5734 C CA B ASN A 1 331 ? -26.83625 -24.80080 -4.17468 0.381 33.53987 331 ASN A CA 1
ATOM 5735 C C . ASN A 1 331 ? -28.06310 -25.70211 -4.27096 1.000 29.98290 331 ASN A C 1
ATOM 5736 O O . ASN A 1 331 ? -28.59354 -26.14676 -3.24693 1.000 29.50661 331 ASN A O 1
ATOM 5755 N N . TYR A 1 332 ? -28.51910 -25.95539 -5.49657 1.000 27.07158 332 TYR A N 1
ATOM 5756 C CA . TYR A 1 332 ? -29.64835 -26.83313 -5.76813 1.000 26.31373 332 TYR A CA 1
ATOM 5757 C C . TYR A 1 332 ? -29.16113 -28.05514 -6.53785 1.000 31.29506 332 TYR A C 1
ATOM 5758 O O . TYR A 1 332 ? -28.20684 -27.96883 -7.31704 1.000 34.63314 332 TYR A O 1
ATOM 5776 N N . ASP A 1 333 ? -29.80226 -29.20101 -6.30840 1.000 32.66028 333 ASP A N 1
ATOM 5777 C CA . ASP A 1 333 ? -29.47380 -30.38132 -7.09489 1.000 28.45967 333 ASP A CA 1
ATOM 5778 C C . ASP A 1 333 ? -30.17046 -30.29740 -8.44727 1.000 29.76159 333 ASP A C 1
ATOM 5779 O O . ASP A 1 333 ? -30.86962 -29.33040 -8.75874 1.000 31.34309 333 ASP A O 1
ATOM 5788 N N . LEU A 1 334 ? -30.00080 -31.33320 -9.26243 1.000 33.03674 334 LEU A N 1
ATOM 5789 C CA . LEU A 1 334 ? -30.54265 -31.28812 -10.61104 1.000 34.86201 334 LEU A CA 1
ATOM 5790 C C . LEU A 1 334 ? -32.05791 -31.36401 -10.63195 1.000 30.55997 334 LEU A C 1
ATOM 5791 O O . LEU A 1 334 ? -32.66537 -31.07972 -11.67050 1.000 34.38807 334 LEU A O 1
ATOM 5807 N N . ASN A 1 335 ? -32.68974 -31.74139 -9.52934 1.000 33.07062 335 ASN A N 1
ATOM 5808 C CA . ASN A 1 335 ? -34.13996 -31.74220 -9.46387 1.000 31.15421 335 ASN A CA 1
ATOM 5809 C C . ASN A 1 335 ? -34.69722 -30.47436 -8.84805 1.000 28.00670 335 ASN A C 1
ATOM 5810 O O . ASN A 1 335 ? -35.91662 -30.38214 -8.65362 1.000 29.81554 335 ASN A O 1
ATOM 5821 N N . GLY A 1 336 ? -33.84608 -29.49270 -8.58220 1.000 29.05464 336 GLY A N 1
ATOM 5822 C CA . GLY A 1 336 ? -34.27124 -28.24501 -7.99740 1.000 33.63071 336 GLY A CA 1
ATOM 5823 C C . GLY A 1 336 ? -34.42724 -28.28235 -6.50087 1.000 39.61678 336 GLY A C 1
ATOM 5824 O O . GLY A 1 336 ? -34.97287 -27.33337 -5.92854 1.000 35.15819 336 GLY A O 1
ATOM 5828 N N . ASN A 1 337 ? -33.98890 -29.35209 -5.84934 1.000 27.59741 337 ASN A N 1
ATOM 5829 C CA . ASN A 1 337 ? -34.05481 -29.42845 -4.39959 1.000 29.56093 337 ASN A CA 1
ATOM 5830 C C . ASN A 1 337 ? -32.81792 -28.78629 -3.79353 1.000 31.26892 337 ASN A C 1
ATOM 5831 O O . ASN A 1 337 ? -31.72511 -28.81654 -4.37067 1.000 27.85462 337 ASN A O 1
ATOM 5842 N N . VAL A 1 338 ? -33.01199 -28.16655 -2.63080 1.000 31.88569 338 VAL A N 1
ATOM 5843 C CA . VAL A 1 338 ? -31.92700 -27.46438 -1.96042 1.000 28.51213 338 VAL A CA 1
ATOM 5844 C C . VAL A 1 338 ? -30.91801 -28.47342 -1.42784 1.000 31.81452 338 VAL A C 1
ATOM 5845 O O . VAL A 1 338 ? -31.29141 -29.45256 -0.76473 1.000 39.18701 338 VAL A O 1
ATOM 5858 N N . GLU A 1 339 ? -29.63528 -28.25059 -1.74381 1.000 30.12193 339 GLU A N 1
ATOM 5859 C CA A GLU A 1 339 ? -28.53026 -29.02553 -1.18851 0.539 34.48852 339 GLU A CA 1
ATOM 5860 C CA B GLU A 1 339 ? -28.52839 -29.02461 -1.18646 0.461 34.51490 339 GLU A CA 1
ATOM 5861 C C . GLU A 1 339 ? -27.92810 -28.34326 0.03938 1.000 32.81606 339 GLU A C 1
ATOM 5862 O O . GLU A 1 339 ? -27.61290 -29.01570 1.02887 1.000 39.98485 339 GLU A O 1
ATOM 5883 N N . CYS A 1 340 ? -27.75259 -27.02193 -0.00877 1.000 30.26472 340 CYS A N 1
ATOM 5884 C CA . CYS A 1 340 ? -27.28979 -26.25172 1.14186 1.000 31.31251 340 CYS A CA 1
ATOM 5885 C C . CYS A 1 340 ? -27.49817 -24.76874 0.86897 1.000 29.25864 340 CYS A C 1
ATOM 5886 O O . CYS A 1 340 ? -27.61907 -24.33657 -0.28291 1.000 30.52708 340 CYS A O 1
ATOM 5894 N N . HIS A 1 341 ? -27.54088 -23.99591 1.94991 1.000 21.12931 341 HIS A N 1
ATOM 5895 C CA . HIS A 1 341 ? -27.53905 -22.54521 1.89574 1.000 19.27535 341 HIS A CA 1
ATOM 5896 C C . HIS A 1 341 ? -26.23346 -22.02636 2.48776 1.000 22.12790 341 HIS A C 1
ATOM 5897 O O . HIS A 1 341 ? -25.70625 -22.60492 3.44353 1.000 22.71728 341 HIS A O 1
ATOM 5911 N N . VAL A 1 342 ? -25.73416 -20.91512 1.94473 1.000 19.23628 342 VAL A N 1
ATOM 5912 C CA . VAL A 1 342 ? -24.59667 -20.18639 2.50394 1.000 17.77564 342 VAL A CA 1
ATOM 5913 C C . VAL A 1 342 ? -25.03546 -18.75822 2.79314 1.000 20.76417 342 VAL A C 1
ATOM 5914 O O . VAL A 1 342 ? -25.50425 -18.05065 1.89314 1.000 19.39718 342 VAL A O 1
ATOM 5927 N N . GLU A 1 343 ? -24.88185 -18.34002 4.04015 1.000 18.04639 343 GLU A N 1
ATOM 5928 C CA . GLU A 1 343 ? -25.19048 -16.98232 4.46882 1.000 18.37368 343 GLU A CA 1
ATOM 5929 C C . GLU A 1 343 ? -23.90634 -16.17538 4.38085 1.000 16.80807 343 GLU A C 1
ATOM 5930 O O . GLU A 1 343 ? -22.98855 -16.37041 5.18369 1.000 17.47616 343 GLU A O 1
ATOM 5942 N N . TRP A 1 344 ? -23.81524 -15.29936 3.38835 1.000 15.92782 344 TRP A N 1
ATOM 5943 C CA . TRP A 1 344 ? -22.68347 -14.41084 3.21483 1.000 14.40627 344 TRP A CA 1
ATOM 5944 C C . TRP A 1 344 ? -22.94952 -13.07595 3.90500 1.000 15.23611 344 TRP A C 1
ATOM 5945 O O . TRP A 1 344 ? -23.99476 -12.44914 3.68667 1.000 16.50127 344 TRP A O 1
ATOM 5966 N N . LYS A 1 345 ? -21.99594 -12.63526 4.71177 1.000 14.60739 345 LYS A N 1
ATOM 5967 C CA . LYS A 1 345 ? -21.98608 -11.29839 5.29093 1.000 14.93576 345 LYS A CA 1
ATOM 5968 C C . LYS A 1 345 ? -20.78941 -10.56403 4.70378 1.000 15.22704 345 LYS A C 1
ATOM 5969 O O . LYS A 1 345 ? -19.66861 -11.08688 4.74446 1.000 15.26764 345 LYS A O 1
ATOM 5988 N N . PHE A 1 346 ? -21.01705 -9.36221 4.16296 1.000 14.26981 346 PHE A N 1
ATOM 5989 C CA . PHE A 1 346 ? -19.97447 -8.54706 3.54048 1.000 15.01012 346 PHE A CA 1
ATOM 5990 C C . PHE A 1 346 ? -19.59838 -7.41935 4.49011 1.000 14.56458 346 PHE A C 1
ATOM 5991 O O . PHE A 1 346 ? -20.46335 -6.63738 4.89605 1.000 15.78420 346 PHE A O 1
ATOM 6008 N N . VAL A 1 347 ? -18.32617 -7.34322 4.86742 1.000 14.53199 347 VAL A N 1
ATOM 6009 C CA . VAL A 1 347 ? -17.82623 -6.22788 5.65963 1.000 14.78735 347 VAL A CA 1
ATOM 6010 C C . VAL A 1 347 ? -17.06281 -5.27683 4.74836 1.000 12.95090 347 VAL A C 1
ATOM 6011 O O . VAL A 1 347 ? -16.68243 -5.61996 3.61425 1.000 14.16564 347 VAL A O 1
ATOM 6024 N N . ASP A 1 348 ? -16.86142 -4.04706 5.21900 1.000 13.12099 348 ASP A N 1
ATOM 6025 C CA . ASP A 1 348 ? -16.22201 -3.00445 4.42881 1.000 13.01735 348 ASP A CA 1
ATOM 6026 C C . ASP A 1 348 ? -14.68952 -3.04433 4.48048 1.000 12.65441 348 ASP A C 1
ATOM 6027 O O . ASP A 1 348 ? -14.04682 -2.16918 3.87503 1.000 13.53116 348 ASP A O 1
ATOM 6036 N N . ALA A 1 349 ? -14.13034 -4.08291 5.09513 1.000 12.81375 349 ALA A N 1
ATOM 6037 C CA . ALA A 1 349 ? -12.69946 -4.37580 5.05725 1.000 12.55517 349 ALA A CA 1
ATOM 6038 C C . ALA A 1 349 ? -12.42749 -5.72419 4.39561 1.000 13.23840 349 ALA A C 1
ATOM 6039 O O . ALA A 1 349 ? -13.02457 -6.73679 4.76953 1.000 14.24900 349 ALA A O 1
ATOM 6046 N N . GLY A 1 350 ? -11.49422 -5.74463 3.43900 1.000 12.60060 350 GLY A N 1
ATOM 6047 C CA . GLY A 1 350 ? -11.02554 -6.97299 2.82782 1.000 12.21394 350 GLY A CA 1
ATOM 6048 C C . GLY A 1 350 ? -9.52491 -7.09795 2.97151 1.000 12.26533 350 GLY A C 1
ATOM 6049 O O . GLY A 1 350 ? -8.92830 -6.47632 3.86437 1.000 12.79163 350 GLY A O 1
ATOM 6053 N N . TYR A 1 351 ? -8.88937 -7.89819 2.11498 1.000 12.04092 351 TYR A N 1
ATOM 6054 C CA . TYR A 1 351 ? -7.46832 -8.17299 2.33608 1.000 12.09305 351 TYR A CA 1
ATOM 6055 C C . TYR A 1 351 ? -6.57043 -6.99770 1.99491 1.000 12.35224 351 TYR A C 1
ATOM 6056 O O . TYR A 1 351 ? -5.40289 -7.01085 2.42525 1.000 13.37228 351 TYR A O 1
ATOM 6074 N N . SER A 1 352 ? -7.05775 -5.95895 1.31750 1.000 12.33863 352 SER A N 1
ATOM 6075 C CA . SER A 1 352 ? -6.29428 -4.72413 1.18433 1.000 11.58138 352 SER A CA 1
ATOM 6076 C C . SER A 1 352 ? -6.14760 -3.97061 2.50120 1.000 12.22875 352 SER A C 1
ATOM 6077 O O . SER A 1 352 ? -5.26852 -3.11500 2.60734 1.000 12.95632 352 SER A O 1
ATOM 6085 N N A VAL A 1 353 ? -6.94140 -4.25750 3.52480 0.219 11.27705 353 VAL A N 1
ATOM 6086 N N B VAL A 1 353 ? -7.02752 -4.26016 3.45986 0.781 11.34084 353 VAL A N 1
ATOM 6087 C CA A VAL A 1 353 ? -6.75521 -3.59169 4.81055 0.219 12.36174 353 VAL A CA 1
ATOM 6088 C CA B VAL A 1 353 ? -7.03025 -3.65857 4.79238 0.781 10.99164 353 VAL A CA 1
ATOM 6089 C C A VAL A 1 353 ? -6.44703 -4.55090 5.95156 0.219 12.29648 353 VAL A C 1
ATOM 6090 C C B VAL A 1 353 ? -6.34715 -4.55492 5.82263 0.781 11.25972 353 VAL A C 1
ATOM 6091 O O A VAL A 1 353 ? -6.10355 -4.08322 7.05091 0.219 14.77403 353 VAL A O 1
ATOM 6092 O O B VAL A 1 353 ? -5.64517 -4.06068 6.70593 0.781 10.91122 353 VAL A O 1
ATOM 6117 N N . LEU A 1 354 ? -6.56330 -5.88071 5.74133 1.000 12.51105 354 LEU A N 1
ATOM 6118 C CA . LEU A 1 354 ? -6.06813 -6.90252 6.68565 1.000 12.40399 354 LEU A CA 1
ATOM 6119 C C . LEU A 1 354 ? -5.32702 -7.94162 5.82532 1.000 12.38401 354 LEU A C 1
ATOM 6120 O O . LEU A 1 354 ? -5.81148 -9.03832 5.51389 1.000 13.61711 354 LEU A O 1
ATOM 6137 N N . SER A 1 355 ? -4.09801 -7.58740 5.47661 1.000 12.77526 355 SER A N 1
ATOM 6138 C CA A SER A 1 355 ? -3.30303 -8.31866 4.48678 0.475 13.95205 355 SER A CA 1
ATOM 6139 C CA B SER A 1 355 ? -3.42741 -8.35363 4.44535 0.525 15.28812 355 SER A CA 1
ATOM 6140 C C . SER A 1 355 ? -3.08135 -9.76484 4.90739 1.000 12.46688 355 SER A C 1
ATOM 6141 O O . SER A 1 355 ? -3.18260 -10.70394 4.10092 1.000 12.73643 355 SER A O 1
ATOM 6156 N N . ASP A 1 356 ? -2.69990 -9.96828 6.17547 1.000 12.23111 356 ASP A N 1
ATOM 6157 C CA . ASP A 1 356 ? -2.17721 -11.27817 6.55682 1.000 14.71754 356 ASP A CA 1
ATOM 6158 C C . ASP A 1 356 ? -3.26212 -12.34167 6.63941 1.000 13.68768 356 ASP A C 1
ATOM 6159 O O . ASP A 1 356 ? -2.95248 -13.53904 6.55595 1.000 13.79065 356 ASP A O 1
ATOM 6168 N N . SER A 1 357 ? -4.53706 -11.92212 6.73760 1.000 13.46480 357 SER A N 1
ATOM 6169 C CA . SER A 1 357 ? -5.66501 -12.85256 6.71849 1.000 14.68757 357 SER A CA 1
ATOM 6170 C C . SER A 1 357 ? -5.72691 -13.61254 5.40568 1.000 16.01467 357 SER A C 1
ATOM 6171 O O . SER A 1 357 ? -6.25446 -14.73222 5.35624 1.000 18.81093 357 SER A O 1
ATOM 6179 N N . GLN A 1 358 ? -5.23573 -13.00937 4.33354 1.000 14.28364 358 GLN A N 1
ATOM 6180 C CA . GLN A 1 358 ? -5.19190 -13.62731 3.01789 1.000 16.38530 358 GLN A CA 1
ATOM 6181 C C . GLN A 1 358 ? -3.82872 -14.22934 2.72799 1.000 15.79617 358 GLN A C 1
ATOM 6182 O O . GLN A 1 358 ? -3.73185 -15.39663 2.34545 1.000 18.86915 358 GLN A O 1
ATOM 6196 N N . HIS A 1 359 ? -2.76797 -13.45336 2.91167 1.000 15.01282 359 HIS A N 1
ATOM 6197 C CA . HIS A 1 359 ? -1.46383 -13.80025 2.36439 1.000 16.92095 359 HIS A CA 1
ATOM 6198 C C . HIS A 1 359 ? -0.65130 -14.71608 3.25453 1.000 16.77438 359 HIS A C 1
ATOM 6199 O O . HIS A 1 359 ? 0.27961 -15.36754 2.75729 1.000 16.85261 359 HIS A O 1
ATOM 6213 N N . PHE A 1 360 ? -0.96194 -14.78264 4.54301 1.000 16.13468 360 PHE A N 1
ATOM 6214 C CA . PHE A 1 360 ? -0.17211 -15.57036 5.48271 1.000 15.62958 360 PHE A CA 1
ATOM 6215 C C . PHE A 1 360 ? -1.05804 -16.48266 6.31736 1.000 16.50605 360 PHE A C 1
ATOM 6216 O O . PHE A 1 360 ? -0.64168 -16.92755 7.39409 1.000 17.57828 360 PHE A O 1
ATOM 6233 N N . ASP A 1 361 ? -2.26839 -16.76892 5.83811 1.000 16.71590 361 ASP A N 1
ATOM 6234 C CA . ASP A 1 361 ? -3.17669 -17.69842 6.49585 1.000 19.75779 361 ASP A CA 1
ATOM 6235 C C . ASP A 1 361 ? -3.30906 -17.37578 7.97954 1.000 15.56779 361 ASP A C 1
ATOM 6236 O O . ASP A 1 361 ? -3.28550 -18.25932 8.83678 1.000 20.59000 361 ASP A O 1
ATOM 6245 N N . TRP A 1 362 ? -3.46808 -16.09160 8.28918 1.000 15.74241 362 TRP A N 1
ATOM 6246 C CA . TRP A 1 362 ? -3.42201 -15.65550 9.67878 1.000 14.40961 362 TRP A CA 1
ATOM 6247 C C . TRP A 1 362 ? -4.83269 -15.63683 10.25226 1.000 15.10939 362 TRP A C 1
ATOM 6248 O O . TRP A 1 362 ? -5.75055 -15.11070 9.61514 1.000 16.13279 362 TRP A O 1
ATOM 6269 N N . PHE A 1 363 ? -4.99423 -16.22729 11.43648 1.000 14.76274 363 PHE A N 1
ATOM 6270 C CA . PHE A 1 363 ? -6.27313 -16.24244 12.13385 1.000 15.12391 363 PHE A CA 1
ATOM 6271 C C . PHE A 1 363 ? -6.36601 -15.06652 13.10402 1.000 15.35391 363 PHE A C 1
ATOM 6272 O O . PHE A 1 363 ? -5.42340 -14.78176 13.85273 1.000 15.31144 363 PHE A O 1
ATOM 6289 N N . PHE A 1 364 ? -7.52092 -14.40405 13.09968 1.000 15.29332 364 PHE A N 1
ATOM 6290 C CA . PHE A 1 364 ? -7.88434 -13.40233 14.08675 1.000 14.16073 364 PHE A CA 1
ATOM 6291 C C . PHE A 1 364 ? -9.27934 -13.73644 14.60235 1.000 15.57409 364 PHE A C 1
ATOM 6292 O O . PHE A 1 364 ? -10.16526 -14.08550 13.81251 1.000 15.63488 364 PHE A O 1
ATOM 6309 N N . TYR A 1 365 ? -9.50552 -13.61454 15.90735 1.000 14.66316 365 TYR A N 1
ATOM 6310 C CA . TYR A 1 365 ? -10.86167 -13.80989 16.40881 1.000 16.10962 365 TYR A CA 1
ATOM 6311 C C . TYR A 1 365 ? -11.78957 -12.77597 15.79391 1.000 14.97896 365 TYR A C 1
ATOM 6312 O O . TYR A 1 365 ? -11.46881 -11.59128 15.72515 1.000 16.20924 365 TYR A O 1
ATOM 6330 N N . VAL A 1 366 ? -12.98260 -13.23169 15.40261 1.000 14.97353 366 VAL A N 1
ATOM 6331 C CA . VAL A 1 366 ? -14.01613 -12.39529 14.79479 1.000 15.41271 366 VAL A CA 1
ATOM 6332 C C . VAL A 1 366 ? -15.28327 -12.48453 15.64087 1.000 14.85454 366 VAL A C 1
ATOM 6333 O O . VAL A 1 366 ? -15.77882 -13.58800 15.92143 1.000 16.23010 366 VAL A O 1
ATOM 6346 N N . TYR A 1 367 ? -15.79889 -11.32606 16.05134 1.000 14.92359 367 TYR A N 1
ATOM 6347 C CA . TYR A 1 367 ? -17.03897 -11.24740 16.81577 1.000 16.15883 367 TYR A CA 1
ATOM 6348 C C . TYR A 1 367 ? -17.89665 -10.09164 16.31336 1.000 15.51971 367 TYR A C 1
ATOM 6349 O O . TYR A 1 367 ? -17.41426 -9.15891 15.67322 1.000 16.30059 367 TYR A O 1
ATOM 6367 N N . ASN A 1 368 ? -19.20380 -10.17943 16.59174 1.000 17.15720 368 ASN A N 1
ATOM 6368 C CA . ASN A 1 368 ? -20.12497 -9.07023 16.34152 1.000 17.58562 368 ASN A CA 1
ATOM 6369 C C . ASN A 1 368 ? -20.03904 -8.12695 17.53881 1.000 16.49059 368 ASN A C 1
ATOM 6370 O O . ASN A 1 368 ? -20.62961 -8.37884 18.59555 1.0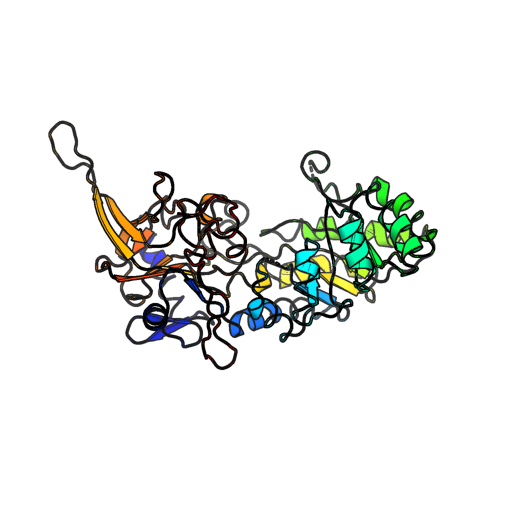00 17.78682 368 ASN A O 1
ATOM 6381 N N . ALA A 1 369 ? -19.26086 -7.05109 17.38673 1.000 16.79997 369 ALA A N 1
ATOM 6382 C CA . ALA A 1 369 ? -19.08295 -6.08300 18.46344 1.000 17.56211 369 ALA A CA 1
ATOM 6383 C C . ALA A 1 369 ? -20.38738 -5.40353 18.85681 1.000 19.69327 369 ALA A C 1
ATOM 6384 O O . ALA A 1 369 ? -20.53860 -4.96240 20.00348 1.000 18.61854 369 ALA A O 1
ATOM 6391 N N . SER A 1 370 ? -21.33760 -5.30229 17.92546 1.000 18.40496 370 SER A N 1
ATOM 6392 C CA . SER A 1 370 ? -22.62445 -4.68090 18.20080 1.000 19.82396 370 SER A CA 1
ATOM 6393 C C . SER A 1 370 ? -23.55179 -5.60817 18.96146 1.000 20.50562 370 SER A C 1
ATOM 6394 O O . SER A 1 370 ? -24.55706 -5.14148 19.51359 1.000 20.39015 370 SER A O 1
ATOM 6402 N N . ARG A 1 371 ? -23.26372 -6.90873 18.95955 1.000 18.41280 371 ARG A N 1
ATOM 6403 C CA . ARG A 1 371 ? -24.07863 -7.94798 19.58391 1.000 20.03332 371 ARG A CA 1
ATOM 6404 C C . ARG A 1 371 ? -23.18191 -8.90164 20.36181 1.000 19.78972 371 ARG A C 1
ATOM 6405 O O . ARG A 1 371 ? -23.30126 -10.12777 20.28647 1.000 21.10588 371 ARG A O 1
ATOM 6426 N N . MET A 1 372 ? -22.27139 -8.32845 21.14578 1.000 19.65341 372 MET A N 1
ATOM 6427 C CA . MET A 1 372 ? -21.19662 -9.11111 21.73598 1.000 19.62176 372 MET A CA 1
ATOM 6428 C C . MET A 1 372 ? -21.68857 -10.02540 22.84094 1.000 20.91400 372 MET A C 1
ATOM 6429 O O . MET A 1 372 ? -21.04044 -11.03771 23.12079 1.000 21.28067 372 MET A O 1
ATOM 6443 N N . THR A 1 373 ? -22.82679 -9.70516 23.45581 1.000 20.90733 373 THR A N 1
ATOM 6444 C CA . THR A 1 373 ? -23.39590 -10.54278 24.50160 1.000 21.04670 373 THR A CA 1
ATOM 6445 C C . THR A 1 373 ? -24.41110 -11.54519 23.95665 1.000 23.86031 373 THR A C 1
ATOM 6446 O O . THR A 1 373 ? -24.98733 -12.30404 24.73943 1.000 25.90635 373 THR A O 1
ATOM 6457 N N . ALA A 1 374 ? -24.66173 -11.55580 22.65137 1.000 21.68295 374 ALA A N 1
ATOM 6458 C CA . ALA A 1 374 ? -25.58029 -12.50551 22.04094 1.000 20.70607 374 ALA A CA 1
ATOM 6459 C C . ALA A 1 374 ? -24.83603 -13.75571 21.59493 1.000 22.44401 374 ALA A C 1
ATOM 6460 O O . ALA A 1 374 ? -23.68057 -13.69345 21.15705 1.000 20.79633 374 ALA A O 1
ATOM 6467 N N . ALA A 1 375 ? -25.50782 -14.89580 21.70100 1.000 21.71060 375 ALA A N 1
ATOM 6468 C CA . ALA A 1 375 ? -24.94069 -16.14922 21.22982 1.000 21.15163 375 ALA A CA 1
ATOM 6469 C C . ALA A 1 375 ? -24.54801 -16.02160 19.75995 1.000 21.74483 375 ALA A C 1
ATOM 6470 O O . ALA A 1 375 ? -25.32601 -15.55075 18.92958 1.000 22.22770 375 ALA A O 1
ATOM 6477 N N . HIS A 1 376 ? -23.31902 -16.41096 19.45248 1.000 20.70245 376 HIS A N 1
ATOM 6478 C CA . HIS A 1 376 ? -22.84297 -16.45031 18.06915 1.000 19.21709 376 HIS A CA 1
ATOM 6479 C C . HIS A 1 376 ? -23.16771 -17.85632 17.56773 1.000 21.50030 376 HIS A C 1
ATOM 6480 O O . HIS A 1 376 ? -22.35970 -18.77728 17.67904 1.000 22.23995 376 HIS A O 1
ATOM 6494 N N . ASP A 1 377 ? -24.37698 -18.02208 17.01491 1.000 21.71274 377 ASP A N 1
ATOM 6495 C CA . ASP A 1 377 ? -25.00340 -19.32814 16.81853 1.000 23.01069 377 ASP A CA 1
ATOM 6496 C C . ASP A 1 377 ? -25.34478 -19.64504 15.36822 1.000 22.91835 377 ASP A C 1
ATOM 6497 O O . ASP A 1 377 ? -26.06826 -20.61967 15.10116 1.000 26.86228 377 ASP A O 1
ATOM 6506 N N . ALA A 1 378 ? -24.87769 -18.83266 14.43223 1.000 19.75098 378 ALA A N 1
ATOM 6507 C CA . ALA A 1 378 ? -25.14630 -19.01112 13.01178 1.000 21.07448 378 ALA A CA 1
ATOM 6508 C C . ALA A 1 378 ? -23.82105 -19.10133 12.26407 1.000 19.14374 378 ALA A C 1
ATOM 6509 O O . ALA A 1 378 ? -22.94125 -18.25057 12.44762 1.000 20.34995 378 ALA A O 1
ATOM 6516 N N . TRP A 1 379 ? -23.68869 -20.13783 11.43743 1.000 19.55521 379 TRP A N 1
ATOM 6517 C CA . TRP A 1 379 ? -22.53234 -20.29185 10.56315 1.000 19.61093 379 TRP A CA 1
ATOM 6518 C C . TRP A 1 379 ? -22.69524 -19.38112 9.35630 1.000 17.75808 379 TRP A C 1
ATOM 6519 O O . TRP A 1 379 ? -23.71875 -19.42760 8.66727 1.000 17.38388 379 TRP A O 1
ATOM 6540 N N . ILE A 1 380 ? -21.67908 -18.57052 9.08928 1.000 17.39723 380 ILE A N 1
ATOM 6541 C CA . ILE A 1 380 ? -21.68444 -17.60701 8.00227 1.000 15.82195 380 ILE A CA 1
ATOM 6542 C C . ILE A 1 380 ? -20.33676 -17.63620 7.30749 1.000 15.86705 380 ILE A C 1
ATOM 6543 O O . ILE A 1 380 ? -19.32508 -18.07128 7.87518 1.000 17.08582 380 ILE A O 1
ATOM 6559 N N . LYS A 1 381 ? -20.30633 -17.13629 6.08264 1.000 14.93438 381 LYS A N 1
ATOM 6560 C CA . LYS A 1 381 ? -19.05953 -16.81443 5.40913 1.000 14.50306 381 LYS A CA 1
ATOM 6561 C C . LYS A 1 381 ? -18.90171 -15.30303 5.35594 1.000 15.64993 381 LYS A C 1
ATOM 6562 O O . LYS A 1 381 ? -19.87878 -14.56124 5.17706 1.000 15.58378 381 LYS A O 1
ATOM 6581 N N . LEU A 1 382 ? -17.67771 -14.85190 5.57563 1.000 15.19414 382 LEU A N 1
ATOM 6582 C CA . LEU A 1 382 ? -17.37534 -13.44833 5.78210 1.000 14.59801 382 LEU A CA 1
ATOM 6583 C C . LEU A 1 382 ? -16.57643 -12.95769 4.58971 1.000 15.44262 382 LEU A C 1
ATOM 6584 O O . LEU A 1 382 ? -15.44052 -13.40476 4.37559 1.000 14.54856 382 LEU A O 1
ATOM 6600 N N . ALA A 1 383 ? -17.14631 -12.02906 3.83002 1.000 14.48270 383 ALA A N 1
ATOM 6601 C CA . ALA A 1 383 ? -16.51771 -11.52038 2.62654 1.000 13.28429 383 ALA A CA 1
ATOM 6602 C C . ALA A 1 383 ? -16.10292 -10.06548 2.77437 1.000 12.94073 383 ALA A C 1
ATOM 6603 O O . ALA A 1 383 ? -16.70905 -9.29150 3.51871 1.000 14.05006 383 ALA A O 1
ATOM 6610 N N . GLY A 1 384 ? -15.05944 -9.69099 2.04073 1.000 13.33162 384 GLY A N 1
ATOM 6611 C CA . GLY A 1 384 ? -14.67753 -8.31054 1.93196 1.000 13.05224 384 GLY A CA 1
ATOM 6612 C C . GLY A 1 384 ? -15.30256 -7.64824 0.72142 1.000 12.10299 384 GLY A C 1
ATOM 6613 O O . GLY A 1 384 ? -16.08104 -8.25500 -0.02428 1.000 12.99566 384 GLY A O 1
ATOM 6617 N N . PRO A 1 385 ? -14.94414 -6.37847 0.49922 1.000 11.43768 385 PRO A N 1
ATOM 6618 C CA . PRO A 1 385 ? -15.57673 -5.56076 -0.54827 1.000 13.42395 385 PRO A CA 1
ATOM 6619 C C . PRO A 1 385 ? -14.79719 -5.50251 -1.85044 1.000 13.05296 385 PRO A C 1
ATOM 6620 O O . PRO A 1 385 ? -15.25332 -4.82917 -2.77843 1.000 13.63281 385 PRO A O 1
ATOM 6631 N N . LEU A 1 386 ? -13.64988 -6.16347 -1.96618 1.000 12.04610 386 LEU A N 1
ATOM 6632 C CA . LEU A 1 386 ? -12.89463 -6.07207 -3.20969 1.000 12.92719 386 LEU A CA 1
ATOM 6633 C C . LEU A 1 386 ? -13.57375 -6.86901 -4.32074 1.000 13.38592 386 LEU A C 1
ATOM 6634 O O . LEU A 1 386 ? -14.19297 -7.90539 -4.08451 1.000 13.37463 386 LEU A O 1
ATOM 6650 N N . CYS A 1 387 ? -13.38683 -6.40364 -5.55774 1.000 13.46442 387 CYS A N 1
ATOM 6651 C CA . CYS A 1 387 ? -13.89691 -7.09946 -6.74610 1.000 14.29544 387 CYS A CA 1
ATOM 6652 C C . CYS A 1 387 ? -12.88334 -8.16954 -7.13198 1.000 17.26075 387 CYS A C 1
ATOM 6653 O O . CYS A 1 387 ? -12.09481 -8.01642 -8.06717 1.000 16.90655 387 CYS A O 1
ATOM 6661 N N . ASP A 1 388 ? -12.90301 -9.26083 -6.36962 1.000 15.95899 388 ASP A N 1
ATOM 6662 C CA . ASP A 1 388 ? -11.91527 -10.33491 -6.42973 1.000 15.21401 388 ASP A CA 1
ATOM 6663 C C . ASP A 1 388 ? -12.55675 -11.51212 -5.71844 1.000 15.99672 388 ASP A C 1
ATOM 6664 O O . ASP A 1 388 ? -12.88548 -11.40601 -4.52441 1.000 14.68252 388 ASP A O 1
ATOM 6673 N N . GLY A 1 389 ? -12.74945 -12.61948 -6.43283 1.000 16.82166 389 GLY A N 1
ATOM 6674 C CA . GLY A 1 389 ? -13.37878 -13.78410 -5.83620 1.000 17.23813 389 GLY A CA 1
ATOM 6675 C C . GLY A 1 389 ? -12.63547 -14.32075 -4.63303 1.000 16.60162 389 GLY A C 1
ATOM 6676 O O . GLY A 1 389 ? -13.23780 -15.00367 -3.79493 1.000 19.49499 389 GLY A O 1
ATOM 6680 N N . GLY A 1 390 ? -11.34645 -14.03814 -4.53161 1.000 15.34026 390 GLY A N 1
ATOM 6681 C CA . GLY A 1 390 ? -10.58905 -14.49718 -3.38929 1.000 17.48106 390 GLY A CA 1
ATOM 6682 C C . GLY A 1 390 ? -10.68549 -13.62447 -2.16734 1.000 13.90907 390 GLY A C 1
ATOM 6683 O O . GLY A 1 390 ? -10.17039 -14.01437 -1.11071 1.000 14.29948 390 GLY A O 1
ATOM 6687 N N . ASP A 1 391 ? -11.29938 -12.44076 -2.28224 1.000 14.33211 391 ASP A N 1
ATOM 6688 C CA . ASP A 1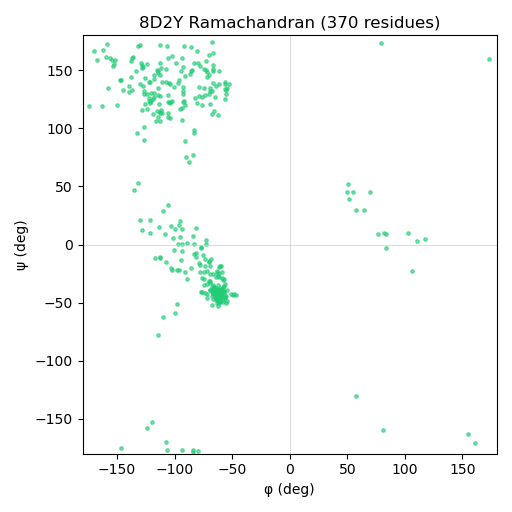 391 ? -11.40828 -11.52416 -1.15658 1.000 12.66864 391 ASP A CA 1
ATOM 6689 C C . ASP A 1 391 ? -12.57327 -11.91067 -0.24874 1.000 14.03901 391 ASP A C 1
ATOM 6690 O O . ASP A 1 391 ? -13.63022 -11.26805 -0.18473 1.000 13.65232 391 ASP A O 1
ATOM 6699 N N A TYR A 1 392 ? -12.37318 -13.01714 0.44827 0.759 14.64046 392 TYR A N 1
ATOM 6700 N N B TYR A 1 392 ? -12.36677 -13.01487 0.46722 0.241 14.64223 392 TYR A N 1
ATOM 6701 C CA A TYR A 1 392 ? -13.16261 -13.35764 1.61597 0.759 13.18124 392 TYR A CA 1
ATOM 6702 C CA B TYR A 1 392 ? -13.19234 -13.39219 1.60524 0.241 13.14978 392 TYR A CA 1
ATOM 6703 C C A TYR A 1 392 ? -12.20711 -13.96016 2.62879 0.759 14.07979 392 TYR A C 1
ATOM 6704 C C B TYR A 1 392 ? -12.29184 -14.11498 2.60061 0.241 15.38630 392 TYR A C 1
ATOM 6705 O O A TYR A 1 392 ? -11.07267 -14.31905 2.29632 0.759 12.35866 392 TYR A O 1
ATOM 6706 O O B TYR A 1 392 ? -11.32100 -14.77036 2.21541 0.241 15.16681 392 TYR A O 1
ATOM 6741 N N . PHE A 1 393 ? -12.66753 -14.05439 3.87453 1.000 14.11904 393 PHE A N 1
ATOM 6742 C CA . PHE A 1 393 ? -11.79639 -14.47462 4.97351 1.000 13.25568 393 PHE A CA 1
ATOM 6743 C C . PHE A 1 393 ? -11.86441 -15.98808 5.06484 1.000 15.69919 393 PHE A C 1
ATOM 6744 O O . PHE A 1 393 ? -12.90612 -16.55929 5.39311 1.000 15.28351 393 PHE A O 1
ATOM 6761 N N . HIS A 1 394 ? -10.75419 -16.64517 4.76714 1.000 14.50132 394 HIS A N 1
ATOM 6762 C CA A HIS A 1 394 ? -10.71211 -18.09371 4.69959 0.691 14.77523 394 HIS A CA 1
ATOM 6763 C CA B HIS A 1 394 ? -10.73867 -18.09818 4.71505 0.309 14.91602 394 HIS A CA 1
ATOM 6764 C C . HIS A 1 394 ? -10.35518 -18.74750 6.03710 1.000 15.82253 394 HIS A C 1
ATOM 6765 O O . HIS A 1 394 ? -10.60312 -19.94719 6.21352 1.000 16.07781 394 HIS A O 1
ATOM 6790 N N . MET A 1 395 ? -9.76852 -18.00147 6.97656 1.000 15.50660 395 MET A N 1
ATOM 6791 C CA . MET A 1 395 ? -9.32330 -18.58466 8.24937 1.000 15.57034 395 MET A CA 1
ATOM 6792 C C . MET A 1 395 ? -10.44701 -18.51338 9.27674 1.000 18.23017 395 MET A C 1
ATOM 6793 O O . MET A 1 395 ? -10.45153 -17.69920 10.19998 1.000 17.15982 395 MET A O 1
ATOM 6807 N N . GLY A 1 396 ? -11.41977 -19.39785 9.09449 1.000 16.71418 396 GLY A N 1
ATOM 6808 C CA . GLY A 1 396 ? -12.60427 -19.39200 9.92161 1.000 16.85559 396 GLY A CA 1
ATOM 6809 C C . GLY A 1 396 ? -12.46830 -20.14097 11.23962 1.000 17.72006 396 GLY A C 1
ATOM 6810 O O . GLY A 1 396 ? -11.40986 -20.64921 11.61790 1.000 18.42224 396 GLY A O 1
ATOM 6814 N N . VAL A 1 397 ? -13.58956 -20.14637 11.96796 1.000 17.49676 397 VAL A N 1
ATOM 6815 C CA . VAL A 1 397 ? -13.75688 -20.93964 13.18454 1.000 19.89813 397 VAL A CA 1
ATOM 6816 C C . VAL A 1 397 ? -13.77296 -22.42841 12.86254 1.000 21.54278 397 VAL A C 1
ATOM 6817 O O . VAL A 1 397 ? -13.23968 -23.24974 13.61909 1.000 23.73865 397 VAL A O 1
ATOM 6830 N N . LYS A 1 398 ? -14.42189 -22.80308 11.76437 1.000 20.79010 398 LYS A N 1
ATOM 6831 C CA A LYS A 1 398 ? -14.46418 -24.18335 11.29136 0.802 23.35266 398 LYS A CA 1
ATOM 6832 C CA B LYS A 1 398 ? -14.46188 -24.18330 11.28996 0.198 23.39566 398 LYS A CA 1
ATOM 6833 C C . LYS A 1 398 ? -14.28616 -24.11238 9.78073 1.000 22.77829 398 LYS A C 1
ATOM 6834 O O . LYS A 1 398 ? -15.19154 -23.66787 9.07208 1.000 20.49396 398 LYS A O 1
ATOM 6869 N N . GLY A 1 399 ? -13.12460 -24.52962 9.29193 1.000 22.62052 399 GLY A N 1
ATOM 6870 C CA . GLY A 1 399 ? -12.84976 -24.33858 7.87989 1.000 20.99530 399 GLY A CA 1
ATOM 6871 C C . GLY A 1 399 ? -12.94175 -22.86087 7.53625 1.000 18.96875 399 GLY A C 1
ATOM 6872 O O . GLY A 1 399 ? -12.39335 -22.00048 8.22571 1.000 20.58195 399 GLY A O 1
ATOM 6876 N N . GLU A 1 400 ? -13.69444 -22.55495 6.48123 1.000 17.85601 400 GLU A N 1
ATOM 6877 C CA . GLU A 1 400 ? -13.90246 -21.18530 6.03445 1.000 17.58247 400 GLU A CA 1
ATOM 6878 C C . GLU A 1 400 ? -15.17071 -20.55955 6.61611 1.000 16.85693 400 GLU A C 1
ATOM 6879 O O . GLU A 1 400 ? -15.60366 -19.50496 6.14208 1.000 18.20370 400 GLU A O 1
ATOM 6891 N N . GLU A 1 401 ? -15.76847 -21.17457 7.62695 1.000 17.64215 401 GLU A N 1
ATOM 6892 C CA . GLU A 1 401 ? -17.00172 -20.66112 8.20643 1.000 18.38414 401 GLU A CA 1
ATOM 6893 C C . GLU A 1 401 ? -16.73072 -19.98384 9.54099 1.000 17.19621 401 GLU A C 1
ATOM 6894 O O . GLU A 1 401 ? -15.92128 -20.47055 10.34762 1.000 18.74153 401 GLU A O 1
ATOM 6906 N N . PHE A 1 402 ? -17.38701 -18.84690 9.75979 1.000 17.46385 402 PHE A N 1
ATOM 6907 C CA . PHE A 1 402 ? -17.35218 -18.10020 11.00909 1.000 16.02808 402 PHE A CA 1
ATOM 6908 C C . PHE A 1 402 ? -18.67941 -18.27178 11.74094 1.000 17.67297 402 PHE A C 1
ATOM 6909 O O . PHE A 1 402 ? -19.64114 -18.81189 11.19414 1.000 18.65332 402 PHE A O 1
ATOM 6926 N N . LEU A 1 403 ? -18.71590 -17.79656 12.99228 1.000 16.92584 403 LEU A N 1
ATOM 6927 C CA . LEU A 1 403 ? -19.93149 -17.79245 13.80846 1.000 18.25164 403 LEU A CA 1
ATOM 6928 C C . LEU A 1 403 ? -20.31414 -16.35688 14.16990 1.000 17.82388 403 LEU A C 1
ATOM 6929 O O . LEU A 1 403 ? -19.50256 -15.61315 14.72902 1.000 19.04449 403 LEU A O 1
ATOM 6945 N N . LEU A 1 404 ? -21.54647 -15.96878 13.85891 1.000 18.39321 404 LEU A N 1
ATOM 6946 C CA . LEU A 1 404 ? -22.08829 -14.68884 14.28859 1.000 17.07201 404 LEU A CA 1
ATOM 6947 C C . LEU A 1 404 ? -23.50704 -14.92608 14.78363 1.000 17.99082 404 LEU A C 1
ATOM 6948 O O . LEU A 1 404 ? -24.10325 -15.96089 14.47802 1.000 20.03929 404 LEU A O 1
ATOM 6964 N N . PRO A 1 405 ? -24.06566 -13.99483 15.55985 1.000 18.23633 405 PRO A N 1
ATOM 6965 C CA . PRO A 1 405 ? -25.48539 -14.12862 15.93638 1.000 18.58108 405 PRO A CA 1
ATOM 6966 C C . PRO A 1 405 ? -26.34850 -14.23230 14.69112 1.000 19.85783 405 PRO A C 1
ATOM 6967 O O . PRO A 1 405 ? -26.12504 -13.52815 13.71225 1.000 19.34654 405 PRO A O 1
ATOM 6978 N N . LYS A 1 406 ? -27.35185 -15.10637 14.73285 1.000 20.93863 406 LYS A N 1
ATOM 6979 C CA . LYS A 1 406 ? -28.27416 -15.16326 13.60148 1.000 21.80478 406 LYS A CA 1
ATOM 6980 C C . LYS A 1 406 ? -28.94114 -13.81260 13.37138 1.000 24.91902 406 LYS A C 1
ATOM 6981 O O . LYS A 1 406 ? -29.25814 -13.46661 12.22441 1.000 30.79223 406 LYS A O 1
ATOM 7000 N N . GLU A 1 407 ? -29.11341 -13.01893 14.43088 1.000 21.44122 407 GLU A N 1
ATOM 7001 C CA . GLU A 1 407 ? -29.71320 -11.69701 14.35706 1.000 23.66010 407 GLU A CA 1
ATOM 7002 C C . GLU A 1 407 ? -28.81400 -10.65088 13.71289 1.000 22.84420 407 GLU A C 1
ATOM 7003 O O . GLU A 1 407 ? -29.23346 -9.49576 13.60705 1.000 24.36129 407 GLU A O 1
ATOM 7015 N N . THR A 1 408 ? -27.60627 -11.00215 13.28418 1.000 19.98645 408 THR A N 1
ATOM 7016 C CA . THR A 1 408 ? -26.71881 -10.01877 12.67246 1.000 19.70963 408 THR A CA 1
ATOM 7017 C C . THR A 1 408 ? -27.41884 -9.27605 11.53065 1.000 20.09694 408 THR A C 1
ATOM 7018 O O . THR A 1 408 ? -28.10857 -9.88174 10.70448 1.000 21.66144 408 THR A O 1
ATOM 7029 N N . HIS A 1 409 ? -27.19985 -7.95957 11.46963 1.000 21.55060 409 HIS A N 1
ATOM 7030 C CA A HIS A 1 409 ? -27.88997 -7.08790 10.52701 0.386 21.25742 409 HIS A CA 1
ATOM 7031 C CA B HIS A 1 409 ? -27.89218 -7.06463 10.55155 0.614 21.36571 409 HIS A CA 1
ATOM 7032 C C . HIS A 1 409 ? -26.87366 -6.17128 9.85425 1.000 19.97206 409 HIS A C 1
ATOM 7033 O O . HIS A 1 409 ? -25.83202 -5.83150 10.43126 1.000 18.17563 409 HIS A O 1
ATOM 7058 N N . VAL A 1 410 ? -27.16929 -5.78320 8.60400 1.000 17.59773 410 VAL A N 1
ATOM 7059 C CA . VAL A 1 410 ? -26.37451 -4.75247 7.94553 1.000 17.09099 410 VAL A CA 1
ATOM 7060 C C . VAL A 1 410 ? -26.37288 -3.52306 8.84130 1.000 17.26573 410 VAL A C 1
ATOM 7061 O O . VAL A 1 410 ? -27.41571 -3.13851 9.38558 1.000 19.12782 410 VAL A O 1
ATOM 7074 N N . GLY A 1 411 ? -25.20098 -2.94652 9.05617 1.000 17.74594 411 GLY A N 1
ATOM 7075 C CA . GLY A 1 411 ? -25.02790 -1.86613 9.99875 1.000 19.13764 411 GLY A CA 1
ATOM 7076 C C . GLY A 1 411 ? -24.31755 -2.26238 11.27516 1.000 17.07223 411 GLY A C 1
ATOM 7077 O O . GLY A 1 411 ? -23.76986 -1.38679 11.95132 1.000 19.26206 411 GLY A O 1
ATOM 7081 N N . ASP A 1 412 ? -24.33132 -3.54765 11.62596 1.000 16.41257 412 ASP A N 1
ATOM 7082 C CA . ASP A 1 412 ? -23.59895 -4.01954 12.79243 1.000 17.27780 412 ASP A CA 1
ATOM 7083 C C . ASP A 1 412 ? -22.10039 -3.86229 12.55243 1.000 15.96311 412 ASP A C 1
ATOM 7084 O O . ASP A 1 412 ? -21.63097 -3.87097 11.41253 1.000 16.67046 412 ASP A O 1
ATOM 7093 N N . ILE A 1 413 ? -21.35670 -3.74514 13.64051 1.000 16.06947 413 ILE A N 1
ATOM 7094 C CA . ILE A 1 413 ? -19.90690 -3.59764 13.61937 1.000 15.27544 413 ILE A CA 1
ATOM 7095 C C . ILE A 1 413 ? -19.27359 -4.93504 13.97698 1.000 15.07738 413 ILE A C 1
ATOM 7096 O O . ILE A 1 413 ? -19.53443 -5.48816 15.05231 1.000 17.59850 413 ILE A O 1
ATOM 7112 N N . VAL A 1 414 ? -18.42117 -5.43971 13.09631 1.000 15.30853 414 VAL A N 1
ATOM 7113 C CA . VAL A 1 414 ? -17.62053 -6.63704 13.34179 1.000 15.26180 414 VAL A CA 1
ATOM 7114 C C . VAL A 1 414 ? -16.23365 -6.22657 13.81692 1.000 14.48828 414 VAL A C 1
ATOM 7115 O O . VAL A 1 414 ? -15.65634 -5.25793 13.31207 1.000 15.18686 414 VAL A O 1
ATOM 7128 N N . ALA A 1 415 ? -15.71645 -6.95746 14.79572 1.000 14.03059 415 ALA A N 1
ATOM 7129 C CA . ALA A 1 415 ? -14.37760 -6.75188 15.32903 1.000 14.13625 415 ALA A CA 1
ATOM 7130 C C . ALA A 1 415 ? -13.50984 -7.95881 15.03185 1.000 14.66397 415 ALA A C 1
ATOM 7131 O O . ALA A 1 415 ? -13.92808 -9.10448 15.23488 1.000 16.36831 415 ALA A O 1
ATOM 7138 N N . PHE A 1 416 ? -12.29113 -7.68506 14.56406 1.000 15.10064 416 PHE A N 1
ATOM 7139 C CA . PHE A 1 416 ? -11.21341 -8.65544 14.50253 1.000 13.81342 416 PHE A CA 1
ATOM 7140 C C . PHE A 1 416 ? -10.24265 -8.29319 15.62833 1.000 15.57330 416 PHE A C 1
ATOM 7141 O O . PHE A 1 416 ? -9.72833 -7.16725 15.66625 1.000 15.11431 416 PHE A O 1
ATOM 7158 N N . LEU A 1 417 ? -9.98032 -9.23380 16.52494 1.000 14.69782 417 LEU A N 1
ATOM 7159 C CA . LEU A 1 417 ? -9.08538 -8.97654 17.64406 1.000 13.88417 417 LEU A CA 1
ATOM 7160 C C . LEU A 1 417 ? -7.63665 -9.22552 17.23336 1.000 14.06432 417 LEU A C 1
ATOM 7161 O O . LEU A 1 417 ? -7.34738 -9.80266 16.18552 1.000 15.16783 417 LEU A O 1
ATOM 7177 N N . ASP A 1 418 ? -6.71984 -8.82312 18.12041 1.000 14.49999 418 ASP A N 1
ATOM 7178 C CA . ASP A 1 418 ? -5.29175 -9.08407 17.94824 1.000 14.25432 418 ASP A CA 1
ATOM 7179 C C . ASP A 1 418 ? -4.77712 -8.56778 16.60808 1.000 13.30481 418 ASP A C 1
ATOM 7180 O O . ASP A 1 418 ? -3.98871 -9.22504 15.91606 1.000 13.34981 418 ASP A O 1
ATOM 7189 N N . ALA A 1 419 ? -5.18337 -7.34286 16.26499 1.000 13.05036 419 ALA A N 1
ATOM 7190 C CA . ALA A 1 419 ? -4.97261 -6.79109 14.93961 1.000 12.45003 419 ALA A CA 1
ATOM 7191 C C . ALA A 1 419 ? -3.94109 -5.67387 14.94269 1.000 12.47433 419 ALA A C 1
ATOM 7192 O O . ALA A 1 419 ? -3.97724 -4.77692 14.10246 1.000 13.01675 419 ALA A O 1
ATOM 7199 N N . GLY A 1 420 ? -2.99864 -5.72738 15.87909 1.000 13.61667 420 GLY A N 1
ATOM 7200 C CA . GLY A 1 420 ? -2.05243 -4.64252 16.05014 1.000 14.92061 420 GLY A CA 1
ATOM 7201 C C . GLY A 1 420 ? -0.66681 -4.81429 15.46758 1.000 12.71261 420 GLY A C 1
ATOM 7202 O O . GLY A 1 420 ? 0.12387 -3.86002 15.49960 1.000 13.78852 420 GLY A O 1
ATOM 7206 N N . ALA A 1 421 ? -0.34249 -5.98280 14.91435 1.000 11.85864 421 ALA A N 1
ATOM 7207 C CA . ALA A 1 421 ? 0.99784 -6.23022 14.38901 1.000 11.71062 421 ALA A CA 1
ATOM 7208 C C . ALA A 1 421 ? 0.90913 -6.50740 12.89898 1.000 12.41764 421 ALA A C 1
ATOM 7209 O O . ALA A 1 421 ? 0.15010 -7.38505 12.46937 1.000 13.63722 421 ALA A O 1
ATOM 7216 N N . TYR A 1 422 ? 1.69764 -5.76760 12.12137 1.000 11.53365 422 TYR A N 1
ATOM 7217 C CA . TYR A 1 422 ? 1.84811 -5.99836 10.69294 1.000 10.78438 422 TYR A CA 1
ATOM 7218 C C . TYR A 1 422 ? 0.55424 -5.76273 9.91429 1.000 12.17501 422 TYR A C 1
ATOM 7219 O O . TYR A 1 422 ? 0.35833 -6.35170 8.84226 1.000 14.34623 422 TYR A O 1
ATOM 7237 N N . THR A 1 423 ? -0.29478 -4.85282 10.41462 1.000 12.47333 423 THR A N 1
ATOM 7238 C CA . THR A 1 423 ? -1.59056 -4.59240 9.79434 1.000 10.65236 423 THR A CA 1
ATOM 7239 C C . THR A 1 423 ? -1.76586 -3.22191 9.15483 1.000 11.49481 423 THR A C 1
ATOM 7240 O 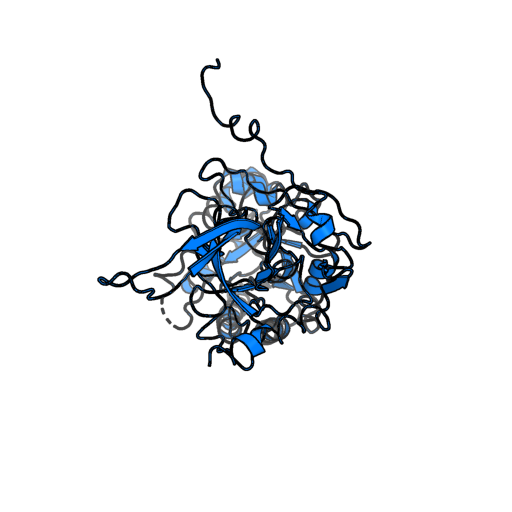O . THR A 1 423 ? -2.77740 -3.03349 8.45008 1.000 12.45167 423 THR A O 1
ATOM 7251 N N . ILE A 1 424 ? -0.86957 -2.26351 9.37550 1.000 12.03294 424 ILE A N 1
ATOM 7252 C CA . ILE A 1 424 ? -1.03729 -0.91690 8.83074 1.000 11.70671 424 ILE A CA 1
ATOM 7253 C C . ILE A 1 424 ? -0.20917 -0.68439 7.57073 1.000 12.58538 424 ILE A C 1
ATOM 7254 O O . ILE A 1 424 ? -0.75827 -0.38667 6.50237 1.000 12.52236 424 ILE A O 1
ATOM 7270 N N . GLU A 1 425 ? 1.09693 -0.84139 7.66661 1.000 12.44720 425 GLU A N 1
ATOM 7271 C CA . GLU A 1 425 ? 1.93662 -0.53895 6.51624 1.000 11.70672 425 GLU A CA 1
ATOM 7272 C C . GLU A 1 425 ? 1.74842 -1.52686 5.36906 1.000 12.84363 425 GLU A C 1
ATOM 7273 O O . GLU A 1 425 ? 2.12468 -1.20655 4.22893 1.000 13.36441 425 GLU A O 1
ATOM 7285 N N . SER A 1 426 ? 1.17473 -2.70456 5.64957 1.000 11.36014 426 SER A N 1
ATOM 7286 C CA . SER A 1 426 ? 0.89807 -3.73512 4.66353 1.000 10.97068 426 SER A CA 1
ATOM 7287 C C . SER A 1 426 ? -0.40313 -3.51460 3.89473 1.000 11.33956 426 SER A C 1
ATOM 7288 O O . SER A 1 426 ? -0.73721 -4.34010 3.04238 1.000 12.02382 426 SER A O 1
ATOM 7296 N N . GLN A 1 427 ? -1.12809 -2.44244 4.18644 1.000 10.86515 427 GLN A N 1
ATOM 7297 C CA . GLN A 1 427 ? -2.35690 -2.15948 3.45534 1.000 10.05401 427 GLN A CA 1
ATOM 7298 C C . GLN A 1 427 ? -2.03955 -1.67271 2.04667 1.000 11.02259 427 GLN A C 1
ATOM 7299 O O . GLN A 1 427 ? -0.93597 -1.18612 1.75686 1.000 11.46964 427 GLN A O 1
ATOM 7313 N N . THR A 1 428 ? -3.00998 -1.81566 1.15130 1.000 11.22810 428 THR A N 1
ATOM 7314 C CA . THR A 1 428 ? -2.83528 -1.37277 -0.23592 1.000 11.01698 428 THR A CA 1
ATOM 7315 C C . THR A 1 428 ? -4.02755 -0.51405 -0.65159 1.000 12.02652 428 THR A C 1
ATOM 7316 O O . THR A 1 428 ? -5.03863 -0.43308 0.05480 1.000 12.54578 428 THR A O 1
ATOM 7327 N N . VAL A 1 429 ? -3.92967 0.09893 -1.83958 1.000 11.10560 429 VAL A N 1
ATOM 7328 C CA . VAL A 1 429 ? -5.06112 0.78664 -2.47401 1.000 11.48468 429 VAL A CA 1
ATOM 7329 C C . VAL A 1 429 ? -5.62359 -0.02032 -3.64438 1.000 11.69637 429 VAL A C 1
ATOM 7330 O O . VAL A 1 429 ? -6.10137 0.54006 -4.64253 1.000 12.99593 429 VAL A O 1
ATOM 7343 N N . PHE A 1 430 ? -5.58588 -1.34918 -3.53439 1.000 12.09751 430 PHE A N 1
ATOM 7344 C CA . PHE A 1 430 ? -6.19353 -2.20870 -4.55078 1.000 13.44167 430 PHE A CA 1
ATOM 7345 C C . PHE A 1 430 ? -7.66729 -1.84830 -4.70880 1.000 11.44462 430 PHE A C 1
ATOM 7346 O O . PHE A 1 430 ? -8.35689 -1.55881 -3.72946 1.000 12.45583 430 PHE A O 1
ATOM 7363 N N . ASN A 1 431 ? -8.12782 -1.80578 -5.96045 1.000 11.43816 431 ASN A N 1
ATOM 7364 C CA . ASN A 1 431 ? -9.45564 -1.32801 -6.35286 1.000 13.20443 431 ASN A CA 1
ATOM 7365 C C . ASN A 1 431 ? -9.66320 0.16433 -6.04635 1.000 12.28410 431 ASN A C 1
ATOM 7366 O O . ASN A 1 431 ? -10.79698 0.66006 -6.16536 1.000 13.27480 431 ASN A O 1
ATOM 7377 N N A ASN A 1 432 ? -8.62409 0.88727 -5.62936 0.485 12.95010 432 ASN A N 1
ATOM 7378 N N B ASN A 1 432 ? -8.59292 0.88404 -5.67949 0.515 12.76642 432 ASN A N 1
ATOM 7379 C CA A ASN A 1 432 ? -8.75249 2.27158 -5.16894 0.485 12.94744 432 ASN A CA 1
ATOM 7380 C CA B ASN A 1 432 ? -8.66529 2.23738 -5.11019 0.515 12.99650 432 ASN A CA 1
ATOM 7381 C C A ASN A 1 432 ? -9.62091 2.39591 -3.91671 0.485 14.25437 432 ASN A C 1
ATOM 7382 C C B ASN A 1 432 ? -9.71705 2.33988 -4.00749 0.515 11.84770 432 ASN A C 1
ATOM 7383 O O A ASN A 1 432 ? -10.16885 3.47084 -3.63357 0.485 12.84607 432 ASN A O 1
ATOM 7384 O O B ASN A 1 432 ? -10.48450 3.30539 -3.92368 0.515 13.66253 432 ASN A O 1
ATOM 7405 N N . ARG A 1 433 ? -9.73463 1.31659 -3.13717 1.000 12.83102 433 ARG A N 1
ATOM 7406 C CA . ARG A 1 433 ? -10.25729 1.47793 -1.78776 1.000 12.60575 433 ARG A CA 1
ATOM 7407 C C . ARG A 1 433 ? -9.15793 2.10360 -0.93454 1.000 12.60920 433 ARG A C 1
ATOM 7408 O O . ARG A 1 433 ? -7.97523 1.78528 -1.11420 1.000 13.84399 433 ARG A O 1
ATOM 7430 N N . PRO A 1 434 ? -9.47996 3.04979 -0.06827 1.000 11.92795 434 PRO A N 1
ATOM 7431 C CA . PRO A 1 434 ? -8.42501 3.74621 0.68142 1.000 13.40646 434 PRO A CA 1
ATOM 7432 C C . PRO A 1 434 ? -7.82300 2.89350 1.78411 1.000 13.00485 434 PRO A C 1
ATOM 7433 O O . PRO A 1 434 ? -8.49035 2.04412 2.38412 1.000 14.16142 434 PRO A O 1
ATOM 7444 N N . ARG A 1 435 ? -6.55354 3.14905 2.08571 1.000 12.35716 435 ARG A N 1
ATOM 7445 C CA . ARG A 1 435 ? -6.00634 2.64984 3.33902 1.000 12.31116 435 ARG A CA 1
ATOM 7446 C C . ARG A 1 435 ? -6.69463 3.35191 4.51734 1.000 12.93635 435 ARG A C 1
ATOM 7447 O O . ARG A 1 435 ? -7.15104 4.49938 4.41579 1.000 13.33207 435 ARG A O 1
ATOM 7468 N N . THR A 1 436 ? -6.76965 2.64587 5.63623 1.000 11.98843 436 THR A N 1
ATOM 7469 C CA . THR A 1 436 ? -7.69208 3.01913 6.70254 1.000 12.12642 436 THR A CA 1
ATOM 7470 C C . THR A 1 436 ? -7.15077 4.10755 7.62766 1.000 14.01999 436 THR A C 1
ATOM 7471 O O . THR A 1 436 ? -5.94426 4.27674 7.83154 1.000 13.20080 436 THR A O 1
ATOM 7482 N N . GLY A 1 437 ? -8.08233 4.80219 8.24798 1.000 12.79992 437 GLY A N 1
ATOM 7483 C CA . GLY A 1 437 ? -7.76196 5.57514 9.42312 1.000 14.66154 437 GLY A CA 1
ATOM 7484 C C . GLY A 1 437 ? -7.37475 4.67731 10.58299 1.000 13.66114 437 GLY A C 1
ATOM 7485 O O . GLY A 1 437 ? -7.56816 3.45738 10.57909 1.000 13.14339 437 GLY A O 1
ATOM 7489 N N . VAL A 1 438 ? -6.76579 5.30572 11.58550 1.000 12.86806 438 VAL A N 1
ATOM 7490 C CA . VAL A 1 438 ? -6.30540 4.64072 12.80843 1.000 13.30764 438 VAL A CA 1
ATOM 7491 C C . VAL A 1 438 ? -6.62406 5.55822 13.98159 1.000 14.64463 438 VAL A C 1
ATOM 7492 O O . VAL A 1 438 ? -6.35077 6.76426 13.92942 1.000 14.79287 438 VAL A O 1
ATOM 7505 N N . VAL A 1 439 ? -7.23432 4.98875 15.01416 1.000 14.73627 439 VAL A N 1
ATOM 7506 C CA . VAL A 1 439 ? -7.59888 5.68161 16.24700 1.000 14.64189 439 VAL A CA 1
ATOM 7507 C C . VAL A 1 439 ? -6.77938 5.10234 17.39984 1.000 15.26485 439 VAL A C 1
ATOM 7508 O O . VAL A 1 439 ? -6.42103 3.91989 17.40321 1.000 15.74073 439 VAL A O 1
ATOM 7521 N N . MET A 1 440 ? -6.48305 5.94459 18.38870 1.000 16.82775 440 MET A N 1
ATOM 7522 C CA A MET A 1 440 ? -5.75740 5.53602 19.58844 0.762 15.17968 440 MET A CA 1
ATOM 7523 C CA B MET A 1 440 ? -5.77826 5.51017 19.58094 0.238 15.29276 440 MET A CA 1
ATOM 7524 C C . MET A 1 440 ? -6.59587 5.82775 20.82264 1.000 16.74976 440 MET A C 1
ATOM 7525 O O . MET A 1 440 ? -7.14292 6.92987 20.95832 1.000 18.27462 440 MET A O 1
ATOM 7552 N N . ILE A 1 441 ? -6.67825 4.84730 21.71859 1.000 17.64377 441 ILE A N 1
ATOM 7553 C CA . ILE A 1 441 ? -7.21003 5.02170 23.06720 1.000 16.71348 441 ILE A CA 1
ATOM 7554 C C . ILE A 1 441 ? -5.99212 5.27791 23.94051 1.000 18.67675 441 ILE A C 1
ATOM 7555 O O . ILE A 1 441 ? -5.11180 4.41146 24.04942 1.000 18.24351 441 ILE A O 1
ATOM 7571 N N . ASP A 1 442 ? -5.91221 6.45827 24.54653 1.000 18.87105 442 ASP A N 1
ATOM 7572 C CA . ASP A 1 442 ? -4.74754 6.78389 25.35190 1.000 20.22231 442 ASP A CA 1
ATOM 7573 C C . ASP A 1 442 ? -4.88420 6.24076 26.77675 1.000 21.10627 442 ASP A C 1
ATOM 7574 O O . ASP A 1 442 ? -5.85039 5.56352 27.13771 1.000 21.12714 442 ASP A O 1
ATOM 7583 N N . LYS A 1 443 ? -3.88680 6.56228 27.59265 1.000 23.24581 443 LYS A N 1
ATOM 7584 C CA . LYS A 1 443 ? -3.82494 6.03203 28.94426 1.000 24.16741 443 LYS A CA 1
ATOM 7585 C C . LYS A 1 443 ? -4.98613 6.47318 29.80054 1.000 27.57747 443 LYS A C 1
ATOM 7586 O O . LYS A 1 443 ? -5.27989 5.81866 30.80701 1.000 31.03783 443 LYS A O 1
ATOM 7605 N N . ASN A 1 444 ? -5.60557 7.59559 29.46867 1.000 25.39081 444 ASN A N 1
ATOM 7606 C CA . ASN A 1 444 ? -6.75373 8.09216 30.20489 1.000 27.11134 444 ASN A CA 1
ATOM 7607 C C . ASN A 1 444 ? -8.06870 7.54939 29.67355 1.000 28.67378 444 ASN A C 1
ATOM 7608 O O . ASN A 1 444 ? -9.13134 7.93750 30.17045 1.000 29.59121 444 ASN A O 1
ATOM 7619 N N . GLY A 1 445 ? -8.03098 6.69106 28.65971 1.000 25.67547 445 GLY A N 1
ATOM 7620 C CA . GLY A 1 445 ? -9.24786 6.17381 28.07909 1.000 24.60754 445 GLY A CA 1
ATOM 7621 C C . GLY A 1 445 ? -9.88837 7.06144 27.03945 1.000 23.21386 445 GLY A C 1
ATOM 7622 O O . GLY A 1 445 ? -11.00587 6.76449 26.60638 1.000 24.72208 445 GLY A O 1
ATOM 7626 N N . ASP A 1 446 ? -9.21534 8.13120 26.61580 1.000 22.74923 446 ASP A N 1
ATOM 7627 C CA . ASP A 1 446 ? -9.74246 9.04820 25.61356 1.000 25.38837 446 ASP A CA 1
ATOM 7628 C C . ASP A 1 446 ? -9.25220 8.65437 24.22497 1.000 19.02581 446 ASP A C 1
ATOM 7629 O O . ASP A 1 446 ? -8.15655 8.11760 24.07401 1.000 22.36283 446 ASP A O 1
ATOM 7638 N N . THR A 1 447 ? -10.06613 8.93824 23.20517 1.000 21.43448 447 THR A N 1
ATOM 7639 C CA . THR A 1 447 ? -9.72854 8.55773 21.83790 1.000 19.60608 447 THR A CA 1
ATOM 7640 C C . THR A 1 447 ? -9.33801 9.76710 20.99099 1.000 19.97722 447 THR A C 1
ATOM 7641 O O . THR A 1 447 ? -9.80080 10.89132 21.22067 1.000 24.19616 447 THR A O 1
ATOM 7652 N N . ARG A 1 448 ? -8.47872 9.52273 20.00343 1.000 18.79598 448 ARG A N 1
ATOM 7653 C CA . ARG A 1 448 ? -8.13947 10.52737 19.00784 1.000 18.76725 448 ARG A CA 1
ATOM 7654 C C . ARG A 1 448 ? -7.71863 9.82758 17.72384 1.000 18.89063 448 ARG A C 1
ATOM 7655 O O . ARG A 1 448 ? -7.24425 8.68615 17.74075 1.000 17.12261 448 ARG A O 1
ATOM 7676 N N . LEU A 1 449 ? -7.90778 10.51591 16.60007 1.000 18.69047 449 LEU A N 1
ATOM 7677 C CA . LEU A 1 449 ? -7.45798 10.01563 15.30976 1.000 16.73544 449 LEU A CA 1
ATOM 7678 C C . LEU A 1 449 ? -5.95019 10.20755 15.20219 1.000 17.69649 449 LEU A C 1
ATOM 7679 O O . LEU A 1 449 ? -5.44018 11.31046 15.41587 1.000 19.39293 449 LEU A O 1
ATOM 7695 N N . ILE A 1 450 ? -5.23279 9.12514 14.89052 1.000 15.59082 450 ILE A N 1
ATOM 7696 C CA . ILE A 1 450 ? -3.78422 9.18961 14.70663 1.000 16.41329 450 ILE A CA 1
ATOM 7697 C C . ILE A 1 450 ? -3.34115 8.93227 13.27054 1.000 14.37828 450 ILE A C 1
ATOM 7698 O O . ILE A 1 450 ? -2.15141 9.11767 12.95949 1.000 16.27305 450 ILE A O 1
ATOM 7714 N N A ARG A 1 451 ? -4.23740 8.48215 12.40194 0.655 14.59979 451 ARG A N 1
ATOM 7715 N N B ARG A 1 451 ? -4.24509 8.55066 12.37207 0.345 14.53946 451 ARG A N 1
ATOM 7716 C CA A ARG A 1 451 ? -3.98169 8.44042 10.97541 0.655 14.36883 451 ARG A CA 1
ATOM 7717 C CA B ARG A 1 451 ? -3.91211 8.39089 10.95564 0.345 14.27420 451 ARG A CA 1
ATOM 7718 C C A ARG A 1 451 ? -5.30224 8.69086 10.27614 0.655 16.65986 451 ARG A C 1
ATOM 7719 C C B ARG A 1 451 ? -5.21263 8.54889 10.18431 0.345 16.71890 451 ARG A C 1
ATOM 7720 O O A ARG A 1 451 ? -6.34714 8.16789 10.67951 0.655 13.73031 451 ARG A O 1
ATOM 7721 O O B ARG A 1 451 ? -6.17489 7.82752 10.46415 0.345 13.10179 451 ARG A O 1
ATOM 7762 N N . ARG A 1 452 ? -5.24122 9.46806 9.21324 1.000 16.98950 452 ARG A N 1
ATOM 7763 C CA A ARG A 1 452 ? -6.44704 9.69552 8.43222 0.686 15.53520 452 ARG A CA 1
ATOM 7764 C CA B ARG A 1 452 ? -6.44265 9.69642 8.43016 0.314 15.55397 452 ARG A CA 1
ATOM 7765 C C . ARG A 1 452 ? -6.63976 8.53395 7.46498 1.000 16.72488 452 ARG A C 1
ATOM 7766 O O . ARG A 1 452 ? -5.70844 7.81678 7.13160 1.000 16.37117 452 ARG A O 1
ATOM 7805 N N . GLU A 1 453 ? -7.89053 8.33953 7.04797 1.000 15.69974 453 GLU A N 1
ATOM 7806 C CA . GLU A 1 453 ? -8.16905 7.50627 5.88572 1.000 17.34577 453 GLU A CA 1
ATOM 7807 C C . GLU A 1 453 ? -7.60689 8.20432 4.64678 1.000 13.55785 453 GLU A C 1
ATOM 7808 O O . GLU A 1 453 ? -7.70966 9.42727 4.51297 1.000 16.01329 453 GLU A O 1
ATOM 7820 N N . ASP A 1 454 ? -7.00352 7.43448 3.74652 1.000 14.59679 454 ASP A N 1
ATOM 7821 C CA . ASP A 1 454 ? -6.55594 8.03054 2.48219 1.000 13.58465 454 ASP A CA 1
ATOM 7822 C C . ASP A 1 454 ? -7.74505 8.70363 1.79216 1.000 15.06177 454 ASP A C 1
ATOM 7823 O O . ASP A 1 454 ? -8.82237 8.11140 1.68549 1.000 15.96931 454 ASP A O 1
ATOM 7832 N N . SER A 1 455 ? -7.55788 9.93067 1.29730 1.000 15.25825 455 SER A N 1
ATOM 7833 C CA . SER A 1 455 ? -8.61841 10.59638 0.54115 1.000 15.62837 455 SER A CA 1
ATOM 7834 C C . SER A 1 455 ? -8.49369 10.31510 -0.95919 1.000 15.56504 455 SER A C 1
ATOM 7835 O O . SER A 1 455 ? -7.48509 9.78347 -1.42483 1.000 17.43656 455 SER A O 1
ATOM 7843 N N . TYR A 1 456 ? -9.50714 10.71534 -1.72805 1.000 15.49209 456 TYR A N 1
ATOM 7844 C CA . TYR A 1 456 ? -9.38290 10.63925 -3.18616 1.000 17.03589 456 TYR A CA 1
ATOM 7845 C C . TYR A 1 456 ? -8.13839 11.38782 -3.66635 1.000 17.98138 456 TYR A C 1
ATOM 7846 O O . TYR A 1 456 ? -7.37135 10.87759 -4.50228 1.000 17.83445 456 TYR A O 1
ATOM 7864 N N A GLU A 1 457 ? -7.95451 12.62047 -3.15935 0.427 18.08984 457 GLU A N 1
ATOM 7865 N N B GLU A 1 457 ? -7.89159 12.58362 -3.14479 0.573 17.81086 457 GLU A N 1
ATOM 7866 C CA A GLU A 1 457 ? -6.90330 13.51683 -3.63589 0.427 14.77341 457 GLU A CA 1
ATOM 7867 C CA B GLU A 1 457 ? -6.67638 13.29152 -3.53453 0.573 21.10712 457 GLU A CA 1
ATOM 7868 C C A GLU A 1 457 ? -5.52140 13.04539 -3.19747 0.427 16.84990 457 GLU A C 1
ATOM 7869 C C B GLU A 1 457 ? -5.46276 12.37327 -3.41256 0.573 21.14331 457 GLU A C 1
ATOM 7870 O O A GLU A 1 457 ? -4.55098 13.20512 -3.94658 0.427 17.90934 457 GLU A O 1
ATOM 7871 O O B GLU A 1 457 ? -4.59943 12.34989 -4.29982 0.573 16.79963 457 GLU A O 1
ATOM 7894 N N A ASP A 1 458 ? -5.39646 12.49267 -1.98008 0.427 17.55696 458 ASP A N 1
ATOM 7895 N N B ASP A 1 458 ? -5.41238 11.55795 -2.34962 0.573 17.17823 458 ASP A N 1
ATOM 7896 C CA A ASP A 1 458 ? -4.14811 11.83010 -1.60904 0.427 14.14358 458 ASP A CA 1
ATOM 7897 C CA B ASP A 1 458 ? -4.26358 10.68370 -2.12775 0.573 17.84809 458 ASP A CA 1
ATOM 7898 C C A ASP A 1 458 ? -3.78689 10.77447 -2.64847 0.427 13.40702 458 ASP A C 1
ATOM 7899 C C B ASP A 1 458 ? -4.15898 9.56811 -3.16993 0.573 19.17630 458 ASP A C 1
ATOM 7900 O O A ASP A 1 458 ? -2.63730 10.67130 -3.09058 0.427 14.89721 458 ASP A O 1
ATOM 7901 O O B ASP A 1 458 ? -3.05942 9.03868 -3.37635 0.573 19.89155 458 ASP A O 1
ATOM 7918 N N A MET A 1 459 ? -4.77245 9.97767 -3.05756 0.427 12.89320 459 MET A N 1
ATOM 7919 N N B MET A 1 459 ? -5.27114 9.17351 -3.80510 0.573 14.76084 459 MET A N 1
ATOM 7920 C CA A MET A 1 459 ? -4.49035 8.82165 -3.89865 0.427 14.81687 459 MET A CA 1
ATOM 7921 C CA B MET A 1 459 ? -5.20047 8.13058 -4.82309 0.573 18.52281 459 MET A CA 1
ATOM 7922 C C A MET A 1 459 ? -4.10689 9.23614 -5.31762 0.427 15.45237 459 MET A C 1
ATOM 7923 C C B MET A 1 459 ? -4.45383 8.60632 -6.06419 0.573 17.45177 459 MET A C 1
ATOM 7924 O O A MET A 1 459 ? -3.17487 8.66684 -5.89955 0.427 16.19826 459 MET A O 1
ATOM 7925 O O B MET A 1 459 ? -3.80694 7.79523 -6.74065 0.573 16.63536 459 MET A O 1
ATOM 7952 N N A VAL A 1 460 ? -4.77079 10.24454 -5.88352 0.427 16.87557 460 VAL A N 1
ATOM 7953 N N B VAL A 1 460 ? -4.55701 9.89612 -6.38804 0.573 17.54671 460 VAL A N 1
ATOM 7954 C CA A VAL A 1 460 ? -4.45576 10.59899 -7.26706 0.427 21.15126 460 VAL A CA 1
ATOM 7955 C CA B VAL A 1 460 ? -4.05317 10.43867 -7.64824 0.573 18.34851 460 VAL A CA 1
ATOM 7956 C C A VAL A 1 460 ? -3.18864 11.44671 -7.39509 0.427 17.95161 460 VAL A C 1
ATOM 7957 C C B VAL A 1 460 ? -2.94326 11.46166 -7.46887 0.573 18.68902 460 VAL A C 1
ATOM 7958 O O A VAL A 1 460 ? -2.59787 11.49342 -8.48215 0.427 22.13709 460 VAL A O 1
ATOM 7959 O O B VAL A 1 460 ? -2.35014 11.88541 -8.47539 0.573 16.20814 460 VAL A O 1
ATOM 7984 N N A LYS A 1 461 ? -2.73480 12.08637 -6.30891 0.427 16.90913 461 LYS A N 1
ATOM 7985 N N B LYS A 1 461 ? -2.65716 11.89990 -6.23754 0.573 18.63737 461 LYS A N 1
ATOM 7986 C CA A LYS A 1 461 ? -1.66792 13.08372 -6.38723 0.427 17.17355 461 LYS A CA 1
ATOM 7987 C CA B LYS A 1 461 ? -1.67996 12.96154 -6.02811 0.573 18.87005 461 LYS A CA 1
ATOM 7988 C C A LYS A 1 461 ? -0.28266 12.50523 -6.69187 0.427 18.47963 461 LYS A C 1
ATOM 7989 C C B LYS A 1 461 ? -0.27457 12.52823 -6.40959 0.573 14.46340 461 LYS A C 1
ATOM 7990 O O A LYS A 1 461 ? 0.57853 13.24853 -7.17472 0.427 19.31317 461 LYS A O 1
ATOM 7991 O O B LYS A 1 461 ? 0.58460 13.38068 -6.65553 0.573 17.42049 461 LYS A O 1
ATOM 8028 N N . TYR A 1 462 ? -0.02191 11.22117 -6.41487 1.000 15.86585 462 TYR A N 1
ATOM 8029 C CA . TYR A 1 462 ? 1.27246 10.67573 -6.80107 1.000 17.20913 462 TYR A CA 1
ATOM 8030 C C . TYR A 1 462 ? 1.43786 10.61500 -8.31178 1.000 17.13199 462 TYR A C 1
ATOM 8031 O O . TYR A 1 462 ? 2.56578 10.53788 -8.80417 1.000 19.22407 462 TYR A O 1
ATOM 8050 N N . ASP A 1 463 ? 0.33596 10.64730 -9.05072 1.000 17.03347 463 ASP A N 1
ATOM 8051 C CA . ASP A 1 463 ? 0.36231 10.50731 -10.49333 1.000 18.47686 463 ASP A CA 1
ATOM 8052 C C . ASP A 1 463 ? 0.60317 11.85426 -11.16122 1.000 19.32318 463 ASP A C 1
ATOM 8053 O O . ASP A 1 463 ? 0.21525 12.91076 -10.64996 1.000 20.87711 463 ASP A O 1
ATOM 8062 N N . ILE A 1 464 ? 1.25225 11.80501 -12.31333 1.000 17.90388 464 ILE A N 1
ATOM 8063 C CA . ILE A 1 464 ? 1.53502 12.97871 -13.12222 1.000 18.76214 464 ILE A CA 1
ATOM 8064 C C . ILE A 1 464 ? 0.76363 12.80934 -14.41057 1.000 19.90609 464 ILE A C 1
ATOM 8065 O O . ILE A 1 464 ? 1.05580 11.89892 -15.19833 1.000 20.77892 464 ILE A O 1
ATOM 8081 N N . TYR A 1 465 ? -0.20829 13.68874 -14.63735 1.000 21.70545 465 TYR A N 1
ATOM 8082 C CA . TYR A 1 465 ? -1.07120 13.56430 -15.80020 1.000 24.01235 465 TYR A CA 1
ATOM 8083 C C . TYR A 1 465 ? -1.62789 14.92465 -16.18241 1.000 28.76243 465 TYR A C 1
ATOM 8084 O O . TYR A 1 465 ? -1.69298 15.84248 -15.36259 1.000 29.79740 465 TYR A O 1
ATOM 8102 N N . LEU A 1 466 ? -2.04804 15.03921 -17.44221 1.000 35.01336 466 LEU A N 1
ATOM 8103 C CA A LEU A 1 466 ? -2.67307 16.27062 -17.90788 0.561 46.03175 466 LEU A CA 1
ATOM 8104 C CA B LEU A 1 466 ? -2.67605 16.27209 -17.90329 0.439 46.04499 466 LEU A CA 1
ATOM 8105 C C . LEU A 1 466 ? -4.06034 16.39868 -17.28440 1.000 53.41091 466 LEU A C 1
ATOM 8106 O O . LEU A 1 466 ? -4.88888 15.48879 -17.38809 1.000 46.79935 466 LEU A O 1
ATOM 8135 N N . ALA A 1 467 ? -4.30325 17.52336 -16.62299 1.000 67.40483 467 ALA A N 1
ATOM 8136 C CA . ALA A 1 467 ? -5.55023 17.72868 -15.90684 1.000 67.02877 467 ALA A CA 1
ATOM 8137 C C . ALA A 1 467 ? -6.72097 17.83853 -16.88475 1.000 79.82885 467 ALA A C 1
ATOM 8138 O O . ALA A 1 467 ? -6.55324 17.83824 -18.10726 1.000 56.74715 467 ALA A O 1
ATOM 8145 N N . ALA A 1 468 ? -7.92653 17.90228 -16.32526 1.000 88.13548 468 ALA A N 1
ATOM 8146 C CA . ALA A 1 468 ? -9.13840 18.07575 -17.12276 1.000 95.49792 468 ALA A CA 1
ATOM 8147 C C . ALA A 1 468 ? -9.81562 19.40376 -16.78804 1.000 62.69348 468 ALA A C 1
ATOM 8148 O O . ALA A 1 468 ? -10.41977 20.04346 -17.65091 1.000 67.23881 468 ALA A O 1
#

Foldseek 3Di:
DVVVLLVVLVVVLVCQQPPDPQWHDDPLFIAGLNRGVLVVCVVDPDWAKEFELVVLLVLVVQLVVLQVLFPQEAEAAECLDPQLVVLLSVVVSPHAHEAEFLVRVVSNVVSPHAQLRYEYEYPDQDLVNLLSNQVRNHNEYEDWDPVVVVSNLVNLVVVVGAHEYAAEEFEPDVPCVPPPPTGDHLVCVQVVVVVQVPRPRYHYAAHEYAQDALDQDQVSLLVRLLSRLVSRLVNCVVVVHDHQEYESEEHQHDQQDDPVVPDDCVVPSNHRNDHSSSNSVSNQVSNVVRPSNHRYYYHYHLSSTQQGMKTKWFQADKDKDFDADPVRHTPDIAIETETADWCLQAVCLQPVVHHFDKAQSSNSVDRQADKHWYAYDAPDPSGTRQNESPGRIHTYHPPDDGGTMMITGSRTGPRQVSHDCHVPDWHHWYWYQYPVRDIDTSGHTQDPCNVPVPDDDDDD

Radius of gyration: 24.33 Å; Cα contacts (8 Å, |Δi|>4): 1078; chains: 1; bounding box: 76×50×54 Å

InterPro domains:
  IPR000183 Ornithine/DAP/Arg decarboxylase [PR01179] (77-95)
  IPR000183 Ornithine/DAP/Arg decarboxylase [PR01179] (209-222)
  IPR000183 Ornithine/DAP/Arg decarboxylase [PR01179] (304-323)
  IPR000183 Ornithine/DAP/Arg decarboxylase [PR01179] (420-433)
  IPR009006 Alanine racemase/group IV decarboxylase, C-terminal [G3DSA:2.40.37.10] (35-460)
  IPR009006 Alanine racemase/group IV decarboxylase, C-terminal [SSF50621] (296-451)
  IPR022644 Orn/DAP/Arg decarboxylase 2, N-terminal [PF02784] (55-313)
  IPR029066 PLP-binding barrel [G3DSA:3.20.20.10] (53-311)
  IPR029066 PLP-binding barrel [SSF51419] (45-316)

Secondary structure (DSSP, 8-state):
-HHHHHHHHHHHHHHHHHH-TTEEEETTEEEETTEEHHHHHHHSPSSEEEEEHHHHHHHHHHHHHHTTT-SSEEEEEE-----HHHHHHHHHTT-EEEESSHHHHHHHHHHT--GGGEEE--S---HHHHHHHHHTT-SEEEE--HHHHHHHHHHHHHHT-PEEEEEEB------HHHH--SSB-GGGHHHHHHHHHH-TTEEEEEEE----SS---SHHHHHHHHHHHHHHHHHHHHHT---SEEE--------SS--GGG--TTT-TTS--S-HHHHHHHHHHHHHTT-SSSEEEE---HHHHGGGEEEEEEEEEEEEEEEE-TTS-EEEEEEEEEES--TTTSTHHHHS-----EEEGGGTTS---EEEEEE-SSSSTT-B----SBTTBEEE-TT--TTPEEEESS--SS-STT---GGGPPPPEEEEE-TTS-EEEEEPPPPHHHHHHTS-----

Solvent-accessible surface area: 20164 Å² total

B-factor: mean 25.69, std 13.07, range [9.53, 134.07]

Sequence (460 aa):
MTDSSIMQNYNQQLREQQVINNGGDRRFQHKDGHLCFEGVDLDALARRQQYPTPFYVFSEPEIIRNIHEEIQQQAFAAHKNNTKTFFASSTCSVMGVLKKAIRRDAGICAEANSQYEVRKKCLEEIGFRRGDQIVVFNGVVKKKPADLEYAIANDDLYLINVDSLYELEEHIDAISRKLKKKKVANVCVRVEPNVPVTAFHHAKSGLDLEQAEETCRRRRRILAMPYYVHLRRGLHMMHVGDQVPEESSEEPFAKATKVLLVDESRRLEEEVVLGIKFDLINVGGGIPVPYKYDDDENGDPLLKKDNMYAAGGITAQDFADAVIRREVHKWRTDVEICIEPGRKVTGSAAVVLLTEEVSCEKRKTNNYDLNGNVEECHVEWKFVDAGYSVVLSSDSQHFDWFFYVYNASRMTAAHDAWIKLAGPLCDGGDYYFHHMGVKKGEEFLLPKETHHVGDIVAFLDAGAYTIESQTVFNNNRPRTGVVMMIDKNGDTRLIRRRREDSYEEDDMMVVKKYDIYLLAA